Protein AF-A0A7S2QMD7-F1 (afdb_monomer_lite)

Organism: NCBI:txid1333877

Secondary structure (DSSP, 8-state):
------------HHHHHHHHHHHHHHHHHHHHHHHHHHHHHHHHHHHHHHHHHHTT--HHHHHHHHHHHHHHHHHHHHHHHHHHHHHHHHHHHTTS--HHHHHHHHHHHHHHHHHHHHHHHHTHHHHHHHHHHHTTSHHHHHHHHHHTSHHHHHHHHHHHGGGHHHHHHHHHHHHHHHHHTTTTS--------------TT--SSHHHH-S---S-GGG-SS-HHHHHHHHHHHHH--HHHHHHHHHHHHHHHHHHHHHHHHHHHHHHHHHHHHHTT--HHHHHHHHHHHHHHHHHSTT--HHHHHHHHHHHHHHH-TT-HHHHHHHHHHHHHHHHHHHHHHIIIIIIHHHTT-HHHHHHTTTTSHHHHHHHHHHHSSS--HHHHHHHHHS-HHHHHHHHHHTT--HHHHHHHHGGGHHHHHHHHHHHHHTT-

Foldseek 3Di:
DDDPPPPPVPCPLVNVVVVVCVVVVVVLVVVLVVLVVVLVVVLVVLVVVVVVLVVDDDPVSVVVNVVVVVVSVVVLVVVLVVLVVVLVVLVLVCLPPDPVSVVSNVVSVVSSVVSVVCCCVSCVVVCVVVVVVCCPDVVVVVVVVVCPDLLVVLVCCLVCVVVLVVVQVVQLVVLVVCVVVCVLVPPPDDPVDDDDDDDPDPPPDPVLVPPPDPDRSNPDSGHSVNVVVVVVVVVSPDVVSVVSNVVVVVVVCCLVVVQVVVLVVLVVVLVVVVVVPDDLVVVLVVLLVVLLVQLLDQSRDNLSSLLSQLQNQLVRPPVHNVVSLVSSLVSSLVSLLVSLLCLQAVQLQVLLVDPVSCVVVVCVDPVVVVLLVVLQDPDADPSLLCQCQVDRPNVSSSSCNSSVGDSVSNSRSPNVNSVVSNVSSNNSSVSND

Sequence (433 aa):
HERPQAAGQTLSQHNKDELYILWSGPLVVAISNVVFASFAGARVFFHTSYTYTVAHSTFEQQDKAMRQLSIFVKFVACAFLFMITCFWITGQLLYADSQVATMILGLMASFLFVFILFAITSLRRVVIHLWKQAAQLPVWDTVRAAMRSEWTRAFLLCTTLPLLPLVFLLSAINQRVRLARGIYGLTPAGDNGSSGEEPCSSIRMSWVLNSPVDLDPAMLNLTPKGYALSREIRRCYTPGLLGKCYVLCFVMVVYTTFPIGLNVFLSWFTKVLQEAEFSFPVIVVITFCTGVVAFLLPPVPGLSVYIFGGLILSSTCPDGFWSGAFISIGVGFFLKLLACAIQQKIIGGVLGRSLWVRQMCGVHRVAIRCIEAELRRPGWTAGKVAILCGGPDWPVSVLAGILDLSLLQCEIGTLPIIFF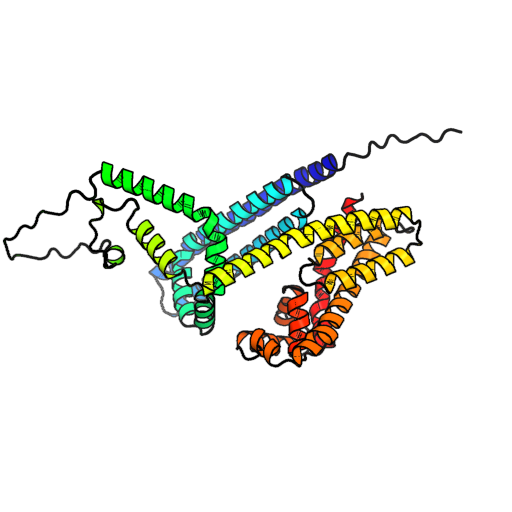ITPCSLSGSFYMM

Structure (mmCIF, N/CA/C/O backbone):
data_AF-A0A7S2QMD7-F1
#
_entry.id   AF-A0A7S2QMD7-F1
#
loop_
_atom_site.group_PDB
_atom_site.id
_atom_site.type_symbol
_atom_site.label_atom_id
_atom_site.label_alt_id
_atom_site.label_comp_id
_atom_site.label_asym_id
_atom_site.label_entity_id
_atom_site.label_seq_id
_atom_site.pdbx_PDB_ins_code
_atom_site.Cartn_x
_atom_site.Cartn_y
_atom_site.Cartn_z
_atom_site.occupancy
_atom_site.B_iso_or_equiv
_atom_site.auth_seq_id
_atom_site.auth_comp_id
_atom_site.auth_asym_id
_atom_site.auth_atom_id
_atom_site.pdbx_PDB_model_num
ATOM 1 N N . HIS A 1 1 ? -43.428 30.750 28.563 1.00 47.72 1 HIS A N 1
ATOM 2 C CA . HIS A 1 1 ? -41.983 31.046 28.600 1.00 47.72 1 HIS A CA 1
ATOM 3 C C . HIS A 1 1 ? -41.352 30.324 27.416 1.00 47.72 1 HIS A C 1
ATOM 5 O O . HIS A 1 1 ? -40.987 29.159 27.513 1.00 47.72 1 HIS A O 1
ATOM 11 N N . GLU A 1 2 ? -41.387 30.969 26.254 1.00 43.16 2 GLU A N 1
ATOM 12 C CA . GLU A 1 2 ? -40.931 30.410 24.980 1.00 43.16 2 GLU A CA 1
ATOM 13 C C . GLU A 1 2 ? -39.404 30.502 24.923 1.00 43.16 2 GLU A C 1
ATOM 15 O O . GLU A 1 2 ? -38.839 31.587 25.064 1.00 43.16 2 GLU A O 1
ATOM 20 N N . ARG A 1 3 ? -38.720 29.360 24.782 1.00 40.75 3 ARG A N 1
ATOM 21 C CA . ARG A 1 3 ? -37.291 29.366 24.459 1.00 40.75 3 ARG A CA 1
ATOM 22 C C . ARG A 1 3 ? -37.151 29.862 23.019 1.00 40.75 3 ARG A C 1
ATOM 24 O O . ARG A 1 3 ? -37.812 29.292 22.151 1.00 40.75 3 ARG A O 1
ATOM 31 N N . PRO A 1 4 ? -36.299 30.862 22.745 1.00 52.56 4 PRO A N 1
ATOM 32 C CA . PRO A 1 4 ? -36.023 31.270 21.379 1.00 52.56 4 PRO A CA 1
ATOM 33 C C . PRO A 1 4 ? -35.443 30.066 20.634 1.00 52.56 4 PRO A C 1
ATOM 35 O O . PRO A 1 4 ? -34.376 29.559 20.983 1.00 52.56 4 PRO A O 1
ATOM 38 N N . GLN A 1 5 ? -36.183 29.580 19.637 1.00 45.19 5 GLN A N 1
ATOM 39 C CA . GLN A 1 5 ? -35.670 28.659 18.634 1.00 45.19 5 GLN A CA 1
ATOM 40 C C . GLN A 1 5 ? -34.569 29.414 17.894 1.00 45.19 5 GLN A C 1
ATOM 42 O O . GLN A 1 5 ? -34.837 30.225 17.009 1.00 45.19 5 GLN A O 1
ATOM 47 N N . ALA A 1 6 ? -33.325 29.221 18.330 1.00 48.94 6 ALA A N 1
ATOM 48 C CA . ALA A 1 6 ? -32.168 29.703 17.610 1.00 48.94 6 ALA A CA 1
ATOM 49 C C . ALA A 1 6 ? -32.232 29.083 16.214 1.00 48.94 6 ALA A C 1
ATOM 51 O O . ALA A 1 6 ? -32.030 27.881 16.048 1.00 48.94 6 ALA A O 1
ATOM 52 N N . ALA A 1 7 ? -32.556 29.914 15.225 1.00 47.44 7 ALA A N 1
ATOM 53 C CA . ALA A 1 7 ? -32.445 29.622 13.809 1.00 47.44 7 ALA A CA 1
ATOM 54 C C . ALA A 1 7 ? -30.958 29.490 13.444 1.00 47.44 7 ALA A C 1
ATOM 56 O O . ALA A 1 7 ? -30.401 30.284 12.691 1.00 47.44 7 ALA A O 1
ATOM 57 N N . GLY A 1 8 ? -30.287 28.494 14.021 1.00 52.03 8 GLY A N 1
ATOM 58 C CA . GLY A 1 8 ? -29.065 27.955 13.467 1.00 52.03 8 GLY A CA 1
ATOM 59 C C . GLY A 1 8 ? -29.482 27.228 12.206 1.00 52.03 8 GLY A C 1
ATOM 60 O O . GLY A 1 8 ? -29.863 26.064 12.272 1.00 52.03 8 GLY A O 1
ATOM 61 N N . GLN A 1 9 ? -29.485 27.936 11.073 1.00 54.12 9 GLN A N 1
ATOM 62 C CA . GLN A 1 9 ? -29.465 27.285 9.772 1.00 54.12 9 GLN A CA 1
ATOM 63 C C . GLN A 1 9 ? -28.265 26.346 9.803 1.00 54.12 9 GLN A C 1
ATOM 65 O O . GLN A 1 9 ? -27.117 26.782 9.713 1.00 54.12 9 GLN A O 1
ATOM 70 N N . THR A 1 10 ? -28.535 25.063 10.025 1.00 58.00 10 THR A N 1
ATOM 71 C CA . THR A 1 10 ? -27.573 23.993 9.848 1.00 58.00 10 THR A CA 1
ATOM 72 C C . THR A 1 10 ? -27.104 24.121 8.413 1.00 58.00 10 THR A C 1
ATOM 74 O O . THR A 1 10 ? -27.844 23.830 7.473 1.00 58.00 10 THR A O 1
ATOM 77 N N . LEU A 1 11 ? -25.906 24.691 8.246 1.00 61.38 11 LEU A N 1
ATOM 78 C CA . LEU A 1 11 ? -25.252 24.819 6.955 1.00 61.38 11 LEU A CA 1
ATOM 79 C C . LEU A 1 11 ? -25.351 23.438 6.307 1.00 61.38 11 LEU A C 1
ATOM 81 O 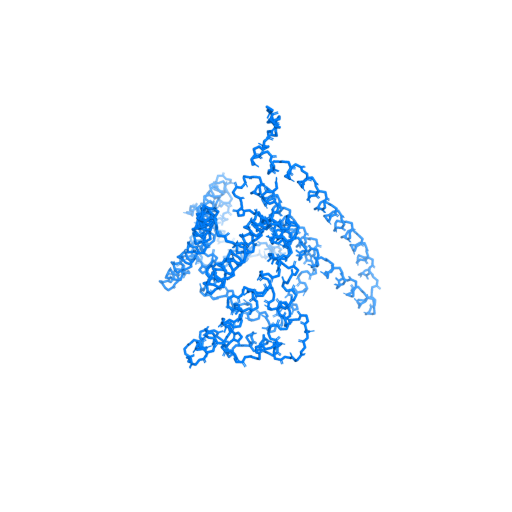O . LEU A 1 11 ? -24.914 22.462 6.925 1.00 61.38 11 LEU A O 1
ATOM 85 N N . SER A 1 12 ? -26.009 23.341 5.146 1.00 74.81 12 SER A N 1
ATOM 86 C CA . SER A 1 12 ? -26.233 22.034 4.525 1.00 74.81 12 SER A CA 1
ATOM 87 C C . SER A 1 12 ? -24.883 21.323 4.387 1.00 74.81 12 SER A C 1
ATOM 89 O O . SER A 1 12 ? -23.877 21.993 4.155 1.00 74.81 12 SER A O 1
ATOM 91 N N . GLN A 1 13 ? -24.831 20.000 4.570 1.00 63.22 13 GLN A N 1
ATOM 92 C CA . GLN A 1 13 ? -23.578 19.226 4.519 1.00 63.22 13 GLN A CA 1
ATOM 93 C C . GLN A 1 13 ? -22.740 19.587 3.276 1.00 63.22 13 GLN A C 1
ATOM 95 O O . GLN A 1 13 ? -21.536 19.808 3.371 1.00 63.22 13 GLN A O 1
ATOM 100 N N . HIS A 1 14 ? -23.427 19.799 2.149 1.00 69.00 14 HIS A N 1
ATOM 101 C CA . HIS A 1 14 ? -22.866 20.293 0.893 1.00 69.00 14 HIS A CA 1
ATOM 102 C C . HIS A 1 14 ? -22.049 21.587 1.060 1.00 69.00 14 HIS A C 1
ATOM 104 O O . HIS A 1 14 ? -20.944 21.694 0.540 1.00 69.00 14 HIS A O 1
ATOM 110 N N . ASN A 1 15 ? -22.547 22.554 1.833 1.00 76.56 15 ASN A N 1
ATOM 111 C CA . ASN A 1 15 ? -21.876 23.834 2.059 1.00 76.56 15 ASN A CA 1
ATOM 112 C C . ASN A 1 15 ? -20.623 23.691 2.935 1.00 76.56 15 ASN A C 1
ATOM 114 O O . ASN A 1 15 ? -19.687 24.472 2.781 1.00 76.56 15 ASN A O 1
ATOM 118 N N . LYS A 1 16 ? -20.598 22.732 3.873 1.00 68.50 16 LYS A N 1
ATOM 119 C CA . LYS A 1 16 ? -19.426 22.490 4.735 1.00 68.50 16 LYS A CA 1
ATOM 120 C C . LYS A 1 16 ? -18.288 21.857 3.946 1.00 68.50 16 LYS A C 1
ATOM 122 O O . LYS A 1 16 ? -17.150 22.319 4.050 1.00 68.50 16 LYS A O 1
ATOM 127 N N . ASP A 1 17 ? -18.616 20.861 3.124 1.00 64.25 17 ASP A N 1
ATOM 128 C CA . ASP A 1 17 ? -17.661 20.232 2.215 1.00 64.25 17 ASP A CA 1
ATOM 129 C C . ASP A 1 17 ? -17.079 21.288 1.268 1.00 64.25 17 ASP A C 1
ATOM 131 O O . ASP A 1 17 ? -15.859 21.432 1.160 1.00 64.25 17 ASP A O 1
ATOM 135 N N . GLU A 1 18 ? -17.947 22.107 0.668 1.00 69.44 18 GLU A N 1
ATOM 136 C CA . GLU A 1 18 ? -17.557 23.200 -0.221 1.00 69.44 18 GLU A CA 1
ATOM 137 C C . GLU A 1 18 ? -16.630 24.215 0.475 1.00 69.44 18 GLU A C 1
ATOM 139 O O . GLU A 1 18 ? -15.595 24.579 -0.087 1.00 69.44 18 GLU A O 1
ATOM 144 N N . LEU A 1 19 ? -16.911 24.601 1.728 1.00 71.81 19 LEU A N 1
ATOM 145 C CA . LEU A 1 19 ? -16.054 25.512 2.499 1.00 71.81 19 LEU A CA 1
ATOM 146 C C . LEU A 1 19 ? -14.660 24.926 2.771 1.00 71.81 19 LEU A C 1
ATOM 148 O O . LEU A 1 19 ? -13.648 25.612 2.602 1.00 71.81 19 LEU A O 1
ATOM 152 N N . TYR A 1 20 ? -14.600 23.658 3.191 1.00 66.38 20 TYR A N 1
ATOM 153 C CA . TYR A 1 20 ? -13.336 22.969 3.461 1.00 66.38 20 TYR A CA 1
ATOM 154 C C . TYR A 1 20 ? -12.478 22.875 2.197 1.00 66.38 20 TYR A C 1
ATOM 156 O O . TYR A 1 20 ? -11.263 23.096 2.220 1.00 66.38 20 TYR A O 1
ATOM 164 N N . ILE A 1 21 ? -13.119 22.585 1.071 1.00 64.31 21 ILE A N 1
ATOM 165 C CA . ILE A 1 21 ? -12.497 22.523 -0.246 1.00 64.31 21 ILE A CA 1
ATOM 166 C C . ILE A 1 21 ? -11.969 23.892 -0.679 1.00 64.31 21 ILE A C 1
ATOM 168 O O . ILE A 1 21 ? -10.818 23.990 -1.110 1.00 64.31 21 ILE A O 1
ATOM 172 N N . LEU A 1 22 ? -12.782 24.946 -0.554 1.00 67.38 22 LEU A N 1
ATOM 173 C CA . LEU A 1 22 ? -12.387 26.311 -0.910 1.00 67.38 22 LEU A CA 1
ATOM 174 C C . LEU A 1 22 ? -11.159 26.763 -0.115 1.00 67.38 22 LEU A C 1
ATOM 176 O O . LEU A 1 22 ? -10.313 27.483 -0.644 1.00 67.38 22 LEU A O 1
ATOM 180 N N . TRP A 1 23 ? -11.038 26.309 1.133 1.00 74.44 23 TRP A N 1
ATOM 181 C CA . TRP A 1 23 ? -9.900 26.629 1.984 1.00 74.44 23 TRP A CA 1
ATOM 182 C C . TRP A 1 23 ? -8.662 25.767 1.687 1.00 74.44 23 TRP A C 1
ATOM 184 O O . TRP A 1 23 ? -7.547 26.280 1.582 1.00 74.44 23 TRP A O 1
ATOM 194 N N . SER A 1 24 ? -8.839 24.454 1.517 1.00 69.50 24 SER A N 1
ATOM 195 C CA . SER A 1 24 ? -7.727 23.507 1.342 1.00 69.50 24 SER A CA 1
ATOM 196 C C . SER A 1 24 ? -7.149 23.489 -0.078 1.00 69.50 24 SER A C 1
ATOM 198 O O . SER A 1 24 ? -5.939 23.313 -0.242 1.00 69.50 24 SER A O 1
ATOM 200 N N . GLY A 1 25 ? -7.968 23.718 -1.108 1.00 68.81 25 GLY A N 1
ATOM 201 C CA . GLY A 1 25 ? -7.560 23.670 -2.515 1.00 68.81 25 GLY A CA 1
ATOM 202 C C . GLY A 1 25 ? -6.388 24.605 -2.854 1.00 68.81 25 GLY A C 1
ATOM 203 O O . GLY A 1 25 ? -5.354 24.124 -3.330 1.00 68.81 25 GLY A O 1
ATOM 204 N N . PRO A 1 26 ? -6.480 25.921 -2.573 1.00 73.19 26 PRO A N 1
ATOM 205 C CA . PRO A 1 26 ? -5.391 26.866 -2.824 1.00 73.19 26 PRO A CA 1
ATOM 206 C C . PRO A 1 26 ? -4.104 26.514 -2.072 1.00 73.19 26 PRO A C 1
ATOM 208 O O . PRO A 1 26 ? -3.014 26.662 -2.624 1.00 73.19 26 PRO A O 1
ATOM 211 N N . LEU A 1 27 ? -4.220 26.003 -0.841 1.00 71.69 27 LEU A N 1
ATOM 212 C CA . LEU A 1 27 ? -3.075 25.587 -0.033 1.00 71.69 27 LEU A CA 1
ATOM 213 C C . LEU A 1 27 ? -2.345 24.396 -0.671 1.00 71.69 27 LEU A C 1
ATOM 215 O O . LEU A 1 27 ? -1.124 24.433 -0.821 1.00 71.69 27 LEU A O 1
ATOM 219 N N . VAL A 1 28 ? -3.085 23.368 -1.103 1.00 69.62 28 VAL A N 1
ATOM 220 C CA . VAL A 1 28 ? -2.517 22.194 -1.790 1.00 69.62 28 VAL A CA 1
ATOM 221 C C . VAL A 1 28 ? -1.811 22.608 -3.084 1.00 69.62 28 VAL A C 1
ATOM 223 O O . VAL A 1 28 ? -0.699 22.145 -3.357 1.00 69.62 28 VAL A O 1
ATOM 226 N N . VAL A 1 29 ? -2.411 23.516 -3.860 1.00 71.00 29 VAL A N 1
ATOM 227 C CA . VAL A 1 29 ? -1.810 24.043 -5.096 1.00 71.00 29 VAL A CA 1
ATOM 228 C C . VAL A 1 29 ? -0.550 24.858 -4.804 1.00 71.00 29 VAL A C 1
ATOM 230 O O . VAL A 1 29 ? 0.473 24.653 -5.457 1.00 71.00 29 VAL A O 1
ATOM 233 N N . ALA A 1 30 ? -0.586 25.745 -3.807 1.00 74.56 30 ALA A N 1
ATOM 234 C CA . ALA A 1 30 ? 0.564 26.553 -3.413 1.00 74.56 30 ALA A CA 1
ATOM 235 C C . ALA A 1 30 ? 1.738 25.676 -2.955 1.00 74.56 30 ALA A C 1
ATOM 237 O O . ALA A 1 30 ? 2.853 25.847 -3.448 1.00 74.56 30 ALA A O 1
ATOM 238 N N . ILE A 1 31 ? 1.485 24.688 -2.089 1.00 75.75 31 ILE A N 1
ATOM 239 C CA . ILE A 1 31 ? 2.505 23.734 -1.630 1.00 75.75 31 ILE A CA 1
ATOM 240 C C . ILE A 1 31 ? 3.075 22.953 -2.819 1.00 75.75 31 ILE A C 1
ATOM 242 O O . ILE A 1 31 ? 4.293 22.865 -2.962 1.00 75.75 31 ILE A O 1
ATOM 246 N N . SER A 1 32 ? 2.220 22.445 -3.712 1.00 74.38 32 SER A N 1
ATOM 247 C CA . SER A 1 32 ? 2.659 21.696 -4.900 1.00 74.38 32 SER A CA 1
ATOM 248 C C . SER A 1 32 ? 3.548 22.545 -5.819 1.00 74.38 32 SER A C 1
ATOM 250 O O . SER A 1 32 ? 4.586 22.073 -6.289 1.00 74.38 32 SER A O 1
ATOM 252 N N . ASN A 1 33 ? 3.197 23.818 -6.024 1.00 79.56 33 ASN A N 1
ATOM 253 C CA . ASN A 1 33 ? 3.989 24.758 -6.818 1.00 79.56 33 ASN A CA 1
ATOM 254 C C . ASN A 1 33 ? 5.322 25.115 -6.153 1.00 79.56 33 ASN A C 1
ATOM 256 O O . ASN A 1 33 ? 6.339 25.168 -6.841 1.00 79.56 33 ASN A O 1
ATOM 260 N N . VAL A 1 34 ? 5.350 25.315 -4.831 1.00 80.19 34 VAL A N 1
ATOM 261 C CA . VAL A 1 34 ? 6.594 25.558 -4.078 1.00 80.19 34 VAL A CA 1
ATOM 262 C C . VAL A 1 34 ? 7.525 24.353 -4.179 1.00 80.19 34 VAL A C 1
ATOM 264 O O . VAL A 1 34 ? 8.713 24.514 -4.466 1.00 80.19 34 VAL A O 1
ATOM 267 N N . VAL A 1 35 ? 6.986 23.138 -4.025 1.00 77.06 35 VAL A N 1
ATOM 268 C CA . VAL A 1 35 ? 7.744 21.899 -4.228 1.00 77.06 35 VAL A CA 1
ATOM 269 C C . VAL A 1 35 ? 8.310 21.878 -5.648 1.00 77.06 35 VAL A C 1
ATOM 271 O O . VAL A 1 35 ? 9.523 21.755 -5.814 1.00 77.06 35 VAL A O 1
ATOM 274 N N . PHE A 1 36 ? 7.491 22.101 -6.677 1.00 78.62 36 PHE A N 1
ATOM 275 C CA . PHE A 1 36 ? 7.955 22.085 -8.066 1.00 78.62 36 PHE A CA 1
ATOM 276 C C . PHE A 1 36 ? 9.024 23.153 -8.363 1.00 78.62 36 PHE A C 1
ATOM 278 O O . PHE A 1 36 ? 10.053 22.848 -8.972 1.00 78.62 36 PHE A O 1
ATOM 285 N N . ALA A 1 37 ? 8.832 24.383 -7.882 1.00 81.69 37 ALA A N 1
ATOM 286 C CA . ALA A 1 37 ? 9.792 25.475 -8.025 1.00 81.69 37 ALA A CA 1
ATOM 287 C C . ALA A 1 37 ? 11.126 25.151 -7.337 1.00 81.69 37 ALA A C 1
ATOM 289 O O . ALA A 1 37 ? 12.188 25.376 -7.920 1.00 81.69 37 ALA A O 1
ATOM 290 N N . SER A 1 38 ? 11.085 24.544 -6.144 1.00 80.12 38 SER A N 1
ATOM 291 C CA . SER A 1 38 ? 12.292 24.098 -5.440 1.00 80.12 38 SER A CA 1
ATOM 292 C C . SER A 1 38 ? 13.068 23.047 -6.246 1.00 80.12 38 SER A C 1
ATOM 294 O O . SER A 1 38 ? 14.295 23.108 -6.318 1.00 80.12 38 SER A O 1
ATOM 296 N N . PHE A 1 39 ? 12.372 22.144 -6.950 1.00 77.12 39 PHE A N 1
ATOM 297 C CA . PHE A 1 39 ? 12.997 21.155 -7.832 1.00 77.12 39 PHE A CA 1
ATOM 298 C C . PHE A 1 39 ? 13.581 21.756 -9.100 1.00 77.12 39 PHE A C 1
ATOM 300 O O . PHE A 1 39 ? 14.678 21.367 -9.509 1.00 77.12 39 PHE A O 1
ATOM 307 N N . ALA A 1 40 ? 12.873 22.698 -9.722 1.00 79.88 40 ALA A N 1
ATOM 308 C CA . ALA A 1 40 ? 13.391 23.430 -10.868 1.00 79.88 40 ALA A CA 1
ATOM 309 C C . ALA A 1 40 ? 14.664 24.205 -10.484 1.00 79.88 40 ALA A C 1
ATOM 311 O O . ALA A 1 40 ? 15.682 24.082 -11.168 1.00 79.88 40 ALA A O 1
ATOM 312 N N . GLY A 1 41 ? 14.642 24.909 -9.347 1.00 82.56 41 GLY A N 1
ATOM 313 C CA . GLY A 1 41 ? 15.799 25.619 -8.801 1.00 82.56 41 GLY A CA 1
ATOM 314 C C . GLY A 1 41 ? 16.964 24.683 -8.479 1.00 82.56 41 GLY A C 1
ATOM 315 O O . GLY A 1 41 ? 18.086 24.912 -8.935 1.00 82.56 41 GLY A O 1
ATOM 316 N N . ALA A 1 42 ? 16.696 23.573 -7.785 1.00 79.19 42 ALA A N 1
ATOM 317 C CA . ALA A 1 42 ? 17.709 22.567 -7.484 1.00 79.19 42 ALA A CA 1
ATOM 318 C C . ALA A 1 42 ? 18.319 21.983 -8.769 1.00 79.19 42 ALA A C 1
ATOM 320 O O . ALA A 1 42 ? 19.540 21.901 -8.883 1.00 79.19 42 ALA A O 1
ATOM 321 N N . ARG A 1 43 ? 17.507 21.650 -9.782 1.00 81.56 43 ARG A N 1
ATOM 322 C CA . ARG A 1 43 ? 18.005 21.166 -11.080 1.00 81.56 43 ARG A CA 1
ATOM 323 C C . ARG A 1 43 ? 18.962 22.167 -11.725 1.00 81.56 43 ARG A C 1
ATOM 325 O O . ARG A 1 43 ? 20.015 21.748 -12.200 1.00 81.56 43 ARG A O 1
ATOM 332 N N . VAL A 1 44 ? 18.596 23.449 -11.780 1.00 83.62 44 VAL A N 1
ATOM 333 C CA . VAL A 1 44 ? 19.446 24.496 -12.371 1.00 83.62 44 VAL A CA 1
ATOM 334 C C . VAL A 1 44 ? 20.768 24.590 -11.612 1.00 83.62 44 VAL A C 1
ATOM 336 O O . VAL A 1 44 ? 21.829 24.554 -12.233 1.00 83.62 44 VAL A O 1
ATOM 339 N N . PHE A 1 45 ? 20.711 24.608 -10.280 1.00 80.75 45 PHE A N 1
ATOM 340 C CA . PHE A 1 45 ? 21.897 24.639 -9.429 1.00 80.75 45 PHE A CA 1
ATOM 341 C C . PHE A 1 45 ? 22.826 23.438 -9.686 1.00 80.75 45 PHE A C 1
ATOM 343 O O . PHE A 1 45 ? 24.007 23.614 -9.990 1.00 80.75 45 PHE A O 1
ATOM 350 N N . PHE A 1 46 ? 22.284 22.214 -9.670 1.00 74.06 46 PHE A N 1
ATOM 351 C CA . PHE A 1 46 ? 23.068 20.994 -9.884 1.00 74.06 46 PHE A CA 1
ATOM 352 C C . PHE A 1 46 ? 23.591 20.849 -11.314 1.00 74.06 46 PHE A C 1
ATOM 354 O O . PHE A 1 46 ? 24.687 20.324 -11.506 1.00 74.06 46 PHE A O 1
ATOM 361 N N . HIS A 1 47 ? 22.849 21.313 -12.323 1.00 79.06 47 HIS A N 1
ATOM 362 C CA . HIS A 1 47 ? 23.321 21.296 -13.707 1.00 79.06 47 HIS A CA 1
ATOM 363 C C . HIS A 1 47 ? 24.587 22.148 -13.870 1.00 79.06 47 HIS A C 1
ATOM 365 O O . HIS A 1 47 ? 25.549 21.715 -14.514 1.00 79.06 47 HIS A O 1
ATOM 371 N N . THR A 1 48 ? 24.611 23.327 -13.244 1.00 78.56 48 THR A N 1
ATOM 372 C CA . THR A 1 48 ? 25.775 24.220 -13.246 1.00 78.56 48 THR A CA 1
ATOM 373 C C . THR A 1 48 ? 26.967 23.577 -12.534 1.00 78.56 48 THR A C 1
ATOM 375 O O . THR A 1 48 ? 28.051 23.505 -13.114 1.00 78.56 48 THR A O 1
ATOM 378 N N . SER A 1 49 ? 26.769 23.012 -11.335 1.00 74.06 49 SER A N 1
ATOM 379 C CA . SER A 1 49 ? 27.841 22.326 -10.590 1.00 74.06 49 SER A CA 1
ATOM 380 C C . SER A 1 49 ? 28.401 21.108 -11.339 1.00 74.06 49 SER A C 1
ATOM 382 O O . SER A 1 49 ? 29.612 20.878 -11.361 1.00 74.06 49 SER A O 1
ATOM 384 N N . TYR A 1 50 ? 27.535 20.329 -11.993 1.00 70.50 50 TYR A N 1
ATOM 385 C CA . TYR A 1 50 ? 27.946 19.121 -12.708 1.00 70.50 50 TYR A CA 1
ATOM 386 C C . TYR A 1 50 ? 28.735 19.438 -13.984 1.00 70.50 50 TYR A C 1
ATOM 388 O O . TYR A 1 50 ? 29.771 18.824 -14.237 1.00 70.50 50 TYR A O 1
ATOM 396 N N . THR A 1 51 ? 28.279 20.423 -14.767 1.00 74.62 51 THR A N 1
ATOM 397 C CA . THR A 1 51 ? 28.951 20.828 -16.016 1.00 74.62 51 THR A CA 1
ATOM 398 C C . THR A 1 51 ? 30.360 21.350 -15.741 1.00 74.62 51 THR A C 1
ATOM 400 O O . THR A 1 51 ? 31.290 21.007 -16.466 1.00 74.62 51 THR A O 1
ATOM 403 N N . TYR A 1 52 ? 30.535 22.095 -14.646 1.00 73.31 52 TYR A N 1
ATOM 404 C CA . TYR A 1 52 ? 31.843 22.582 -14.214 1.00 73.31 52 TYR A CA 1
ATOM 405 C C . TYR A 1 52 ? 32.794 21.442 -13.814 1.00 73.31 52 TYR A C 1
ATOM 407 O O . TYR A 1 52 ? 33.978 21.469 -14.136 1.00 73.31 52 TYR A O 1
ATOM 415 N N . THR A 1 53 ? 32.276 20.406 -13.145 1.00 68.75 53 THR A N 1
ATOM 416 C CA . THR A 1 53 ? 33.115 19.320 -12.614 1.00 68.75 53 THR A CA 1
ATOM 417 C C . THR A 1 53 ? 33.616 18.377 -13.712 1.00 68.75 53 THR A C 1
ATOM 419 O O . THR A 1 53 ? 34.778 17.983 -13.695 1.00 68.75 53 THR A O 1
ATOM 422 N N . VAL A 1 54 ? 32.778 18.041 -14.701 1.00 67.81 54 VAL A N 1
ATOM 423 C CA . VAL A 1 54 ? 33.161 17.126 -15.798 1.00 67.81 54 VAL A CA 1
ATOM 424 C C . VAL A 1 54 ? 34.248 17.719 -16.701 1.00 67.81 54 VAL A C 1
ATOM 426 O O . VAL A 1 54 ? 35.043 16.972 -17.262 1.00 67.81 54 VAL A O 1
ATOM 429 N N . ALA A 1 55 ? 34.320 19.045 -16.820 1.00 69.69 55 ALA A N 1
ATOM 430 C CA . ALA A 1 55 ? 35.326 19.706 -17.647 1.00 69.69 55 ALA A CA 1
ATOM 431 C C . ALA A 1 55 ? 36.759 19.614 -17.076 1.00 69.69 55 ALA A C 1
ATOM 433 O O . ALA A 1 55 ? 37.711 19.800 -17.830 1.00 69.69 55 ALA A O 1
ATOM 434 N N . HIS A 1 56 ? 36.931 19.316 -15.779 1.00 63.19 56 HIS A N 1
ATOM 435 C CA . HIS A 1 56 ? 38.229 19.439 -15.098 1.00 63.19 56 HIS A CA 1
ATOM 436 C C . HIS A 1 56 ? 38.625 18.282 -14.159 1.00 63.19 56 HIS A C 1
ATOM 438 O O . HIS A 1 56 ? 39.644 18.386 -13.480 1.00 63.19 56 HIS A O 1
ATOM 444 N N . SER A 1 57 ? 37.874 17.179 -14.082 1.00 54.16 57 SER A N 1
ATOM 445 C CA . SER A 1 57 ? 38.029 16.257 -12.946 1.00 54.16 57 SER A CA 1
ATOM 446 C C . SER A 1 57 ? 39.176 15.242 -13.054 1.00 54.16 57 SER A C 1
ATOM 448 O O . SER A 1 57 ? 39.144 14.339 -13.892 1.00 54.16 57 SER A O 1
ATOM 450 N N . THR A 1 58 ? 40.086 15.304 -12.080 1.00 76.38 58 THR A N 1
ATOM 451 C CA . THR A 1 58 ? 40.839 14.164 -11.527 1.00 76.38 58 THR A CA 1
ATOM 452 C C . THR A 1 58 ? 39.901 13.202 -10.767 1.00 76.38 58 THR A C 1
ATOM 454 O O . THR A 1 58 ? 38.780 13.570 -10.408 1.00 76.38 58 THR A O 1
ATOM 457 N N . PHE A 1 59 ? 40.340 11.962 -10.498 1.00 75.38 59 PHE A N 1
ATOM 458 C CA . PHE A 1 59 ? 39.546 10.919 -9.808 1.00 75.38 59 PHE A CA 1
ATOM 459 C C . PHE A 1 59 ? 38.877 11.410 -8.504 1.00 75.38 59 PHE A C 1
ATOM 461 O O . PHE A 1 59 ? 37.720 11.095 -8.237 1.00 75.38 59 PHE A O 1
ATOM 468 N N . GLU A 1 60 ? 39.559 12.251 -7.724 1.00 78.44 60 GLU A N 1
ATOM 469 C CA . GLU A 1 60 ? 39.058 12.769 -6.442 1.00 78.44 60 GLU A CA 1
ATOM 470 C C . GLU A 1 60 ? 37.846 13.716 -6.595 1.00 78.44 60 GLU A C 1
ATOM 472 O O . GLU A 1 60 ? 36.981 13.808 -5.718 1.00 78.44 60 GLU A O 1
ATOM 477 N N . GLN A 1 61 ? 37.730 14.406 -7.735 1.00 75.69 61 GLN A N 1
ATOM 478 C CA . GLN A 1 61 ? 36.589 15.274 -8.041 1.00 75.69 61 GLN A CA 1
ATOM 479 C C . GLN A 1 61 ? 35.347 14.485 -8.477 1.00 75.69 61 GLN A C 1
ATOM 481 O O . GLN A 1 61 ? 34.224 14.939 -8.234 1.00 75.69 61 GLN A O 1
ATOM 486 N N . GLN A 1 62 ? 35.521 13.286 -9.047 1.00 74.25 62 GLN A N 1
ATOM 487 C CA . GLN A 1 62 ? 34.399 12.411 -9.405 1.00 74.25 62 GLN A CA 1
ATOM 488 C C . GLN A 1 62 ? 33.644 11.912 -8.163 1.00 74.25 62 GLN A C 1
ATOM 490 O O . GLN A 1 62 ? 32.410 11.915 -8.157 1.00 74.25 62 GLN A O 1
ATOM 495 N N . ASP A 1 63 ? 34.351 11.590 -7.077 1.00 77.19 63 ASP A N 1
ATOM 496 C CA . ASP A 1 63 ? 33.731 11.145 -5.820 1.00 77.19 63 ASP A CA 1
ATOM 497 C C . ASP A 1 63 ? 32.889 12.241 -5.152 1.00 77.19 63 ASP A C 1
ATOM 499 O O . ASP A 1 63 ? 31.783 11.983 -4.656 1.00 77.19 63 ASP A O 1
ATOM 503 N N . LYS A 1 64 ? 33.363 13.495 -5.173 1.00 79.00 64 LYS A N 1
ATOM 504 C CA . LYS A 1 64 ? 32.602 14.640 -4.640 1.00 79.00 64 LYS A CA 1
ATOM 505 C C . LYS A 1 64 ? 31.319 14.879 -5.442 1.00 79.00 64 LYS A C 1
ATOM 507 O O . LYS A 1 64 ? 30.256 15.058 -4.841 1.00 79.00 64 LYS A O 1
ATOM 512 N N . ALA A 1 65 ? 31.390 14.801 -6.774 1.00 74.56 65 ALA A N 1
ATOM 513 C CA . ALA A 1 65 ? 30.217 14.909 -7.642 1.00 74.56 65 ALA A CA 1
ATOM 514 C C . ALA A 1 65 ? 29.207 13.774 -7.393 1.00 74.56 65 ALA A C 1
ATOM 516 O O . ALA A 1 65 ? 28.001 14.021 -7.314 1.00 74.56 65 ALA A O 1
ATOM 517 N N . MET A 1 66 ? 29.685 12.542 -7.189 1.00 72.62 66 MET A N 1
ATOM 518 C CA . MET A 1 66 ? 28.836 11.392 -6.857 1.00 72.62 66 MET A CA 1
ATOM 519 C C . MET A 1 66 ? 28.120 11.557 -5.509 1.00 72.62 66 MET A C 1
ATOM 521 O O . MET A 1 66 ? 26.931 11.241 -5.402 1.00 72.62 66 MET A O 1
ATOM 525 N N . ARG A 1 67 ? 28.789 12.104 -4.483 1.00 78.94 67 ARG A N 1
ATOM 526 C CA . ARG A 1 67 ? 28.147 12.405 -3.188 1.00 78.94 67 ARG A CA 1
ATOM 527 C C . ARG A 1 67 ? 27.061 13.473 -3.313 1.00 78.94 67 ARG A C 1
ATOM 529 O O . ARG A 1 67 ? 25.966 13.274 -2.788 1.00 78.94 67 ARG A O 1
ATOM 536 N N . GLN A 1 68 ? 27.328 14.569 -4.028 1.00 77.62 68 GLN A N 1
ATOM 537 C CA . GLN A 1 68 ? 26.329 15.621 -4.267 1.00 77.62 68 GLN A CA 1
ATOM 538 C C . GLN A 1 68 ? 25.114 15.082 -5.029 1.00 77.62 68 GLN A C 1
ATOM 540 O O . GLN A 1 68 ? 23.971 15.356 -4.660 1.00 77.62 68 GLN A O 1
ATOM 545 N N . LEU A 1 69 ? 25.357 14.240 -6.034 1.00 75.12 69 LEU A N 1
ATOM 546 C CA . LEU A 1 69 ? 24.299 13.586 -6.787 1.00 75.12 69 LEU A CA 1
ATOM 547 C C . LEU A 1 69 ? 23.458 12.646 -5.908 1.00 75.12 69 LEU A C 1
ATOM 549 O O . LEU A 1 69 ? 22.234 12.638 -6.018 1.00 75.12 69 LEU A O 1
ATOM 553 N N . SER A 1 70 ? 24.092 11.894 -5.004 1.00 76.56 70 SER A N 1
ATOM 554 C CA . SER A 1 70 ? 23.393 11.037 -4.038 1.00 76.56 70 SER A CA 1
ATOM 555 C C . SER A 1 70 ? 22.471 11.844 -3.120 1.00 76.56 70 SER A C 1
ATOM 557 O O . SER A 1 70 ? 21.320 11.459 -2.915 1.00 76.56 70 SER A O 1
ATOM 559 N N . ILE A 1 71 ? 22.936 12.989 -2.605 1.00 80.12 71 ILE A N 1
ATOM 560 C CA . ILE A 1 71 ? 22.118 13.889 -1.774 1.00 80.12 71 ILE A CA 1
ATOM 561 C C . ILE A 1 71 ? 20.917 14.411 -2.570 1.00 80.12 71 ILE A C 1
ATOM 563 O O . ILE A 1 71 ? 19.793 14.371 -2.070 1.00 80.12 71 ILE A O 1
ATOM 567 N N . PHE A 1 72 ? 21.126 14.832 -3.820 1.00 78.88 72 PHE A N 1
ATOM 568 C CA . PHE A 1 72 ? 20.033 15.295 -4.673 1.00 78.88 72 PHE A CA 1
ATOM 569 C C . PHE A 1 72 ? 18.996 14.199 -4.936 1.00 78.88 72 PHE A C 1
ATOM 571 O O . PHE A 1 72 ? 17.803 14.428 -4.765 1.00 78.88 72 PHE A O 1
ATOM 578 N N . VAL A 1 73 ? 19.437 12.987 -5.292 1.00 75.75 73 VAL A N 1
ATOM 579 C CA . VAL A 1 73 ? 18.535 11.846 -5.512 1.00 75.75 73 VAL A CA 1
ATOM 580 C C . VAL A 1 73 ? 17.740 11.521 -4.246 1.00 75.75 73 VAL A C 1
ATOM 582 O O . VAL A 1 73 ? 16.544 11.259 -4.343 1.00 75.75 73 VAL A O 1
ATOM 585 N N . LYS A 1 74 ? 18.357 11.595 -3.058 1.00 79.44 74 LYS A N 1
ATOM 586 C CA . LYS A 1 74 ? 17.652 11.425 -1.776 1.00 79.44 74 LYS A CA 1
ATOM 587 C C . LYS A 1 74 ? 16.597 12.507 -1.560 1.00 79.44 74 LYS A C 1
ATOM 589 O O . LYS A 1 74 ? 15.484 12.178 -1.175 1.00 79.44 74 LYS A O 1
ATOM 594 N N . PHE A 1 75 ? 16.911 13.768 -1.850 1.00 80.56 75 PHE A N 1
ATOM 595 C CA . PHE A 1 75 ? 15.947 14.866 -1.746 1.00 80.56 75 PHE A CA 1
ATOM 596 C C . PHE A 1 75 ? 14.763 14.688 -2.712 1.00 80.56 75 PHE A C 1
ATOM 598 O O . PHE A 1 75 ? 13.609 14.783 -2.293 1.00 80.56 75 PHE A O 1
ATOM 605 N N . VAL A 1 76 ? 15.036 14.342 -3.979 1.00 77.56 76 VAL A N 1
ATOM 606 C CA . VAL A 1 76 ? 14.006 14.001 -4.980 1.00 77.56 76 VAL A CA 1
ATOM 607 C C . VAL A 1 76 ? 13.140 12.842 -4.495 1.00 77.56 76 VAL A C 1
ATOM 609 O O . VAL A 1 76 ? 11.916 12.924 -4.567 1.00 77.56 76 VAL A O 1
ATOM 612 N N . ALA A 1 77 ? 13.755 11.784 -3.964 1.00 75.25 77 ALA A N 1
ATOM 613 C CA . ALA A 1 77 ? 13.037 10.633 -3.434 1.00 75.25 77 ALA A CA 1
ATOM 614 C C . ALA A 1 77 ? 12.157 11.008 -2.230 1.00 75.25 77 ALA A C 1
ATOM 616 O O . ALA A 1 77 ? 10.999 10.607 -2.192 1.00 75.25 77 ALA A O 1
ATOM 617 N N . CYS A 1 78 ? 12.657 11.814 -1.288 1.00 79.12 78 CYS A N 1
ATOM 618 C CA . CYS A 1 78 ? 11.877 12.283 -0.141 1.00 79.12 78 CYS A CA 1
ATOM 619 C C . CYS A 1 78 ? 10.657 13.101 -0.573 1.00 79.12 78 CYS A C 1
ATOM 621 O O . CYS A 1 78 ? 9.558 12.848 -0.088 1.00 79.12 78 CYS A O 1
ATOM 623 N N . ALA A 1 79 ? 10.816 14.039 -1.509 1.00 76.62 79 ALA A N 1
ATOM 624 C CA . ALA A 1 79 ? 9.677 14.808 -2.000 1.00 76.62 79 ALA A CA 1
ATOM 625 C C . ALA A 1 79 ? 8.689 13.948 -2.792 1.00 76.62 79 ALA A C 1
ATOM 627 O O . ALA A 1 79 ? 7.484 14.151 -2.701 1.00 76.62 79 ALA A O 1
ATOM 628 N N . PHE A 1 80 ? 9.182 12.960 -3.541 1.00 78.75 80 PHE A N 1
ATOM 629 C CA . PHE A 1 80 ? 8.324 12.013 -4.239 1.00 78.75 80 PHE A CA 1
ATOM 630 C C . PHE A 1 80 ? 7.500 11.169 -3.260 1.00 78.75 80 PHE A C 1
ATOM 632 O O . PHE A 1 80 ? 6.293 11.026 -3.437 1.00 78.75 80 PHE A O 1
ATOM 639 N N . LEU A 1 81 ? 8.126 10.674 -2.189 1.00 75.75 81 LEU A N 1
ATOM 640 C CA . LEU A 1 81 ? 7.441 9.963 -1.108 1.00 75.75 81 LEU A CA 1
ATOM 641 C C . LEU A 1 81 ? 6.424 10.857 -0.396 1.00 75.75 81 LEU A C 1
ATOM 643 O O . LEU A 1 81 ? 5.319 10.402 -0.105 1.00 75.75 81 LEU A O 1
ATOM 647 N N . PHE A 1 82 ? 6.763 12.127 -0.163 1.00 78.50 82 PHE A N 1
ATOM 648 C CA . PHE A 1 82 ? 5.838 13.107 0.400 1.00 78.50 82 PHE A CA 1
ATOM 649 C C . PHE A 1 82 ? 4.625 13.311 -0.514 1.00 78.50 82 PHE A C 1
ATOM 651 O O . PHE A 1 82 ? 3.497 13.161 -0.062 1.00 78.50 82 PHE A O 1
ATOM 658 N N . MET A 1 83 ? 4.840 13.542 -1.813 1.00 75.62 83 MET A N 1
ATOM 659 C CA . MET A 1 83 ? 3.759 13.710 -2.791 1.00 75.62 83 MET A CA 1
ATOM 660 C C . MET A 1 83 ? 2.881 12.462 -2.917 1.00 75.62 83 MET A C 1
ATOM 662 O O . MET A 1 83 ? 1.663 12.593 -2.984 1.00 75.62 83 MET A O 1
ATOM 666 N N . ILE A 1 84 ? 3.466 11.258 -2.910 1.00 75.88 84 ILE A N 1
ATOM 667 C CA . ILE A 1 84 ? 2.705 9.997 -2.887 1.00 75.88 84 ILE A CA 1
ATOM 668 C C . ILE A 1 84 ? 1.889 9.884 -1.601 1.00 75.88 84 ILE A C 1
ATOM 670 O O . ILE A 1 84 ? 0.728 9.493 -1.657 1.00 75.88 84 ILE A O 1
ATOM 674 N N . THR A 1 85 ? 2.472 10.235 -0.454 1.00 72.56 85 THR A N 1
ATOM 675 C CA . THR A 1 85 ? 1.770 10.215 0.835 1.00 72.56 85 THR A CA 1
ATOM 676 C C . THR A 1 85 ? 0.604 11.197 0.830 1.00 72.56 85 THR A C 1
ATOM 678 O O . THR A 1 85 ? -0.501 10.816 1.196 1.00 72.56 85 THR A O 1
ATOM 681 N N . CYS A 1 86 ? 0.807 12.426 0.348 1.00 71.50 86 CYS A N 1
ATOM 682 C CA . CYS A 1 86 ? -0.262 13.407 0.183 1.00 71.50 86 CYS A CA 1
ATOM 683 C C . CYS A 1 86 ? -1.349 12.894 -0.763 1.00 71.50 86 CYS A C 1
ATOM 685 O O . CYS A 1 86 ? -2.517 12.914 -0.399 1.00 71.50 86 CYS A O 1
ATOM 687 N N . PHE A 1 87 ? -0.968 12.366 -1.929 1.00 75.25 87 PHE A N 1
ATOM 688 C CA . PHE A 1 87 ? -1.903 11.784 -2.891 1.00 75.25 87 PHE A CA 1
ATOM 689 C C . PHE A 1 87 ? -2.721 10.649 -2.275 1.00 75.25 87 PHE A C 1
ATOM 691 O O . PHE A 1 87 ? -3.929 10.566 -2.478 1.00 75.25 87 PHE A O 1
ATOM 698 N N . TRP A 1 88 ? -2.070 9.788 -1.494 1.00 74.19 88 TRP A N 1
ATOM 699 C CA . TRP A 1 88 ? -2.729 8.704 -0.788 1.00 74.19 88 TRP A CA 1
ATOM 700 C C . TRP A 1 88 ? -3.691 9.231 0.279 1.00 74.19 88 TRP A C 1
ATOM 702 O O . TRP A 1 88 ? -4.840 8.809 0.283 1.00 74.19 88 TRP A O 1
ATOM 712 N N . ILE A 1 89 ? -3.281 10.195 1.113 1.00 68.06 89 ILE A N 1
ATOM 713 C CA . ILE A 1 89 ? -4.153 10.841 2.111 1.00 68.06 89 ILE A CA 1
ATOM 714 C C . ILE A 1 89 ? -5.373 11.478 1.429 1.00 68.06 89 ILE A C 1
ATOM 716 O O . ILE A 1 89 ? -6.502 11.254 1.855 1.00 68.06 89 ILE A O 1
ATOM 720 N N . THR A 1 90 ? -5.176 12.216 0.336 1.00 68.38 90 THR A N 1
ATOM 721 C CA . THR A 1 90 ? -6.272 12.816 -0.437 1.00 68.38 90 THR A CA 1
ATOM 722 C C . THR A 1 90 ? -7.186 11.755 -1.051 1.00 68.38 90 THR A C 1
ATOM 724 O O . THR A 1 90 ? -8.404 11.892 -1.001 1.00 68.38 90 THR A O 1
ATOM 727 N N . GLY A 1 91 ? -6.622 10.669 -1.588 1.00 66.00 91 GLY A N 1
ATOM 728 C CA . GLY A 1 91 ? -7.393 9.540 -2.112 1.00 66.00 91 GLY A CA 1
ATOM 729 C C . GLY A 1 91 ? -8.190 8.802 -1.037 1.00 66.00 91 GLY A C 1
ATOM 730 O O . GLY A 1 91 ? -9.269 8.294 -1.315 1.00 66.00 91 GLY A O 1
ATOM 731 N N . GLN A 1 92 ? -7.696 8.780 0.200 1.00 62.16 92 GLN A N 1
ATOM 732 C CA . GLN A 1 92 ? -8.418 8.232 1.344 1.00 62.16 92 GLN A CA 1
ATOM 733 C C . GLN A 1 92 ? -9.589 9.127 1.787 1.00 62.16 92 GLN A C 1
ATOM 735 O O . GLN A 1 92 ? -10.634 8.611 2.175 1.00 62.16 92 GLN A O 1
ATOM 740 N N . LEU A 1 93 ? -9.459 10.453 1.671 1.00 57.47 93 LEU A N 1
ATOM 741 C CA . LEU A 1 93 ? -10.549 11.405 1.944 1.00 57.47 93 LEU A CA 1
ATOM 742 C C . LEU A 1 93 ? -11.698 11.315 0.919 1.00 57.47 93 LEU A C 1
ATOM 744 O O . LEU A 1 93 ? -12.821 11.709 1.214 1.00 57.47 93 LEU A O 1
ATOM 748 N N . LEU A 1 94 ? -11.432 10.747 -0.260 1.00 59.91 94 LEU A N 1
ATOM 749 C CA . LEU A 1 94 ? -12.380 10.571 -1.367 1.00 59.91 94 LEU A CA 1
ATOM 750 C C . LEU A 1 94 ? -13.495 9.548 -1.103 1.00 59.91 94 LEU A C 1
ATOM 752 O O . LEU A 1 94 ? -14.399 9.407 -1.920 1.00 59.91 94 LEU A O 1
ATOM 756 N N . TYR A 1 95 ? -13.422 8.804 0.004 1.00 52.88 95 TYR A N 1
ATOM 757 C CA . TYR A 1 95 ? -14.482 7.871 0.391 1.00 52.88 95 TYR A CA 1
ATOM 758 C C . TYR A 1 95 ? -15.781 8.572 0.811 1.00 52.88 95 TYR A C 1
ATOM 760 O O . TYR A 1 95 ? -16.833 7.931 0.817 1.00 52.88 95 TYR A O 1
ATOM 768 N N . ALA A 1 96 ? -15.724 9.868 1.125 1.00 54.16 96 ALA A N 1
ATOM 769 C CA . ALA A 1 96 ? -16.893 10.732 1.102 1.00 54.16 96 ALA A CA 1
ATOM 770 C C . ALA A 1 96 ? -17.095 11.175 -0.352 1.00 54.16 96 ALA A C 1
ATOM 772 O O . ALA A 1 96 ? -16.212 11.820 -0.913 1.00 54.16 96 ALA A O 1
ATOM 773 N N . ASP A 1 97 ? -18.208 10.770 -0.967 1.00 55.16 97 ASP A N 1
ATOM 774 C CA . ASP A 1 97 ? -18.556 10.972 -2.381 1.00 55.16 97 ASP A CA 1
ATOM 775 C C . ASP A 1 97 ? -18.679 12.465 -2.737 1.00 55.16 97 ASP A C 1
ATOM 777 O O . ASP A 1 97 ? -19.767 13.016 -2.892 1.00 55.16 97 ASP A O 1
ATOM 781 N N . SER A 1 98 ? -17.541 13.156 -2.804 1.00 65.00 98 SER A N 1
ATOM 782 C CA . SER A 1 98 ? -17.459 14.553 -3.187 1.00 65.00 98 SER A CA 1
ATOM 783 C C . SER A 1 98 ? -16.778 14.640 -4.549 1.00 65.00 98 SER A C 1
ATOM 785 O O . SER A 1 98 ? -15.617 14.261 -4.759 1.00 65.00 98 SER A O 1
ATOM 787 N N . GLN A 1 99 ? -17.528 15.166 -5.518 1.00 69.75 99 GLN A N 1
ATOM 788 C CA . GLN A 1 99 ? -17.043 15.449 -6.869 1.00 69.75 99 GLN A CA 1
ATOM 789 C C . GLN A 1 99 ? -15.731 16.248 -6.832 1.00 69.75 99 GLN A C 1
ATOM 791 O O . GLN A 1 99 ? -14.857 16.087 -7.685 1.00 69.75 99 GLN A O 1
ATOM 796 N N . VAL A 1 100 ? -15.558 17.077 -5.808 1.00 64.06 100 VAL A N 1
ATOM 797 C CA . VAL A 1 100 ? -14.382 17.919 -5.668 1.00 64.06 100 VAL A CA 1
ATOM 798 C C . VAL A 1 100 ? -13.166 17.175 -5.119 1.00 64.06 100 VAL A C 1
ATOM 800 O O . VAL A 1 100 ? -12.058 17.435 -5.585 1.00 64.06 100 VAL A O 1
ATOM 803 N N . ALA A 1 101 ? -13.326 16.207 -4.213 1.00 66.88 101 ALA A N 1
ATOM 804 C CA . ALA A 1 101 ? -12.208 15.347 -3.828 1.00 66.88 101 ALA A CA 1
ATOM 805 C C . ALA A 1 101 ? -11.645 14.634 -5.069 1.00 66.88 101 ALA A C 1
ATOM 807 O O . ALA A 1 101 ? -10.429 14.610 -5.270 1.00 66.88 101 ALA A O 1
ATOM 808 N N . THR A 1 102 ? -12.523 14.187 -5.978 1.00 73.50 102 THR A N 1
ATOM 809 C CA . THR A 1 102 ? -12.128 13.640 -7.288 1.00 73.50 102 THR A CA 1
ATOM 810 C C . THR A 1 102 ? -11.348 14.654 -8.136 1.00 73.50 102 THR A C 1
ATOM 812 O O . THR A 1 102 ? -10.347 14.289 -8.756 1.00 73.50 102 THR A O 1
ATOM 815 N N . MET A 1 103 ? -11.737 15.936 -8.134 1.00 75.38 103 MET A N 1
ATOM 816 C CA . MET A 1 103 ? -10.985 17.000 -8.819 1.00 75.38 103 MET A CA 1
ATOM 817 C C . MET A 1 103 ? -9.597 17.228 -8.204 1.00 75.38 103 MET A C 1
ATOM 819 O O . MET A 1 103 ? -8.616 17.301 -8.945 1.00 75.38 103 MET A O 1
ATOM 823 N N . ILE A 1 104 ? -9.489 17.301 -6.871 1.00 71.25 104 ILE A N 1
ATOM 824 C CA . ILE A 1 104 ? -8.204 17.476 -6.170 1.00 71.25 104 ILE A CA 1
ATOM 825 C C . ILE A 1 104 ? -7.297 16.272 -6.437 1.00 71.25 104 ILE A C 1
ATOM 827 O O . ILE A 1 104 ? -6.116 16.449 -6.739 1.00 71.25 104 ILE A O 1
ATOM 831 N N . LEU A 1 105 ? -7.840 15.052 -6.405 1.00 78.31 105 LEU A N 1
ATOM 832 C CA . LEU A 1 105 ? -7.097 13.845 -6.754 1.00 78.31 105 LEU A CA 1
ATOM 833 C C . LEU A 1 105 ? -6.615 13.890 -8.207 1.00 78.31 105 LEU A C 1
ATOM 835 O O . LEU A 1 105 ? -5.445 13.621 -8.466 1.00 78.31 105 LEU A O 1
ATOM 839 N N . GLY A 1 106 ? -7.477 14.276 -9.151 1.00 78.31 106 GLY A N 1
ATOM 840 C CA . GLY A 1 106 ? -7.099 14.451 -10.554 1.00 78.31 106 GLY A CA 1
ATOM 841 C C . GLY A 1 106 ? -5.966 15.467 -10.726 1.00 78.31 106 GLY A C 1
ATOM 842 O O . GLY A 1 106 ? -4.990 15.205 -11.434 1.00 78.31 106 GLY A O 1
ATOM 843 N N . LEU A 1 107 ? -6.042 16.591 -10.009 1.00 77.12 107 LEU A N 1
ATOM 844 C CA . LEU A 1 107 ? -5.004 17.614 -9.997 1.00 77.12 107 LEU A CA 1
ATOM 845 C C . LEU A 1 107 ? -3.690 17.073 -9.417 1.00 77.12 107 LEU A C 1
ATOM 847 O O . LEU A 1 107 ? -2.654 17.171 -10.075 1.00 77.12 107 LEU A O 1
ATOM 851 N N . MET A 1 108 ? -3.715 16.436 -8.242 1.00 78.94 108 MET A N 1
ATOM 852 C CA . MET A 1 108 ? -2.519 15.845 -7.632 1.00 78.94 108 MET A CA 1
ATOM 853 C C . MET A 1 108 ? -1.918 14.724 -8.492 1.00 78.94 108 MET A C 1
ATOM 855 O O . MET A 1 108 ? -0.696 14.651 -8.618 1.00 78.94 108 MET A O 1
ATOM 859 N N . ALA A 1 109 ? -2.745 13.895 -9.140 1.00 80.06 109 ALA A N 1
ATOM 860 C CA . ALA A 1 109 ? -2.293 12.878 -10.091 1.00 80.06 109 ALA A CA 1
ATOM 861 C C . ALA A 1 109 ? -1.584 13.516 -11.292 1.00 80.06 109 ALA A C 1
ATOM 863 O O . ALA A 1 109 ? -0.516 13.052 -11.696 1.00 80.06 109 ALA A O 1
ATOM 864 N N . SER A 1 110 ? -2.144 14.601 -11.839 1.00 78.31 110 SER A N 1
ATOM 865 C CA . SER A 1 110 ? -1.529 15.339 -12.946 1.00 78.31 110 SER A CA 1
ATOM 866 C C . SER A 1 110 ? -0.181 15.949 -12.542 1.00 78.31 110 SER A C 1
ATOM 868 O O . SER A 1 110 ? 0.801 15.795 -13.270 1.00 78.31 110 SER A O 1
ATOM 870 N N . PHE A 1 111 ? -0.088 16.534 -11.341 1.00 78.62 111 PHE A N 1
ATOM 871 C CA . PHE A 1 111 ? 1.164 17.053 -10.792 1.00 78.62 111 PHE A CA 1
ATOM 872 C C . PHE A 1 111 ? 2.193 15.946 -10.588 1.00 78.62 111 PHE A C 1
ATOM 874 O O . PHE A 1 111 ? 3.341 16.104 -11.001 1.00 78.62 111 PHE A O 1
ATOM 881 N N . LEU A 1 112 ? 1.794 14.812 -10.006 1.00 81.81 112 LEU A N 1
ATOM 882 C CA . LEU A 1 112 ? 2.669 13.659 -9.814 1.00 81.81 112 LEU A CA 1
ATOM 883 C C . LEU A 1 112 ? 3.190 13.139 -11.160 1.00 81.81 112 LEU A C 1
ATOM 885 O O . LEU A 1 112 ? 4.382 12.873 -11.299 1.00 81.81 112 LEU A O 1
ATOM 889 N N . PHE A 1 113 ? 2.327 13.049 -12.172 1.00 84.06 113 PHE A N 1
ATOM 890 C CA . PHE A 1 113 ? 2.705 12.622 -13.517 1.00 84.06 113 PHE A CA 1
ATOM 891 C C . PHE A 1 113 ? 3.706 13.583 -14.176 1.00 84.06 113 PHE A C 1
ATOM 893 O O . PHE A 1 113 ? 4.762 13.148 -14.646 1.00 84.06 113 PHE A O 1
ATOM 900 N N . VAL A 1 114 ? 3.422 14.890 -14.165 1.00 81.75 114 VAL A N 1
ATOM 901 C CA . VAL A 1 114 ? 4.336 15.919 -14.691 1.00 81.75 114 VAL A CA 1
ATOM 902 C C . VAL A 1 114 ? 5.659 15.905 -13.928 1.00 81.75 114 VAL A C 1
ATOM 904 O O . VAL A 1 114 ? 6.721 15.992 -14.544 1.00 81.75 114 VAL A O 1
ATOM 907 N N . PHE A 1 115 ? 5.622 15.723 -12.608 1.00 81.94 115 PHE A N 1
ATOM 908 C CA . PHE A 1 115 ? 6.814 15.618 -11.773 1.00 81.94 115 PHE A CA 1
ATOM 909 C C . PHE A 1 115 ? 7.655 14.381 -12.108 1.00 81.94 115 PHE A C 1
ATOM 911 O O . PHE A 1 115 ? 8.872 14.496 -12.228 1.00 81.94 115 PHE A O 1
ATOM 918 N N . ILE A 1 116 ? 7.035 13.217 -12.335 1.00 83.19 116 ILE A N 1
ATOM 919 C CA . ILE A 1 116 ? 7.734 11.999 -12.779 1.00 83.19 116 ILE A CA 1
ATOM 920 C C . ILE A 1 116 ? 8.405 12.236 -14.133 1.00 83.19 116 ILE A C 1
ATOM 922 O O . ILE A 1 116 ? 9.591 11.941 -14.293 1.00 83.19 116 ILE A O 1
ATOM 926 N N . LEU A 1 117 ? 7.679 12.800 -15.104 1.00 84.62 117 LEU A N 1
ATOM 927 C CA . LEU A 1 117 ? 8.242 13.129 -16.415 1.00 84.62 117 LEU A CA 1
ATOM 928 C C . LEU A 1 117 ? 9.399 14.124 -16.294 1.00 84.62 117 LEU A C 1
ATOM 930 O O . LEU A 1 117 ? 10.450 13.937 -16.914 1.00 84.62 117 LEU A O 1
ATOM 934 N N . PHE A 1 118 ? 9.241 15.153 -15.464 1.00 83.38 118 PHE A N 1
ATOM 935 C CA . PHE A 1 118 ? 10.293 16.116 -15.174 1.00 83.38 118 PHE A CA 1
ATOM 936 C C . PHE A 1 118 ? 11.506 15.437 -14.534 1.00 83.38 118 PHE A C 1
ATOM 938 O O . PHE A 1 118 ? 12.622 15.648 -14.999 1.00 83.38 118 PHE A O 1
ATOM 945 N N . ALA A 1 119 ? 11.324 14.588 -13.524 1.00 81.62 119 ALA A N 1
ATOM 946 C CA . ALA A 1 119 ? 12.413 13.880 -12.860 1.00 81.62 119 ALA A CA 1
ATOM 947 C C . ALA A 1 119 ? 13.163 12.967 -13.843 1.00 81.62 119 ALA A C 1
ATOM 949 O O . ALA A 1 119 ? 14.387 13.045 -13.933 1.00 81.62 119 ALA A O 1
ATOM 950 N N . ILE A 1 120 ? 12.446 12.174 -14.650 1.00 82.38 120 ILE A N 1
ATOM 951 C CA . ILE A 1 120 ? 13.039 11.275 -15.655 1.00 82.38 120 ILE A CA 1
ATOM 952 C C . ILE A 1 120 ? 13.815 12.062 -16.717 1.00 82.38 120 ILE A C 1
ATOM 954 O O . ILE A 1 120 ? 14.933 11.687 -17.076 1.00 82.38 120 ILE A O 1
ATOM 958 N N . THR A 1 121 ? 13.245 13.154 -17.230 1.00 83.38 121 THR A N 1
ATOM 959 C CA . THR A 1 121 ? 13.892 13.969 -18.271 1.00 83.38 121 THR A CA 1
ATOM 960 C C . THR A 1 121 ? 15.085 14.750 -17.722 1.00 83.38 121 THR A C 1
ATOM 962 O O . THR A 1 121 ? 16.145 14.763 -18.349 1.00 83.38 121 THR A O 1
ATOM 965 N N . SER A 1 122 ? 14.952 15.336 -16.530 1.00 81.44 122 SER A N 1
ATOM 966 C CA . SER A 1 122 ? 16.004 16.107 -15.853 1.00 81.44 122 SER A CA 1
ATOM 967 C C . SER A 1 122 ? 17.180 15.234 -15.438 1.00 81.44 122 SER A C 1
ATOM 969 O O . SER A 1 122 ? 18.330 15.648 -15.558 1.00 81.44 122 SER A O 1
ATOM 971 N N . LEU A 1 123 ? 16.900 14.012 -14.980 1.00 80.38 123 LEU A N 1
ATOM 972 C CA . LEU A 1 123 ? 17.901 13.085 -14.462 1.00 80.38 123 LEU A CA 1
ATOM 973 C C . LEU A 1 123 ? 18.270 11.989 -15.455 1.00 80.38 123 LEU A C 1
ATOM 975 O O . LEU A 1 123 ? 18.893 11.010 -15.059 1.00 80.38 123 LEU A O 1
ATOM 979 N N . ARG A 1 124 ? 17.954 12.133 -16.747 1.00 84.69 124 ARG A N 1
ATOM 980 C CA . ARG A 1 124 ? 18.122 11.061 -17.743 1.00 84.69 124 ARG A CA 1
ATOM 981 C C . ARG A 1 124 ? 19.491 10.374 -17.681 1.00 84.69 124 ARG A C 1
ATOM 983 O O . ARG A 1 124 ? 19.554 9.150 -17.699 1.00 84.69 124 ARG A O 1
ATOM 990 N N . ARG A 1 125 ? 20.592 11.132 -17.581 1.00 77.44 125 ARG A N 1
ATOM 991 C CA . ARG A 1 125 ? 21.956 10.559 -17.502 1.00 77.44 125 ARG A CA 1
ATOM 992 C C . ARG A 1 125 ? 22.190 9.764 -16.214 1.00 77.44 125 ARG A C 1
ATOM 994 O O . ARG A 1 125 ? 22.777 8.684 -16.268 1.00 77.44 125 ARG A O 1
ATOM 1001 N N . VAL A 1 126 ? 21.712 10.297 -15.092 1.00 77.62 126 VAL A N 1
ATOM 1002 C CA . VAL A 1 126 ? 21.803 9.696 -13.754 1.00 77.62 126 VAL A CA 1
ATOM 1003 C C . VAL A 1 126 ? 20.966 8.430 -13.705 1.00 77.62 126 VAL A C 1
ATOM 1005 O O . VAL A 1 126 ? 21.468 7.387 -13.315 1.00 77.62 126 VAL A O 1
ATOM 1008 N N . VAL A 1 127 ? 19.728 8.495 -14.192 1.00 80.50 127 VAL A N 1
ATOM 1009 C CA . VAL A 1 127 ? 18.823 7.351 -14.310 1.00 80.50 127 VAL A CA 1
ATOM 1010 C C . VAL A 1 127 ? 19.452 6.260 -15.170 1.00 80.50 127 VAL A C 1
ATOM 1012 O O . VAL A 1 127 ? 19.408 5.107 -14.774 1.00 80.50 127 VAL A O 1
ATOM 1015 N N . ILE A 1 128 ? 20.099 6.588 -16.296 1.00 82.88 128 ILE A N 1
ATOM 1016 C CA . ILE A 1 128 ? 20.797 5.585 -17.122 1.00 82.88 128 ILE A CA 1
ATOM 1017 C C . ILE A 1 128 ? 21.954 4.926 -16.352 1.00 82.88 128 ILE A C 1
ATOM 1019 O O . ILE A 1 128 ? 22.129 3.713 -16.451 1.00 82.88 128 ILE A O 1
ATOM 1023 N N . HIS A 1 129 ? 22.740 5.690 -15.587 1.00 79.62 129 HIS A N 1
ATOM 1024 C CA . HIS A 1 129 ? 23.832 5.129 -14.779 1.00 79.62 129 HIS A CA 1
ATOM 1025 C C . HIS A 1 129 ? 23.312 4.266 -13.628 1.00 79.62 129 HIS A C 1
ATOM 1027 O O . HIS A 1 129 ? 23.732 3.118 -13.491 1.00 79.62 129 HIS A O 1
ATOM 1033 N N . LEU A 1 130 ? 22.355 4.786 -12.858 1.00 79.81 130 LEU A N 1
ATOM 1034 C CA . LEU A 1 130 ? 21.681 4.051 -11.793 1.00 79.81 130 LEU A CA 1
ATOM 1035 C C . LEU A 1 130 ? 20.995 2.804 -12.338 1.00 79.81 130 LEU A C 1
ATOM 1037 O O . LEU A 1 130 ? 21.036 1.777 -11.685 1.00 79.81 130 LEU A O 1
ATOM 1041 N N . TRP A 1 131 ? 20.423 2.850 -13.542 1.00 84.69 131 TRP A N 1
ATOM 1042 C CA . TRP A 1 131 ? 19.828 1.688 -14.193 1.00 84.69 131 TRP A CA 1
ATOM 1043 C C . TRP A 1 131 ? 20.868 0.628 -14.545 1.00 84.69 131 TRP A C 1
ATOM 1045 O O . TRP A 1 131 ? 20.623 -0.552 -14.322 1.00 84.69 131 TRP A O 1
ATOM 1055 N N . LYS A 1 132 ? 22.041 1.019 -15.062 1.00 86.00 132 LYS A N 1
ATOM 1056 C CA . LYS A 1 132 ? 23.139 0.074 -15.331 1.00 86.00 132 LYS A CA 1
ATOM 1057 C C . LYS A 1 132 ? 23.635 -0.594 -14.047 1.00 86.00 132 LYS A C 1
ATOM 1059 O O . LYS A 1 132 ? 23.838 -1.801 -14.050 1.00 86.00 132 LYS A O 1
ATOM 1064 N N . GLN A 1 133 ? 23.787 0.172 -12.965 1.00 84.00 133 GLN A N 1
ATOM 1065 C CA . GLN A 1 133 ? 24.176 -0.361 -11.655 1.00 84.00 133 GLN A CA 1
ATOM 1066 C C . GLN A 1 133 ? 23.072 -1.231 -11.049 1.00 84.00 133 GLN A C 1
ATOM 1068 O O . GLN A 1 133 ? 23.330 -2.350 -10.621 1.00 84.00 133 GLN A O 1
ATOM 1073 N N . ALA A 1 134 ? 21.826 -0.759 -11.075 1.00 83.31 134 ALA A N 1
ATOM 1074 C CA . ALA A 1 134 ? 20.667 -1.506 -10.607 1.00 83.31 134 ALA A CA 1
ATOM 1075 C C . ALA A 1 134 ? 20.529 -2.825 -11.366 1.00 83.31 134 ALA A C 1
ATOM 1077 O O . ALA A 1 134 ? 20.268 -3.844 -10.743 1.00 83.31 134 ALA A O 1
ATOM 1078 N N . ALA A 1 135 ? 20.793 -2.836 -12.676 1.00 88.50 135 ALA A N 1
ATOM 1079 C CA . ALA A 1 135 ? 20.741 -4.038 -13.497 1.00 88.50 135 ALA A CA 1
ATOM 1080 C C . ALA A 1 135 ? 21.758 -5.121 -13.102 1.00 88.50 135 ALA A C 1
ATOM 1082 O O . ALA A 1 135 ? 21.571 -6.269 -13.503 1.00 88.50 135 ALA A O 1
ATOM 1083 N N . GLN A 1 136 ? 22.799 -4.768 -12.342 1.00 89.44 136 GLN A N 1
ATOM 1084 C CA . GLN A 1 136 ? 23.780 -5.704 -11.785 1.00 89.44 136 GLN A CA 1
ATOM 1085 C C . GLN A 1 136 ? 23.393 -6.205 -10.386 1.00 89.44 136 GLN A C 1
ATOM 1087 O O . GLN A 1 136 ? 23.984 -7.165 -9.896 1.00 89.44 136 GLN A O 1
ATOM 1092 N N . LEU A 1 137 ? 22.419 -5.575 -9.720 1.00 85.94 137 LEU A N 1
ATOM 1093 C CA . LEU A 1 137 ? 21.979 -6.001 -8.396 1.00 85.94 137 LEU A CA 1
ATOM 1094 C C . LEU A 1 137 ? 21.080 -7.244 -8.507 1.00 85.94 137 LEU A C 1
ATOM 1096 O O . LEU A 1 137 ? 20.169 -7.262 -9.335 1.00 85.94 137 LEU A O 1
ATOM 1100 N N . PRO A 1 138 ? 21.213 -8.234 -7.604 1.00 84.44 138 PRO A N 1
ATOM 1101 C CA . PRO A 1 138 ? 20.357 -9.431 -7.601 1.00 84.44 138 PRO A CA 1
ATOM 1102 C C . PRO A 1 138 ? 18.871 -9.096 -7.371 1.00 84.44 138 PRO A C 1
ATOM 1104 O O . PRO A 1 138 ? 17.966 -9.824 -7.786 1.00 84.44 138 PRO A O 1
ATOM 1107 N N . VAL A 1 139 ? 18.597 -7.947 -6.744 1.00 78.44 139 VAL A N 1
ATOM 1108 C CA . VAL A 1 139 ? 17.241 -7.401 -6.596 1.00 78.44 139 VAL A CA 1
ATOM 1109 C C . VAL A 1 139 ? 16.594 -7.174 -7.962 1.00 78.44 139 VAL A C 1
ATOM 1111 O O . VAL A 1 139 ? 15.407 -7.446 -8.131 1.00 78.44 139 VAL A O 1
ATOM 1114 N N . TRP A 1 140 ? 17.362 -6.731 -8.959 1.00 86.12 140 TRP A N 1
ATOM 1115 C CA . TRP A 1 140 ? 16.837 -6.480 -10.294 1.00 86.12 140 TRP A CA 1
ATOM 1116 C C . TRP A 1 140 ? 16.417 -7.754 -11.013 1.00 86.12 140 TRP A C 1
ATOM 1118 O O . TRP A 1 140 ? 15.410 -7.744 -11.715 1.00 86.12 140 TRP A O 1
ATOM 1128 N N . ASP A 1 141 ? 17.106 -8.870 -10.789 1.00 86.00 141 ASP A N 1
ATOM 1129 C CA . ASP A 1 141 ? 16.665 -10.160 -11.318 1.00 86.00 141 ASP A CA 1
ATOM 1130 C C . ASP A 1 141 ? 15.345 -10.604 -10.693 1.00 86.00 141 ASP A C 1
ATOM 1132 O O . ASP A 1 141 ? 14.471 -11.112 -11.396 1.00 86.00 141 ASP A O 1
ATOM 1136 N N . THR A 1 142 ? 15.139 -10.313 -9.406 1.00 83.75 142 THR A N 1
ATOM 1137 C CA . THR A 1 142 ? 13.856 -10.556 -8.733 1.00 83.75 142 THR A CA 1
ATOM 1138 C C . THR A 1 142 ? 12.748 -9.674 -9.315 1.00 83.75 142 THR A C 1
ATOM 1140 O O . THR A 1 142 ? 11.670 -10.176 -9.636 1.00 83.75 142 THR A O 1
ATOM 1143 N N . VAL A 1 143 ? 13.014 -8.378 -9.520 1.00 83.25 143 VAL A N 1
ATOM 1144 C CA . VAL A 1 143 ? 12.066 -7.440 -10.153 1.00 83.25 143 VAL A CA 1
ATOM 1145 C C . VAL A 1 143 ? 11.753 -7.864 -11.586 1.00 83.25 143 VAL A C 1
ATOM 1147 O O . VAL A 1 143 ? 10.592 -7.900 -11.985 1.00 83.25 143 VAL A O 1
ATOM 1150 N N . ARG A 1 144 ? 12.768 -8.253 -12.359 1.00 87.31 144 ARG A N 1
ATOM 1151 C CA . ARG A 1 144 ? 12.625 -8.734 -13.736 1.00 87.31 144 ARG A CA 1
ATOM 1152 C C . ARG A 1 144 ? 11.823 -10.034 -13.790 1.00 87.31 144 ARG A C 1
ATOM 1154 O O . ARG A 1 144 ? 10.970 -10.172 -14.664 1.00 87.31 144 ARG A O 1
ATOM 1161 N N . ALA A 1 145 ? 12.063 -10.969 -12.870 1.00 88.75 145 ALA A N 1
ATOM 1162 C CA . ALA A 1 145 ? 11.286 -12.200 -12.750 1.00 88.75 145 ALA A CA 1
ATOM 1163 C C . ALA A 1 145 ? 9.825 -11.906 -12.378 1.00 88.75 145 ALA A C 1
ATOM 1165 O O . ALA A 1 145 ? 8.918 -12.467 -12.991 1.00 88.75 145 ALA A O 1
ATOM 1166 N N . ALA A 1 146 ? 9.588 -10.975 -11.448 1.00 86.88 146 ALA A N 1
ATOM 1167 C CA . ALA A 1 146 ? 8.248 -10.518 -11.093 1.00 86.88 146 ALA A CA 1
ATOM 1168 C C . ALA A 1 146 ? 7.539 -9.868 -12.293 1.00 86.88 146 ALA A C 1
ATOM 1170 O O . ALA A 1 146 ? 6.437 -10.279 -12.637 1.00 86.88 146 ALA A O 1
ATOM 1171 N N . MET A 1 147 ? 8.198 -8.951 -13.011 1.00 86.12 147 MET A N 1
ATOM 1172 C CA . MET A 1 147 ? 7.663 -8.312 -14.222 1.00 86.12 147 MET A CA 1
ATOM 1173 C C . MET A 1 147 ? 7.349 -9.302 -15.350 1.00 86.12 147 MET A C 1
ATOM 1175 O O . MET A 1 147 ? 6.437 -9.072 -16.142 1.00 86.12 147 MET A O 1
ATOM 1179 N N . ARG A 1 148 ? 8.113 -10.395 -15.445 1.00 88.56 148 ARG A N 1
ATOM 1180 C CA . ARG A 1 148 ? 7.871 -11.478 -16.410 1.00 88.56 148 ARG A CA 1
ATOM 1181 C C . ARG A 1 148 ? 6.797 -12.461 -15.948 1.00 88.56 148 ARG A C 1
ATOM 1183 O O . ARG A 1 148 ? 6.411 -13.320 -16.737 1.00 88.56 148 ARG A O 1
ATOM 1190 N N . SER A 1 149 ? 6.312 -12.348 -14.711 1.00 89.88 149 SER A N 1
ATOM 1191 C CA . SER A 1 149 ? 5.273 -13.230 -14.195 1.00 89.88 149 SER A CA 1
ATOM 1192 C C . SER A 1 149 ? 3.969 -13.058 -14.973 1.00 89.88 149 SER A C 1
ATOM 1194 O O . SER A 1 149 ? 3.598 -11.958 -15.394 1.00 89.88 149 SER A O 1
ATOM 1196 N N . GLU A 1 150 ? 3.237 -14.156 -15.140 1.00 90.56 150 GLU A N 1
ATOM 1197 C CA . GLU A 1 150 ? 1.924 -14.122 -15.786 1.00 90.56 150 GLU A CA 1
ATOM 1198 C C . GLU A 1 150 ? 0.924 -13.261 -15.008 1.00 90.56 150 GLU A C 1
ATOM 1200 O O . GLU A 1 150 ? 0.057 -12.651 -15.617 1.00 90.56 150 GLU A O 1
ATOM 1205 N N . TRP A 1 151 ? 1.071 -13.144 -13.683 1.00 91.25 151 TRP A N 1
ATOM 1206 C CA . TRP A 1 151 ? 0.253 -12.252 -12.857 1.00 91.25 151 TRP A CA 1
ATOM 1207 C C . TRP A 1 151 ? 0.490 -10.780 -13.185 1.00 91.25 151 TRP A C 1
ATOM 1209 O O . TRP A 1 151 ? -0.468 -10.035 -13.367 1.00 91.25 151 TRP A O 1
ATOM 1219 N N . THR A 1 152 ? 1.749 -10.358 -13.326 1.00 89.38 152 THR A N 1
ATOM 1220 C CA . THR A 1 152 ? 2.058 -8.979 -13.726 1.00 89.38 152 THR A CA 1
ATOM 1221 C C . THR A 1 152 ? 1.611 -8.705 -15.155 1.00 89.38 152 THR A C 1
ATOM 1223 O O . THR A 1 152 ? 1.047 -7.647 -15.420 1.00 89.38 152 THR A O 1
ATOM 1226 N N . ARG A 1 153 ? 1.787 -9.663 -16.073 1.00 89.19 153 ARG A N 1
ATOM 1227 C CA . ARG A 1 153 ? 1.251 -9.556 -17.438 1.00 89.19 153 ARG A CA 1
ATOM 1228 C C . ARG A 1 153 ? -0.272 -9.440 -17.444 1.00 89.19 153 ARG A C 1
ATOM 1230 O O . ARG A 1 153 ? -0.792 -8.593 -18.158 1.00 89.19 153 ARG A O 1
ATOM 1237 N N . ALA A 1 154 ? -0.969 -10.237 -16.634 1.00 91.31 154 ALA A N 1
ATOM 1238 C CA . ALA A 1 154 ? -2.422 -10.188 -16.502 1.00 91.31 154 ALA A CA 1
ATOM 1239 C C . ALA A 1 154 ? -2.880 -8.842 -15.935 1.00 91.31 154 ALA A C 1
ATOM 1241 O O . ALA A 1 154 ? -3.802 -8.239 -16.470 1.00 91.31 154 ALA A O 1
ATOM 1242 N N . PHE A 1 155 ? -2.198 -8.334 -14.908 1.00 90.50 155 PHE A N 1
ATOM 1243 C CA . PHE A 1 155 ? -2.483 -7.028 -14.318 1.00 90.50 155 PHE A CA 1
ATOM 1244 C C . PHE A 1 155 ? -2.271 -5.882 -15.316 1.00 90.50 155 PHE A C 1
ATOM 1246 O O . PHE A 1 155 ? -3.147 -5.032 -15.488 1.00 90.50 155 PHE A O 1
ATOM 1253 N N . LEU A 1 156 ? -1.130 -5.876 -16.015 1.00 89.19 156 LEU A N 1
ATOM 1254 C CA . LEU A 1 156 ? -0.850 -4.904 -17.073 1.00 89.19 156 LEU A CA 1
ATOM 1255 C C . LEU A 1 156 ? -1.881 -5.004 -18.195 1.00 89.19 156 LEU A C 1
ATOM 1257 O O . LEU A 1 156 ? -2.349 -3.979 -18.681 1.00 89.19 156 LEU A O 1
ATOM 1261 N N . LEU A 1 157 ? -2.276 -6.218 -18.580 1.00 89.00 157 LEU A N 1
ATOM 1262 C CA . LEU A 1 157 ? -3.320 -6.414 -19.573 1.00 89.00 157 LEU A CA 1
ATOM 1263 C C . LEU A 1 157 ? -4.645 -5.832 -19.074 1.00 89.00 157 LEU A C 1
ATOM 1265 O O . LEU A 1 157 ? -5.177 -4.970 -19.749 1.00 89.00 157 LEU A O 1
ATOM 1269 N N . CYS A 1 158 ? -5.137 -6.193 -17.886 1.00 89.25 158 CYS A N 1
ATOM 1270 C CA . CYS A 1 158 ? -6.406 -5.678 -17.351 1.00 89.25 158 CYS A CA 1
ATOM 1271 C C . CYS A 1 158 ? -6.439 -4.144 -17.244 1.00 89.25 158 CYS A C 1
ATOM 1273 O O . CYS A 1 158 ? -7.458 -3.531 -17.543 1.00 89.25 158 CYS A O 1
ATOM 1275 N N . THR A 1 159 ? -5.327 -3.522 -16.845 1.00 86.19 159 THR A N 1
ATOM 1276 C CA . THR A 1 159 ? -5.229 -2.057 -16.702 1.00 86.19 159 THR A CA 1
ATOM 1277 C C . THR A 1 159 ? -5.095 -1.330 -18.040 1.00 86.19 159 THR A C 1
ATOM 1279 O O . THR A 1 159 ? -5.646 -0.244 -18.202 1.00 86.19 159 THR A O 1
ATOM 1282 N N . THR A 1 160 ? -4.391 -1.911 -19.015 1.00 86.38 160 THR A N 1
ATOM 1283 C CA . THR A 1 160 ? -4.184 -1.287 -20.336 1.00 86.38 160 THR A CA 1
ATOM 1284 C C . THR A 1 160 ? -5.253 -1.658 -21.360 1.00 86.38 160 THR A C 1
ATOM 1286 O O . THR A 1 160 ? -5.419 -0.935 -22.341 1.00 86.38 160 THR A O 1
ATOM 1289 N N . LEU A 1 161 ? -6.011 -2.736 -21.138 1.00 88.31 161 LEU A N 1
ATOM 1290 C CA . LEU A 1 161 ? -7.040 -3.239 -22.050 1.00 88.31 161 LEU A CA 1
ATOM 1291 C C . LEU A 1 161 ? -8.083 -2.173 -22.423 1.00 88.31 161 LEU A C 1
ATOM 1293 O O . LEU A 1 161 ? -8.344 -2.045 -23.619 1.00 88.31 161 LEU A O 1
ATOM 1297 N N . PRO A 1 162 ? -8.608 -1.344 -21.493 1.00 88.44 162 PRO A N 1
ATOM 1298 C CA . PRO A 1 162 ? -9.537 -0.270 -21.852 1.00 88.44 162 PRO A CA 1
ATOM 1299 C C . PRO A 1 162 ? -8.929 0.787 -22.790 1.00 88.44 162 PRO A C 1
ATOM 1301 O O . PRO A 1 162 ? -9.650 1.429 -23.547 1.00 88.44 162 PRO A O 1
ATOM 1304 N N . LEU A 1 163 ? -7.601 0.958 -22.774 1.00 89.06 163 LEU A N 1
ATOM 1305 C CA . LEU A 1 163 ? -6.879 1.925 -23.610 1.00 89.06 163 LEU A CA 1
ATOM 1306 C C . LEU A 1 163 ? -6.459 1.349 -24.970 1.00 89.06 163 LEU A C 1
ATOM 1308 O O . LEU A 1 163 ? -6.155 2.109 -25.893 1.00 89.06 163 LEU A O 1
ATOM 1312 N N . LEU A 1 164 ? -6.435 0.021 -25.125 1.00 90.06 164 LEU A N 1
ATOM 1313 C CA . LEU A 1 164 ? -5.994 -0.629 -26.361 1.00 90.06 164 LEU A CA 1
ATOM 1314 C C . LEU A 1 164 ? -6.806 -0.218 -27.601 1.00 90.06 164 LEU A C 1
ATOM 1316 O O . LEU A 1 164 ? -6.170 0.059 -28.621 1.00 90.06 164 LEU A O 1
ATOM 1320 N N . PRO A 1 165 ? -8.153 -0.110 -27.562 1.00 92.81 165 PRO A N 1
ATOM 1321 C CA . PRO A 1 165 ? -8.924 0.363 -28.711 1.00 92.81 165 PRO A CA 1
ATOM 1322 C C . PRO A 1 165 ? -8.472 1.744 -29.196 1.00 92.81 165 PRO A C 1
ATOM 1324 O O . PRO A 1 165 ? -8.299 1.948 -30.397 1.00 92.81 165 PRO A O 1
ATOM 1327 N N . LEU A 1 166 ? -8.188 2.665 -28.268 1.00 92.12 166 LEU A N 1
ATOM 1328 C CA . LEU A 1 166 ? -7.710 4.010 -28.590 1.00 92.12 166 LEU A CA 1
ATOM 1329 C C . LEU A 1 166 ? -6.314 3.977 -29.227 1.00 92.12 166 LEU A C 1
ATOM 1331 O O . LEU A 1 166 ? -6.071 4.651 -30.228 1.00 92.12 166 LEU A O 1
ATOM 1335 N N . VAL A 1 167 ? -5.400 3.162 -28.690 1.00 92.31 167 VAL A N 1
ATOM 1336 C CA . VAL A 1 167 ? -4.046 2.996 -29.246 1.00 92.31 167 VAL A CA 1
ATOM 1337 C C . VAL A 1 167 ? -4.092 2.393 -30.652 1.00 92.31 167 VAL A C 1
ATOM 1339 O O . VAL A 1 167 ? -3.373 2.858 -31.542 1.00 92.31 167 VAL A O 1
ATOM 1342 N N . PHE A 1 168 ? -4.941 1.388 -30.884 1.00 94.75 168 PHE A N 1
ATOM 1343 C CA . PHE A 1 168 ? -5.108 0.789 -32.209 1.00 94.75 168 PHE A CA 1
ATOM 1344 C C . PHE A 1 168 ? -5.767 1.749 -33.198 1.00 94.75 168 PHE A C 1
ATOM 1346 O O . PHE A 1 168 ? -5.312 1.828 -34.339 1.00 94.75 168 PHE A O 1
ATOM 1353 N N . LEU A 1 169 ? -6.751 2.538 -32.763 1.00 95.50 169 LEU A N 1
ATOM 1354 C CA . LEU A 1 169 ? -7.365 3.576 -33.588 1.00 95.50 169 LEU A CA 1
ATOM 1355 C C . LEU A 1 169 ? -6.340 4.643 -33.998 1.00 95.50 169 LEU A C 1
ATOM 1357 O O . LEU A 1 169 ? -6.193 4.938 -35.183 1.00 95.50 169 LEU A O 1
ATOM 1361 N N . LEU A 1 170 ? -5.561 5.163 -33.045 1.00 94.69 170 LEU A N 1
ATOM 1362 C CA . LEU A 1 170 ? -4.482 6.116 -33.323 1.00 94.69 170 LEU A CA 1
ATOM 1363 C C . LEU A 1 170 ? -3.409 5.517 -34.240 1.00 94.69 170 LEU A C 1
ATOM 1365 O O . LEU A 1 170 ? -2.872 6.208 -35.105 1.00 94.69 170 LEU A O 1
ATOM 1369 N N . SER A 1 171 ? -3.079 4.234 -34.075 1.00 94.94 171 SER A N 1
ATOM 1370 C CA . SER A 1 171 ? -2.160 3.528 -34.972 1.00 94.94 171 SER A CA 1
ATOM 1371 C C . SER A 1 171 ? -2.733 3.418 -36.389 1.00 94.94 171 SER A C 1
ATOM 1373 O O . SER A 1 171 ? -2.015 3.704 -37.344 1.00 94.94 171 SER A O 1
ATOM 1375 N N . ALA A 1 172 ? -4.017 3.090 -36.541 1.00 95.12 172 ALA A N 1
ATOM 1376 C CA . ALA A 1 172 ? -4.673 3.023 -37.843 1.00 95.12 172 ALA A CA 1
ATOM 1377 C C . ALA A 1 172 ? -4.708 4.394 -38.536 1.00 95.12 172 ALA A C 1
ATOM 1379 O O . ALA A 1 172 ? -4.302 4.508 -39.692 1.00 95.12 172 ALA A O 1
ATOM 1380 N N . ILE A 1 173 ? -5.094 5.455 -37.816 1.00 96.19 173 ILE A N 1
ATOM 1381 C CA . ILE A 1 173 ? -5.092 6.836 -38.331 1.00 96.19 173 ILE A CA 1
ATOM 1382 C C . ILE A 1 173 ? -3.683 7.235 -38.781 1.00 96.19 173 ILE A C 1
ATOM 1384 O O . ILE A 1 173 ? -3.490 7.693 -39.907 1.00 96.19 173 ILE A O 1
ATOM 1388 N N . ASN A 1 174 ? -2.673 6.999 -37.940 1.00 94.56 174 ASN A N 1
ATOM 1389 C CA . ASN A 1 174 ? -1.284 7.301 -38.283 1.00 94.56 174 ASN A CA 1
ATOM 1390 C C . ASN A 1 174 ? -0.803 6.525 -39.513 1.00 94.56 174 ASN A C 1
ATOM 1392 O O . ASN A 1 174 ? -0.038 7.064 -40.311 1.00 94.56 174 ASN A O 1
ATOM 1396 N N . GLN A 1 175 ? -1.237 5.275 -39.685 1.00 92.94 175 GLN A N 1
ATOM 1397 C CA . GLN A 1 175 ? -0.897 4.485 -40.863 1.00 92.94 175 GLN A CA 1
ATOM 1398 C C . GLN A 1 175 ? -1.554 5.050 -42.125 1.00 92.94 175 GLN A C 1
ATOM 1400 O O . GLN A 1 175 ? -0.870 5.224 -43.130 1.00 92.94 175 GLN A O 1
ATOM 1405 N N . ARG A 1 176 ? -2.831 5.447 -42.059 1.00 93.69 176 ARG A N 1
ATOM 1406 C CA . ARG A 1 176 ? -3.520 6.123 -43.172 1.00 93.69 176 ARG A CA 1
ATOM 1407 C C . ARG A 1 176 ? -2.812 7.415 -43.580 1.00 93.69 176 ARG A C 1
ATOM 1409 O O . ARG A 1 176 ? -2.581 7.627 -44.765 1.00 93.69 176 ARG A O 1
ATOM 1416 N N . VAL A 1 177 ? -2.384 8.229 -42.611 1.00 94.94 177 VAL A N 1
ATOM 1417 C CA . VAL A 1 177 ? -1.604 9.452 -42.874 1.00 94.94 177 VAL A CA 1
ATOM 1418 C C . VAL A 1 177 ? -0.258 9.132 -43.535 1.00 94.94 177 VAL A C 1
ATOM 1420 O O . VAL A 1 177 ? 0.167 9.850 -44.436 1.00 94.94 177 VAL A O 1
ATOM 1423 N N . ARG A 1 178 ? 0.425 8.054 -43.127 1.00 90.81 178 ARG A N 1
ATOM 1424 C CA . ARG A 1 178 ? 1.700 7.639 -43.741 1.00 90.81 178 ARG A CA 1
ATOM 1425 C C . ARG A 1 178 ? 1.537 7.176 -45.184 1.00 90.81 178 ARG A C 1
ATOM 1427 O O . ARG A 1 178 ? 2.377 7.525 -46.010 1.00 90.81 178 ARG A O 1
ATOM 1434 N N . LEU A 1 179 ? 0.471 6.426 -45.466 1.00 88.31 179 LEU A N 1
ATOM 1435 C CA . LEU A 1 179 ? 0.124 5.991 -46.820 1.00 88.31 179 LEU A CA 1
ATOM 1436 C C . LEU A 1 179 ? -0.210 7.195 -47.705 1.00 88.31 179 LEU A C 1
ATOM 1438 O O . LEU A 1 179 ? 0.352 7.323 -48.785 1.00 88.31 179 LEU A O 1
ATOM 1442 N N . ALA A 1 180 ? -1.023 8.130 -47.205 1.00 91.31 180 ALA A N 1
ATOM 1443 C CA . ALA A 1 180 ? -1.361 9.359 -47.924 1.00 91.31 180 ALA A CA 1
ATOM 1444 C C . ALA A 1 180 ? -0.135 10.246 -48.213 1.00 91.31 180 ALA A C 1
ATOM 1446 O O . ALA A 1 180 ? -0.083 10.919 -49.235 1.00 91.31 180 ALA A O 1
ATOM 1447 N N . ARG A 1 181 ? 0.874 10.233 -47.331 1.00 91.50 181 ARG A N 1
ATOM 1448 C CA . ARG A 1 181 ? 2.146 10.949 -47.528 1.00 91.50 181 ARG A CA 1
ATOM 1449 C C . ARG A 1 181 ? 3.133 10.230 -48.455 1.00 91.50 181 ARG A C 1
ATOM 1451 O O . ARG A 1 181 ? 4.220 10.755 -48.665 1.00 91.50 181 ARG A O 1
ATOM 1458 N N . GLY A 1 182 ? 2.815 9.032 -48.949 1.00 87.44 182 GLY A N 1
ATOM 1459 C CA . GLY A 1 182 ? 3.701 8.273 -49.837 1.00 87.44 182 GLY A CA 1
ATOM 1460 C C . GLY A 1 182 ? 4.991 7.771 -49.178 1.00 87.44 182 GLY A C 1
ATOM 1461 O O . GLY A 1 182 ? 5.931 7.417 -49.879 1.00 87.44 182 GLY A O 1
ATOM 1462 N N . ILE A 1 183 ? 5.056 7.699 -47.840 1.00 83.19 183 ILE A N 1
ATOM 1463 C CA . ILE A 1 183 ? 6.287 7.325 -47.107 1.00 83.19 183 ILE A CA 1
ATOM 1464 C C . ILE A 1 183 ? 6.773 5.908 -47.471 1.00 83.19 183 ILE A C 1
ATOM 1466 O O . ILE A 1 183 ? 7.961 5.623 -47.367 1.00 83.19 183 ILE A O 1
ATOM 1470 N N . TYR A 1 184 ? 5.869 5.029 -47.911 1.00 74.81 184 TYR A N 1
ATOM 1471 C CA . TYR A 1 184 ? 6.175 3.648 -48.302 1.00 74.81 184 TYR A CA 1
ATOM 1472 C C . TYR A 1 184 ? 6.359 3.456 -49.821 1.00 74.81 184 TYR A C 1
ATOM 1474 O O . TYR A 1 184 ? 6.677 2.357 -50.255 1.00 74.81 184 TYR A O 1
ATOM 1482 N N . GLY A 1 185 ? 6.183 4.508 -50.630 1.00 61.88 185 GLY A N 1
ATOM 1483 C CA . GLY A 1 185 ? 6.255 4.437 -52.097 1.00 61.88 185 GLY A CA 1
ATOM 1484 C C . GLY A 1 185 ? 7.665 4.542 -52.690 1.00 61.88 185 GLY A C 1
ATOM 1485 O O . GLY A 1 185 ? 7.814 4.448 -53.901 1.00 61.88 185 GLY A O 1
ATOM 1486 N N . LEU A 1 186 ? 8.697 4.733 -51.864 1.00 56.62 186 LEU A N 1
ATOM 1487 C CA . LEU A 1 186 ? 10.100 4.827 -52.289 1.00 56.62 186 LEU A CA 1
ATOM 1488 C C . LEU A 1 186 ? 10.873 3.579 -51.857 1.00 56.62 186 LEU A C 1
ATOM 1490 O O . LEU A 1 186 ? 11.905 3.674 -51.197 1.00 56.62 186 LEU A O 1
ATOM 1494 N N . THR A 1 187 ? 10.365 2.396 -52.190 1.00 54.09 187 THR A N 1
ATOM 1495 C CA . THR A 1 187 ? 11.258 1.235 -52.255 1.00 54.09 187 THR A CA 1
ATOM 1496 C C . THR A 1 187 ? 11.979 1.389 -53.590 1.00 54.09 187 THR A C 1
ATOM 1498 O O . THR A 1 187 ? 11.288 1.331 -54.609 1.00 54.09 187 THR A O 1
ATOM 1501 N N . PRO A 1 188 ? 13.291 1.702 -53.633 1.00 53.47 188 PRO A N 1
ATOM 1502 C CA . PRO A 1 188 ? 14.000 1.813 -54.899 1.00 53.47 188 PRO A CA 1
ATOM 1503 C C . PRO A 1 188 ? 13.801 0.488 -55.627 1.00 53.47 188 PRO A C 1
ATOM 1505 O O . PRO A 1 188 ? 14.206 -0.566 -55.134 1.00 53.47 188 PRO A O 1
ATOM 1508 N N . ALA A 1 189 ? 13.051 0.541 -56.729 1.00 55.47 189 ALA A N 1
ATOM 1509 C CA . ALA A 1 189 ? 12.832 -0.602 -57.590 1.00 55.47 189 ALA A CA 1
ATOM 1510 C C . ALA A 1 189 ? 14.214 -1.148 -57.934 1.00 55.47 189 ALA A C 1
ATOM 1512 O O . ALA A 1 189 ? 15.076 -0.372 -58.338 1.00 55.47 189 ALA A O 1
ATOM 1513 N N . GLY A 1 190 ? 14.417 -2.437 -57.655 1.00 53.78 190 GLY A N 1
ATOM 1514 C CA . GLY A 1 190 ? 15.713 -3.093 -57.696 1.00 53.78 190 GLY A CA 1
ATOM 1515 C C . GLY A 1 190 ? 16.537 -2.649 -58.891 1.00 53.78 190 GLY A C 1
ATOM 1516 O O . GLY A 1 190 ? 16.241 -3.017 -60.028 1.00 53.78 190 GLY A O 1
ATOM 1517 N N . ASP A 1 191 ? 17.573 -1.865 -58.609 1.00 53.16 191 ASP A N 1
ATOM 1518 C CA . ASP A 1 191 ? 18.628 -1.620 -59.566 1.00 53.16 191 ASP A CA 1
ATOM 1519 C C . ASP A 1 191 ? 19.471 -2.898 -59.578 1.00 53.16 191 ASP A C 1
ATOM 1521 O O . ASP A 1 191 ? 20.395 -3.093 -58.788 1.00 53.16 191 ASP A O 1
ATOM 1525 N N . ASN A 1 192 ? 19.050 -3.849 -60.414 1.00 57.19 192 ASN A N 1
ATOM 1526 C CA . ASN A 1 192 ? 19.693 -5.146 -60.639 1.00 57.19 192 ASN A CA 1
ATOM 1527 C C . ASN A 1 192 ? 21.045 -5.008 -61.368 1.00 57.19 192 ASN A C 1
ATOM 1529 O O . ASN A 1 192 ? 21.436 -5.883 -62.140 1.00 57.19 192 ASN A O 1
ATOM 1533 N N . GLY A 1 193 ? 21.783 -3.922 -61.154 1.00 60.22 193 GLY A N 1
ATOM 1534 C CA . GLY A 1 193 ? 23.009 -3.681 -61.892 1.00 60.22 193 GLY A CA 1
ATOM 1535 C C . GLY A 1 193 ? 23.828 -2.533 -61.344 1.00 60.22 193 GLY A C 1
ATOM 1536 O O . GLY A 1 193 ? 23.762 -1.431 -61.864 1.00 60.22 193 GLY A O 1
ATOM 1537 N N . SER A 1 194 ? 24.674 -2.811 -60.357 1.00 51.56 194 SER A N 1
ATOM 1538 C CA . SER A 1 194 ? 26.133 -2.648 -60.469 1.00 51.56 194 SER A CA 1
ATOM 1539 C C . SER A 1 194 ? 26.781 -2.573 -59.089 1.00 51.56 194 SER A C 1
ATOM 1541 O O . SER A 1 194 ? 26.418 -1.807 -58.205 1.00 51.56 194 SER A O 1
ATOM 1543 N N . SER A 1 195 ? 27.764 -3.444 -58.916 1.00 56.59 195 SER A N 1
ATOM 1544 C CA . SER A 1 195 ? 28.757 -3.445 -57.855 1.00 56.59 195 SER A CA 1
ATOM 1545 C C . SER A 1 195 ? 29.495 -2.106 -57.785 1.00 56.59 195 SER A C 1
ATOM 1547 O O . SER A 1 195 ? 30.226 -1.776 -58.718 1.00 56.59 195 SER A O 1
ATOM 1549 N N . GLY A 1 196 ? 29.369 -1.375 -56.679 1.00 62.44 196 GLY A N 1
ATOM 1550 C CA . GLY A 1 196 ? 30.206 -0.202 -56.442 1.00 62.44 196 GLY A CA 1
ATOM 1551 C C . GLY A 1 196 ? 29.766 0.644 -55.256 1.00 62.44 196 GLY A C 1
ATOM 1552 O O . GLY A 1 196 ? 28.868 1.459 -55.388 1.00 62.44 196 GLY A O 1
ATOM 1553 N N . GLU A 1 197 ? 30.480 0.468 -54.144 1.00 56.94 197 GLU A N 1
ATOM 1554 C CA . GLU A 1 197 ? 30.648 1.423 -53.036 1.00 56.94 197 GLU A CA 1
ATOM 1555 C C . GLU A 1 197 ? 29.475 1.624 -52.056 1.00 56.94 197 GLU A C 1
ATOM 1557 O O . GLU A 1 197 ? 28.467 2.273 -52.319 1.00 56.94 197 GLU A O 1
ATOM 1562 N N . GLU A 1 198 ? 29.675 1.101 -50.840 1.00 53.75 198 GLU A N 1
ATOM 1563 C CA . GLU A 1 198 ? 28.829 1.335 -49.670 1.00 53.75 198 GLU A CA 1
ATOM 1564 C C . GLU A 1 198 ? 29.014 2.757 -49.102 1.00 53.75 198 GLU A C 1
ATOM 1566 O O . GLU A 1 198 ? 30.110 3.099 -48.644 1.00 53.75 198 GLU A O 1
ATOM 1571 N N . PRO A 1 199 ? 27.951 3.576 -48.975 1.00 48.00 199 PRO A N 1
ATOM 1572 C CA . PRO A 1 199 ? 28.000 4.780 -48.162 1.00 48.00 199 PRO A CA 1
ATOM 1573 C C . PRO A 1 199 ? 27.740 4.425 -46.691 1.00 48.00 199 PRO A C 1
ATOM 1575 O O . PRO A 1 199 ? 26.611 4.198 -46.246 1.00 48.00 199 PRO A O 1
ATOM 1578 N N . CYS A 1 200 ? 28.813 4.430 -45.906 1.00 50.41 200 CYS A N 1
ATOM 1579 C CA . CYS A 1 200 ? 28.795 4.339 -44.451 1.00 50.41 200 CYS A CA 1
ATOM 1580 C C . CYS A 1 200 ? 28.190 5.618 -43.831 1.00 50.41 200 CYS A C 1
ATOM 1582 O O . CYS A 1 200 ? 28.903 6.597 -43.640 1.00 50.41 200 CYS A O 1
ATOM 1584 N N . SER A 1 201 ? 26.878 5.656 -43.536 1.00 51.69 201 SER A N 1
ATOM 1585 C CA . SER A 1 201 ? 26.305 6.558 -42.496 1.00 51.69 201 SER A CA 1
ATOM 1586 C C . SER A 1 201 ? 24.799 6.419 -42.192 1.00 51.69 201 SER A C 1
ATOM 1588 O O . SER A 1 201 ? 24.266 7.201 -41.401 1.00 51.69 201 SER A O 1
ATOM 1590 N N . SER A 1 202 ? 24.072 5.414 -42.690 1.00 47.56 202 SER A N 1
ATOM 1591 C CA . SER A 1 202 ? 22.645 5.238 -42.353 1.00 47.56 202 SER A CA 1
ATOM 1592 C C . SER A 1 202 ? 22.411 4.409 -41.074 1.00 47.56 202 SER A C 1
ATOM 1594 O O . SER A 1 202 ? 21.604 3.483 -41.028 1.00 47.56 202 SER A O 1
ATOM 1596 N N . ILE A 1 203 ? 23.041 4.797 -39.957 1.00 50.75 203 ILE A N 1
ATOM 1597 C CA . ILE A 1 203 ? 22.659 4.318 -38.612 1.00 50.75 203 ILE A CA 1
ATOM 1598 C C . ILE A 1 203 ? 21.388 5.066 -38.169 1.00 50.75 203 ILE A C 1
ATOM 1600 O O . ILE A 1 203 ? 21.379 5.867 -37.233 1.00 50.75 203 ILE A O 1
ATOM 1604 N N . ARG A 1 204 ? 20.270 4.839 -38.859 1.00 47.12 204 ARG A N 1
ATOM 1605 C CA . ARG A 1 204 ? 18.939 5.239 -38.388 1.00 47.12 204 ARG A CA 1
ATOM 1606 C C . ARG A 1 204 ? 17.950 4.122 -38.704 1.00 47.12 204 ARG A C 1
ATOM 1608 O O . ARG A 1 204 ? 17.629 3.864 -39.851 1.00 47.12 204 ARG A O 1
ATOM 1615 N N . MET A 1 205 ? 17.418 3.529 -37.632 1.00 44.62 205 MET A N 1
ATOM 1616 C CA . MET A 1 205 ? 16.204 2.697 -37.595 1.00 44.62 205 MET A CA 1
ATOM 1617 C C . MET A 1 205 ? 16.277 1.187 -37.909 1.00 44.62 205 MET A C 1
ATOM 1619 O O . MET A 1 205 ? 15.220 0.574 -38.039 1.00 44.62 205 MET A O 1
ATOM 1623 N N . SER A 1 206 ? 17.439 0.519 -37.877 1.00 43.56 206 SER A N 1
ATOM 1624 C CA . SER A 1 206 ? 17.464 -0.958 -38.037 1.00 43.56 206 SER A CA 1
ATOM 1625 C C . SER A 1 206 ? 16.808 -1.735 -36.875 1.00 43.56 206 SER A C 1
ATOM 1627 O O . SER A 1 206 ? 16.263 -2.817 -37.073 1.00 43.56 206 SER A O 1
ATOM 1629 N N . TRP A 1 207 ? 16.727 -1.156 -35.670 1.00 47.88 207 TRP A N 1
ATOM 1630 C CA . TRP A 1 207 ? 16.121 -1.818 -34.500 1.00 47.88 207 TRP A CA 1
ATOM 1631 C C . TRP A 1 207 ? 14.598 -2.031 -34.594 1.00 47.88 207 TRP A C 1
ATOM 1633 O O . TRP A 1 207 ? 14.039 -2.752 -33.772 1.00 47.88 207 TRP A O 1
ATOM 1643 N N . VAL A 1 208 ? 13.910 -1.412 -35.564 1.00 48.19 208 VAL A N 1
ATOM 1644 C CA . VAL A 1 208 ? 12.458 -1.598 -35.778 1.00 48.19 208 VAL A CA 1
ATOM 1645 C C . VAL A 1 208 ? 12.163 -2.492 -36.991 1.00 48.19 208 VAL A C 1
ATOM 1647 O O . VAL A 1 208 ? 11.083 -3.073 -37.055 1.00 48.19 208 VAL A O 1
ATOM 1650 N N . LEU A 1 209 ? 13.121 -2.652 -37.910 1.00 48.22 209 LEU A N 1
ATOM 1651 C CA . LEU A 1 209 ? 12.973 -3.445 -39.137 1.00 48.22 209 LEU A CA 1
ATOM 1652 C C . LEU A 1 209 ? 13.481 -4.890 -39.016 1.00 48.22 209 LEU A C 1
ATOM 1654 O O . LEU A 1 209 ? 13.104 -5.715 -39.831 1.00 48.22 209 LEU A O 1
ATOM 1658 N N . ASN A 1 210 ? 14.213 -5.250 -37.957 1.00 47.78 210 ASN A N 1
ATOM 1659 C CA . ASN A 1 210 ? 14.609 -6.648 -37.706 1.00 47.78 210 ASN A CA 1
ATOM 1660 C C . ASN A 1 210 ? 13.474 -7.546 -37.166 1.00 47.78 210 ASN A C 1
ATOM 1662 O O . ASN A 1 210 ? 13.733 -8.633 -36.650 1.00 47.78 210 ASN A O 1
ATOM 1666 N N . SER A 1 211 ? 12.209 -7.118 -37.240 1.00 50.97 211 SER A N 1
ATOM 1667 C CA . SER A 1 211 ? 11.096 -8.051 -37.050 1.00 50.97 211 SER A CA 1
ATOM 1668 C C . SER A 1 211 ? 10.817 -8.731 -38.395 1.00 50.97 211 SER A C 1
ATOM 1670 O O . SER A 1 211 ? 10.491 -8.012 -39.333 1.00 50.97 211 SER A O 1
ATOM 1672 N N . PRO A 1 212 ? 10.900 -10.073 -38.491 1.00 50.88 212 PRO A N 1
ATOM 1673 C CA . PRO A 1 212 ? 10.706 -10.836 -39.724 1.00 50.88 212 PRO A CA 1
ATOM 1674 C C . PRO A 1 212 ? 9.226 -10.805 -40.094 1.00 50.88 212 PRO A C 1
ATOM 1676 O O . PRO A 1 212 ? 8.433 -11.668 -39.711 1.00 50.88 212 PRO A O 1
ATOM 1679 N N . VAL A 1 213 ? 8.808 -9.709 -40.701 1.00 58.41 213 VAL A N 1
ATOM 1680 C CA . VAL A 1 213 ? 7.466 -9.538 -41.222 1.00 58.41 213 VAL A CA 1
ATOM 1681 C C . VAL A 1 213 ? 7.668 -9.216 -42.688 1.00 58.41 213 VAL A C 1
ATOM 1683 O O . VAL A 1 213 ? 7.761 -8.050 -43.047 1.00 58.41 213 VAL A O 1
ATOM 1686 N N . ASP A 1 214 ? 7.724 -10.260 -43.515 1.00 66.94 214 ASP A N 1
ATOM 1687 C CA . ASP A 1 214 ? 7.778 -10.184 -44.985 1.00 66.94 214 ASP A CA 1
ATOM 1688 C C . ASP A 1 214 ? 6.476 -9.627 -45.599 1.00 66.94 214 ASP A C 1
ATOM 1690 O O . ASP A 1 214 ? 6.175 -9.856 -46.767 1.00 66.94 214 ASP A O 1
ATOM 1694 N N . LEU A 1 215 ? 5.655 -8.923 -44.811 1.00 72.81 215 LEU A N 1
ATOM 1695 C CA . LEU A 1 215 ? 4.476 -8.247 -45.328 1.00 72.81 215 LEU A CA 1
ATOM 1696 C C . LEU A 1 215 ? 4.848 -6.836 -45.748 1.00 72.81 215 LEU A C 1
ATOM 1698 O O . LEU A 1 215 ? 5.391 -6.063 -44.955 1.00 72.81 215 LEU A O 1
ATOM 1702 N N . ASP A 1 216 ? 4.453 -6.500 -46.971 1.00 78.25 216 ASP A N 1
ATOM 1703 C CA . ASP A 1 216 ? 4.493 -5.141 -47.479 1.00 78.25 216 ASP A CA 1
ATOM 1704 C C . ASP A 1 216 ? 3.780 -4.200 -46.482 1.00 78.25 216 ASP A C 1
ATOM 1706 O O . ASP A 1 216 ? 2.585 -4.378 -46.197 1.00 78.25 216 ASP A O 1
ATOM 1710 N N . PRO A 1 217 ? 4.479 -3.199 -45.911 1.00 74.94 217 PRO A N 1
ATOM 1711 C CA . PRO A 1 217 ? 3.880 -2.253 -44.979 1.00 74.94 217 PRO A CA 1
ATOM 1712 C C . PRO A 1 217 ? 2.708 -1.469 -45.587 1.00 74.94 217 PRO A C 1
ATOM 1714 O O . PRO A 1 217 ? 1.895 -0.938 -44.822 1.00 74.94 217 PRO A O 1
ATOM 1717 N N . ALA A 1 218 ? 2.582 -1.420 -46.919 1.00 78.62 218 ALA A N 1
ATOM 1718 C CA . ALA A 1 218 ? 1.432 -0.839 -47.605 1.00 78.62 218 ALA A CA 1
ATOM 1719 C C . ALA A 1 218 ? 0.123 -1.616 -47.364 1.00 78.62 218 ALA A C 1
ATOM 1721 O O . ALA A 1 218 ? -0.954 -1.020 -47.379 1.00 78.62 218 ALA A O 1
ATOM 1722 N N . MET A 1 219 ? 0.203 -2.920 -47.075 1.00 82.38 219 MET A N 1
ATOM 1723 C CA . MET A 1 219 ? -0.965 -3.776 -46.829 1.00 82.38 219 MET A CA 1
ATOM 1724 C C . MET A 1 219 ? -1.445 -3.763 -45.369 1.00 82.38 219 MET A C 1
ATOM 1726 O O . MET A 1 219 ? -2.506 -4.301 -45.048 1.00 82.38 219 MET A O 1
ATOM 1730 N N . LEU A 1 220 ? -0.684 -3.157 -44.452 1.00 86.31 220 LEU A N 1
ATOM 1731 C CA . LEU A 1 220 ? -1.036 -3.128 -43.034 1.00 86.31 220 LEU A CA 1
ATOM 1732 C C . LEU A 1 220 ? -2.046 -2.010 -42.732 1.00 86.31 220 LEU A C 1
ATOM 1734 O O . LEU A 1 220 ? -1.792 -0.832 -42.975 1.00 86.31 220 LEU A O 1
ATOM 1738 N N . ASN A 1 221 ? -3.157 -2.367 -42.079 1.00 92.06 221 ASN A N 1
ATOM 1739 C CA . ASN A 1 221 ? -4.130 -1.401 -41.541 1.00 92.06 221 ASN A CA 1
ATOM 1740 C C . ASN A 1 221 ? -3.622 -0.642 -40.300 1.00 92.06 221 ASN A C 1
ATOM 1742 O O . ASN A 1 221 ? -4.220 0.351 -39.891 1.00 92.06 221 ASN A O 1
ATOM 1746 N N . LEU A 1 222 ? -2.542 -1.117 -39.680 1.00 92.00 222 LEU A N 1
ATOM 1747 C CA . LEU A 1 222 ? -1.919 -0.545 -38.487 1.00 92.00 222 LEU A CA 1
ATOM 1748 C C . LEU A 1 222 ? -0.485 -0.137 -38.806 1.00 92.00 222 LEU A C 1
ATOM 1750 O O . LEU A 1 222 ? 0.146 -0.700 -39.699 1.00 92.00 222 LEU A O 1
ATOM 1754 N N . THR A 1 223 ? 0.076 0.787 -38.024 1.00 90.31 223 THR A N 1
ATOM 1755 C CA . THR A 1 223 ? 1.519 1.042 -38.117 1.00 90.31 223 THR A CA 1
ATOM 1756 C C . THR A 1 223 ? 2.300 -0.231 -37.778 1.00 90.31 223 THR A C 1
ATOM 1758 O O . THR A 1 223 ? 1.825 -1.027 -36.963 1.00 90.31 223 THR A O 1
ATOM 1761 N N . PRO A 1 224 ? 3.536 -0.413 -38.284 1.00 85.31 224 PRO A N 1
ATOM 1762 C CA . PRO A 1 224 ? 4.354 -1.585 -37.950 1.00 85.31 224 PRO A CA 1
ATOM 1763 C C . PRO A 1 224 ? 4.489 -1.822 -36.437 1.00 85.31 224 PRO A C 1
ATOM 1765 O O . PRO A 1 224 ? 4.452 -2.956 -35.968 1.00 85.31 224 PRO A O 1
ATOM 1768 N N . LYS A 1 225 ? 4.546 -0.739 -35.646 1.00 86.44 225 LYS A N 1
ATOM 1769 C CA . LYS A 1 225 ? 4.537 -0.798 -34.175 1.00 86.44 225 LYS A CA 1
ATOM 1770 C C . LYS A 1 225 ? 3.204 -1.297 -33.609 1.00 86.44 225 LYS A C 1
ATOM 1772 O O . LYS A 1 225 ? 3.210 -2.129 -32.708 1.00 86.44 225 LYS A O 1
ATOM 1777 N N . GLY A 1 226 ? 2.077 -0.800 -34.123 1.00 89.06 226 GLY A N 1
ATOM 1778 C CA . GLY A 1 226 ? 0.746 -1.258 -33.714 1.00 89.06 226 GLY A CA 1
ATOM 1779 C C . GLY A 1 226 ? 0.505 -2.721 -34.083 1.00 89.06 226 GLY A C 1
ATOM 1780 O O . GLY A 1 226 ? -0.034 -3.479 -33.280 1.00 89.06 226 GLY A O 1
ATOM 1781 N N . TYR A 1 227 ? 0.984 -3.149 -35.252 1.00 88.06 227 TYR A N 1
ATOM 1782 C CA . TYR A 1 227 ? 0.936 -4.547 -35.671 1.00 88.06 227 TYR A CA 1
ATOM 1783 C C . TYR A 1 227 ? 1.805 -5.447 -34.781 1.00 88.06 227 TYR A C 1
ATOM 1785 O O . TYR A 1 227 ? 1.328 -6.474 -34.299 1.00 88.06 227 TYR A O 1
ATOM 1793 N N . ALA A 1 228 ? 3.045 -5.037 -34.488 1.00 87.31 228 ALA A N 1
ATOM 1794 C CA . ALA A 1 228 ? 3.924 -5.758 -33.568 1.00 87.31 228 ALA A CA 1
ATOM 1795 C C . ALA A 1 228 ? 3.298 -5.897 -32.171 1.00 87.31 228 ALA A C 1
ATOM 1797 O O . ALA A 1 228 ? 3.318 -6.989 -31.607 1.00 87.31 228 ALA A O 1
ATOM 1798 N N . LEU A 1 229 ? 2.676 -4.830 -31.654 1.00 88.31 229 LEU A N 1
ATOM 1799 C CA . LEU A 1 229 ? 1.936 -4.861 -30.392 1.00 88.31 229 LEU A CA 1
ATOM 1800 C C . LEU A 1 229 ? 0.740 -5.825 -30.451 1.00 88.31 229 LEU A C 1
ATOM 1802 O O . LEU A 1 229 ? 0.579 -6.642 -29.551 1.00 88.31 229 LEU A O 1
ATOM 1806 N N . SER A 1 230 ? -0.069 -5.782 -31.518 1.00 90.38 230 SER A N 1
ATOM 1807 C CA . SER A 1 230 ? -1.196 -6.712 -31.711 1.00 90.38 230 SER A CA 1
ATOM 1808 C C . SER A 1 230 ? -0.730 -8.169 -31.738 1.00 90.38 230 SER A C 1
ATOM 1810 O O . SER A 1 230 ? -1.355 -9.036 -31.125 1.00 90.38 230 SER A O 1
ATOM 1812 N N . ARG A 1 231 ? 0.389 -8.445 -32.416 1.00 89.12 231 ARG A N 1
ATOM 1813 C CA . ARG A 1 231 ? 0.993 -9.779 -32.464 1.00 89.12 231 ARG A CA 1
ATOM 1814 C C . ARG A 1 231 ? 1.495 -10.214 -31.091 1.00 89.12 231 ARG A C 1
ATOM 1816 O O . ARG A 1 231 ? 1.271 -11.359 -30.715 1.00 89.12 231 ARG A O 1
ATOM 1823 N N . GLU A 1 232 ? 2.137 -9.321 -30.344 1.00 85.69 232 GLU A N 1
ATOM 1824 C CA . GLU A 1 232 ? 2.638 -9.629 -29.004 1.00 85.69 232 GLU A CA 1
ATOM 1825 C C . GLU A 1 232 ? 1.494 -9.902 -28.021 1.00 85.69 232 GLU A C 1
ATOM 1827 O O . GLU A 1 232 ? 1.562 -10.863 -27.261 1.00 85.69 232 GLU A O 1
ATOM 1832 N N . ILE A 1 233 ? 0.397 -9.141 -28.102 1.00 85.62 233 ILE A N 1
ATOM 1833 C CA . ILE A 1 233 ? -0.817 -9.387 -27.309 1.00 85.62 233 ILE A CA 1
ATOM 1834 C C . ILE A 1 233 ? -1.410 -10.759 -27.643 1.00 85.62 233 ILE A C 1
ATOM 1836 O O . ILE A 1 233 ? -1.717 -11.525 -26.732 1.00 85.62 233 ILE A O 1
ATOM 1840 N N . ARG A 1 234 ? -1.512 -11.111 -28.933 1.00 87.19 234 ARG A N 1
ATOM 1841 C CA . ARG A 1 234 ? -1.990 -12.439 -29.355 1.00 87.19 234 ARG A CA 1
ATOM 1842 C C . ARG A 1 234 ? -1.070 -13.565 -28.887 1.00 87.19 234 ARG A C 1
ATOM 1844 O O . ARG A 1 234 ? -1.564 -14.591 -28.445 1.00 87.19 234 ARG A O 1
ATOM 1851 N N . ARG A 1 235 ? 0.253 -13.372 -28.932 1.00 85.75 235 ARG A N 1
ATOM 1852 C CA . ARG A 1 235 ? 1.232 -14.339 -28.400 1.00 85.75 235 ARG A CA 1
ATOM 1853 C C . ARG A 1 235 ? 1.141 -14.488 -26.886 1.00 85.75 235 ARG A C 1
ATOM 1855 O O . ARG A 1 235 ? 1.342 -15.580 -26.369 1.00 85.75 235 ARG A O 1
ATOM 1862 N N . CYS A 1 236 ? 0.844 -13.400 -26.181 1.00 79.06 236 CYS A N 1
ATOM 1863 C CA . CYS A 1 236 ? 0.645 -13.420 -24.738 1.00 79.06 236 CYS A CA 1
ATOM 1864 C C . CYS A 1 236 ? -0.670 -14.094 -24.332 1.00 79.06 236 CYS A C 1
ATOM 1866 O O . CYS A 1 236 ? -0.820 -14.424 -23.159 1.00 79.06 236 CYS A O 1
ATOM 1868 N N . TYR A 1 237 ? -1.605 -14.313 -25.261 1.00 79.62 237 TYR A N 1
ATOM 1869 C CA . TYR A 1 237 ? -2.890 -14.945 -24.987 1.00 79.62 237 TYR A CA 1
ATOM 1870 C C . TYR A 1 237 ? -2.726 -16.454 -24.762 1.00 79.62 237 TYR A C 1
ATOM 1872 O O . TYR A 1 237 ? -3.005 -17.281 -25.626 1.00 79.62 237 TYR A O 1
ATOM 1880 N N . THR A 1 238 ? -2.249 -16.820 -23.576 1.00 82.88 238 THR A N 1
ATOM 1881 C CA . THR A 1 238 ? -2.343 -18.187 -23.074 1.00 82.88 238 THR A CA 1
ATOM 1882 C C . THR A 1 238 ? -3.673 -18.340 -22.328 1.00 82.88 238 THR A C 1
ATOM 1884 O O . THR A 1 238 ? -4.092 -17.414 -21.625 1.00 82.88 238 THR A O 1
ATOM 1887 N N . PRO A 1 239 ? -4.365 -19.491 -22.417 1.00 84.38 239 PRO A N 1
ATOM 1888 C CA . PRO A 1 239 ? -5.609 -19.711 -21.669 1.00 84.38 239 PRO A CA 1
ATOM 1889 C C . PRO A 1 239 ? -5.411 -19.524 -20.153 1.00 84.38 239 PRO A C 1
ATOM 1891 O O . PRO A 1 239 ? -6.285 -19.007 -19.457 1.00 84.38 239 PRO A O 1
ATOM 1894 N N . GLY A 1 240 ? -4.212 -19.838 -19.646 1.00 89.62 240 GLY A N 1
ATOM 1895 C CA . GLY A 1 240 ? -3.823 -19.579 -18.260 1.00 89.62 240 GLY A CA 1
ATOM 1896 C C . GLY A 1 240 ? -3.673 -18.095 -17.896 1.00 89.62 240 GLY A C 1
ATOM 1897 O O . GLY A 1 240 ? -3.798 -17.762 -16.717 1.00 89.62 240 GLY A O 1
ATOM 1898 N N . LEU A 1 241 ? -3.415 -17.201 -18.859 1.00 90.44 241 LEU A N 1
ATOM 1899 C CA . LEU A 1 241 ? -3.403 -15.752 -18.634 1.00 90.44 241 LEU A CA 1
ATOM 1900 C C . LEU A 1 241 ? -4.828 -15.218 -18.485 1.00 90.44 241 LEU A C 1
ATOM 1902 O O . LEU A 1 241 ? -5.094 -14.457 -17.558 1.00 90.44 241 LEU A O 1
ATOM 1906 N N . LEU A 1 242 ? -5.747 -15.659 -19.349 1.00 88.50 242 LEU A N 1
ATOM 1907 C CA . LEU A 1 242 ? -7.146 -15.234 -19.302 1.00 88.50 242 LEU A CA 1
ATOM 1908 C C . LEU A 1 242 ? -7.793 -15.599 -17.960 1.00 88.50 242 LEU A C 1
ATOM 1910 O O . LEU A 1 242 ? -8.426 -14.749 -17.337 1.00 88.50 242 LEU A O 1
ATOM 1914 N N . GLY A 1 243 ? -7.566 -16.822 -17.468 1.00 92.00 243 GLY A N 1
ATOM 1915 C CA . GLY A 1 243 ? -8.032 -17.232 -16.139 1.00 92.00 243 GLY A CA 1
ATOM 1916 C C . GLY A 1 243 ? -7.512 -16.320 -15.020 1.00 92.00 243 GLY A C 1
ATOM 1917 O O . GLY A 1 243 ? -8.278 -15.907 -14.153 1.00 92.00 243 GLY A O 1
ATOM 1918 N N . LYS A 1 244 ? -6.232 -15.919 -15.070 1.00 93.00 244 LYS A N 1
ATOM 1919 C CA . LYS A 1 244 ? -5.657 -14.958 -14.108 1.00 93.00 244 LYS A CA 1
ATOM 1920 C C . LYS A 1 244 ? -6.265 -13.564 -14.244 1.00 93.00 244 LYS A C 1
ATOM 1922 O O . LYS A 1 244 ? -6.512 -12.926 -13.226 1.00 93.00 244 LYS A O 1
ATOM 1927 N N . CYS A 1 245 ? -6.535 -13.100 -15.465 1.00 91.19 245 CYS A N 1
ATOM 1928 C CA . CYS A 1 245 ? -7.247 -11.845 -15.701 1.00 91.19 245 CYS A CA 1
ATOM 1929 C C . CYS A 1 245 ? -8.649 -11.875 -15.082 1.00 91.19 245 CYS A C 1
ATOM 1931 O O . CYS A 1 245 ? -9.001 -10.933 -14.382 1.00 91.19 245 CYS A O 1
ATOM 1933 N N . TYR A 1 246 ? -9.409 -12.963 -15.255 1.00 92.12 246 TYR A N 1
ATOM 1934 C CA . TYR A 1 246 ? -10.721 -13.120 -14.618 1.00 92.12 246 TYR A CA 1
ATOM 1935 C C . TYR A 1 246 ? -10.634 -13.070 -13.094 1.00 92.12 246 TYR A C 1
ATOM 1937 O O . TYR A 1 246 ? -11.401 -12.339 -12.472 1.00 92.12 246 TYR A O 1
ATOM 1945 N N . VAL A 1 247 ? -9.676 -13.783 -12.493 1.00 93.12 247 VAL A N 1
ATOM 1946 C CA . VAL A 1 247 ? -9.452 -13.736 -11.040 1.00 93.12 247 VAL A CA 1
ATOM 1947 C C . VAL A 1 247 ? -9.091 -12.321 -10.588 1.00 93.12 247 VAL A C 1
ATOM 1949 O O . VAL A 1 247 ? -9.666 -11.838 -9.619 1.00 93.12 247 VAL A O 1
ATOM 1952 N N . LEU A 1 248 ? -8.195 -11.625 -11.296 1.00 91.69 248 LEU A N 1
ATOM 1953 C CA . LEU A 1 248 ? -7.839 -10.239 -10.979 1.00 91.69 248 LEU A CA 1
ATOM 1954 C C . LEU A 1 248 ? -9.034 -9.294 -11.108 1.00 91.69 248 LEU A C 1
ATOM 1956 O O . LEU A 1 248 ? -9.235 -8.467 -10.229 1.00 91.69 248 LEU A O 1
ATOM 1960 N N . CYS A 1 249 ? -9.840 -9.414 -12.163 1.00 90.12 249 CYS A N 1
ATOM 1961 C CA . CYS A 1 249 ? -11.051 -8.614 -12.336 1.00 90.12 249 CYS A CA 1
ATOM 1962 C C . CYS A 1 249 ? -12.063 -8.888 -11.222 1.00 90.12 249 CYS A C 1
ATOM 1964 O O . CYS A 1 249 ? -12.605 -7.942 -10.662 1.00 90.12 249 CYS A O 1
ATOM 1966 N N . PHE A 1 250 ? -12.279 -10.153 -10.858 1.00 92.56 250 PHE A N 1
ATOM 1967 C CA . PHE A 1 250 ? -13.155 -10.522 -9.749 1.00 92.56 250 PHE A CA 1
ATOM 1968 C C . PHE A 1 250 ? -12.654 -9.946 -8.421 1.00 92.56 250 PHE A C 1
ATOM 1970 O O . PHE A 1 250 ? -13.413 -9.298 -7.709 1.00 92.56 250 PHE A O 1
ATOM 1977 N N . VAL A 1 251 ? -11.363 -10.110 -8.121 1.00 89.31 251 VAL A N 1
ATOM 1978 C CA . VAL A 1 251 ? -10.717 -9.533 -6.934 1.00 89.31 251 VAL A CA 1
ATOM 1979 C C . VAL A 1 251 ? -10.881 -8.015 -6.933 1.00 89.31 251 VAL A C 1
ATOM 1981 O O . VAL A 1 251 ? -11.305 -7.463 -5.928 1.00 89.31 251 VAL A O 1
ATOM 1984 N N . MET A 1 252 ? -10.622 -7.340 -8.055 1.00 88.19 252 MET A N 1
ATOM 1985 C CA . MET A 1 252 ? -10.820 -5.895 -8.180 1.00 88.19 252 MET A CA 1
ATOM 1986 C C . MET A 1 252 ? -12.271 -5.495 -7.914 1.00 88.19 252 MET A C 1
ATOM 1988 O O . MET A 1 252 ? -12.486 -4.567 -7.149 1.00 88.19 252 MET A O 1
ATOM 1992 N N . VAL A 1 253 ? -13.254 -6.205 -8.479 1.00 89.69 2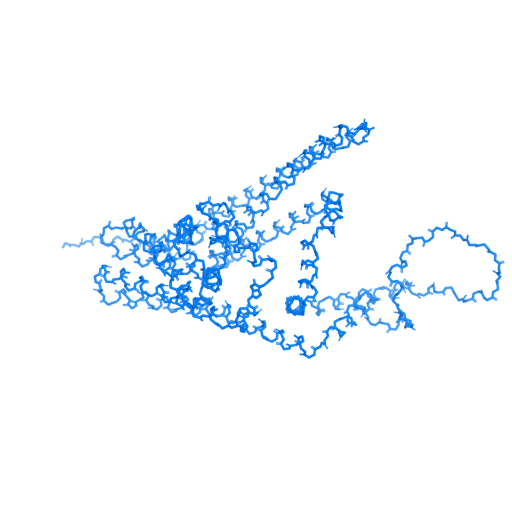53 VAL A N 1
ATOM 1993 C CA . VAL A 1 253 ? -14.681 -5.954 -8.219 1.00 89.69 253 VAL A CA 1
ATOM 1994 C C . VAL A 1 253 ? -15.003 -6.130 -6.738 1.00 89.69 253 VAL A C 1
ATOM 1996 O O . VAL A 1 253 ? -15.660 -5.273 -6.160 1.00 89.69 253 VAL A O 1
ATOM 1999 N N . VAL A 1 254 ? -14.520 -7.193 -6.093 1.00 89.75 254 VAL A N 1
ATOM 2000 C CA . VAL A 1 254 ? -14.720 -7.402 -4.650 1.00 89.75 254 VAL A CA 1
ATOM 2001 C C . VAL A 1 254 ? -14.083 -6.262 -3.850 1.00 89.75 254 VAL A C 1
ATOM 2003 O O . VAL A 1 254 ? -14.745 -5.672 -3.005 1.00 89.75 254 VAL A O 1
ATOM 2006 N N . TYR A 1 255 ? -12.837 -5.892 -4.145 1.00 85.94 255 TYR A N 1
ATOM 2007 C CA . TYR A 1 255 ? -12.131 -4.823 -3.434 1.00 85.94 255 TYR A CA 1
ATOM 2008 C C . TYR A 1 255 ? -12.709 -3.425 -3.678 1.00 85.94 255 TYR A C 1
ATOM 2010 O O . TYR A 1 255 ? -12.527 -2.561 -2.828 1.00 85.94 255 TYR A O 1
ATOM 2018 N N . THR A 1 256 ? -13.394 -3.175 -4.797 1.00 83.94 256 THR A N 1
ATOM 2019 C CA . THR A 1 256 ? -14.056 -1.886 -5.049 1.00 83.94 256 THR A CA 1
ATOM 2020 C C . THR A 1 256 ? -15.473 -1.839 -4.490 1.00 83.94 256 THR A C 1
ATOM 2022 O O . THR A 1 256 ? -15.881 -0.815 -3.951 1.00 83.94 256 THR A O 1
ATOM 2025 N N . THR A 1 257 ? -16.230 -2.934 -4.581 1.00 88.44 257 THR A N 1
ATOM 2026 C CA . THR A 1 257 ? -17.632 -2.979 -4.130 1.00 88.44 257 THR A CA 1
ATOM 2027 C C . THR A 1 257 ? -17.767 -3.175 -2.624 1.00 88.44 257 THR A C 1
ATOM 2029 O O . THR A 1 257 ? -18.662 -2.591 -2.014 1.00 88.44 257 THR A O 1
ATOM 2032 N N . PHE A 1 258 ? -16.873 -3.948 -2.000 1.00 88.56 258 PHE A N 1
ATOM 2033 C CA . PHE A 1 258 ? -16.959 -4.255 -0.574 1.00 88.56 258 PHE A CA 1
ATOM 2034 C C . PHE A 1 258 ? -16.839 -3.008 0.318 1.00 88.56 258 PHE A C 1
ATOM 2036 O O . PHE A 1 258 ? -17.674 -2.859 1.208 1.00 88.56 258 PHE A O 1
ATOM 2043 N N . PRO A 1 259 ? -15.898 -2.068 0.091 1.00 83.69 259 PRO A N 1
ATOM 2044 C CA . PRO A 1 259 ? -15.839 -0.826 0.863 1.00 83.69 259 PRO A CA 1
ATOM 2045 C C . PRO A 1 259 ? -17.098 0.038 0.737 1.00 83.69 259 PRO A C 1
ATOM 2047 O O . PRO A 1 259 ? -17.538 0.620 1.724 1.00 83.69 259 PRO A O 1
ATOM 2050 N N . ILE A 1 260 ? -17.716 0.084 -0.450 1.00 86.06 260 ILE A N 1
ATOM 2051 C CA . ILE A 1 260 ? -18.979 0.807 -0.669 1.00 86.06 260 ILE A CA 1
ATOM 2052 C C . ILE A 1 260 ? -20.087 0.166 0.171 1.00 86.06 260 ILE A C 1
ATOM 2054 O O . ILE A 1 260 ? -20.771 0.856 0.927 1.00 86.06 260 ILE A O 1
ATOM 2058 N N . GLY A 1 261 ? -20.223 -1.161 0.095 1.00 89.38 261 GLY A N 1
ATOM 2059 C CA . GLY A 1 261 ? -21.189 -1.909 0.901 1.00 89.38 261 GLY A CA 1
ATOM 2060 C C . GLY A 1 261 ? -20.954 -1.748 2.405 1.00 89.38 261 GLY A C 1
ATOM 2061 O O . GLY A 1 261 ? -21.906 -1.543 3.155 1.00 89.38 261 GLY A O 1
ATOM 2062 N N . LEU A 1 262 ? -19.691 -1.765 2.841 1.00 88.38 262 LEU A N 1
ATOM 2063 C CA . LEU A 1 262 ? -19.310 -1.524 4.230 1.00 88.38 262 LEU A CA 1
ATOM 2064 C C . LEU A 1 262 ? -19.722 -0.123 4.684 1.00 88.38 262 LEU A C 1
ATOM 2066 O O . LEU A 1 262 ? -20.295 0.007 5.757 1.00 88.38 262 LEU A O 1
ATOM 2070 N N . ASN A 1 263 ? -19.480 0.916 3.885 1.00 85.38 263 ASN A N 1
ATOM 2071 C CA . ASN A 1 263 ? -19.870 2.279 4.244 1.00 85.38 263 ASN A CA 1
ATOM 2072 C C . ASN A 1 263 ? -21.398 2.423 4.359 1.00 85.38 263 ASN A C 1
ATOM 2074 O O . ASN A 1 263 ? -21.879 3.064 5.294 1.00 85.38 263 ASN A O 1
ATOM 2078 N N . VAL A 1 264 ? -22.169 1.780 3.471 1.00 89.81 264 VAL A N 1
ATOM 2079 C CA . VAL A 1 264 ? -23.641 1.724 3.573 1.00 89.81 264 VAL A CA 1
ATOM 2080 C C . VAL A 1 264 ? -24.069 1.011 4.857 1.00 89.81 264 VAL A C 1
ATOM 2082 O O . VAL A 1 264 ? -24.914 1.523 5.593 1.00 89.81 264 VAL A O 1
ATOM 2085 N N . PHE A 1 265 ? -23.456 -0.136 5.160 1.00 91.75 265 PHE A N 1
ATOM 2086 C CA . PHE A 1 265 ? -23.718 -0.882 6.389 1.00 91.75 265 PHE A CA 1
ATOM 2087 C C . PHE A 1 265 ? -23.391 -0.058 7.638 1.00 91.75 265 PHE A C 1
ATOM 2089 O O . PHE A 1 265 ? -24.220 0.030 8.536 1.00 91.75 265 PHE A O 1
ATOM 2096 N N . LEU A 1 266 ? -22.223 0.586 7.684 1.00 88.12 266 LEU A N 1
ATOM 2097 C CA . LEU A 1 266 ? -21.798 1.424 8.804 1.00 88.12 266 LEU A CA 1
ATOM 2098 C C . LEU A 1 266 ? -22.719 2.637 8.975 1.00 88.12 266 LEU A C 1
ATOM 2100 O O . LEU A 1 266 ? -23.066 2.973 10.099 1.00 88.12 266 LEU A O 1
ATOM 2104 N N . SER A 1 267 ? -23.184 3.250 7.883 1.00 87.62 267 SER A N 1
ATOM 2105 C CA . SER A 1 267 ? -24.162 4.344 7.939 1.00 87.62 267 SER A CA 1
ATOM 2106 C C . SER A 1 267 ? -25.510 3.892 8.510 1.00 87.62 267 SER A C 1
ATOM 2108 O O . SER A 1 267 ? -26.063 4.556 9.388 1.00 87.62 267 SER A O 1
ATOM 2110 N N . TRP A 1 268 ? -26.027 2.746 8.056 1.00 94.19 268 TRP A N 1
ATOM 2111 C CA . TRP A 1 268 ? -27.226 2.135 8.635 1.00 94.19 268 TRP A CA 1
ATOM 2112 C C . TRP A 1 268 ? -27.021 1.803 10.118 1.00 94.19 268 TRP A C 1
ATOM 2114 O O . TRP A 1 268 ? -27.866 2.124 10.949 1.00 94.19 268 TRP A O 1
ATOM 2124 N N . PHE A 1 269 ? -25.870 1.231 10.461 1.00 92.50 269 PHE A N 1
ATOM 2125 C CA . PHE A 1 269 ? -25.539 0.827 11.820 1.00 92.50 269 PHE A CA 1
ATOM 2126 C C . PHE A 1 269 ? -25.424 2.022 12.776 1.00 92.50 269 PHE A C 1
ATOM 2128 O O . PHE A 1 269 ? -25.912 1.947 13.901 1.00 92.50 269 PHE A O 1
ATOM 2135 N N . THR A 1 270 ? -24.882 3.156 12.317 1.00 89.75 270 THR A N 1
ATOM 2136 C CA . THR A 1 270 ? -24.907 4.421 13.068 1.00 89.75 270 THR A CA 1
ATOM 2137 C C . THR A 1 270 ? -26.330 4.829 13.435 1.00 89.75 270 THR A C 1
ATOM 2139 O O . THR A 1 270 ? -26.573 5.173 14.589 1.00 89.75 270 THR A O 1
ATOM 2142 N N . LYS A 1 271 ? -27.279 4.763 12.488 1.00 91.31 271 LYS A N 1
ATOM 2143 C CA . LYS A 1 271 ? -28.683 5.121 12.755 1.00 91.31 271 LYS A CA 1
ATOM 2144 C C . LYS A 1 271 ? -29.295 4.211 13.813 1.00 91.31 271 LYS A C 1
ATOM 2146 O O . LYS A 1 271 ? -29.879 4.702 14.768 1.00 91.31 271 LYS A O 1
ATOM 2151 N N . VAL A 1 272 ? -29.070 2.901 13.693 1.00 94.56 272 VAL A N 1
ATOM 2152 C CA . VAL A 1 272 ? -29.555 1.915 14.671 1.00 94.56 272 VAL A CA 1
ATOM 2153 C C . VAL A 1 272 ? -29.002 2.197 16.072 1.00 94.56 272 VAL A C 1
ATOM 2155 O O . VAL A 1 272 ? -29.746 2.136 17.046 1.00 94.56 272 VAL A O 1
ATOM 2158 N N . LEU A 1 273 ? -27.714 2.532 16.193 1.00 92.25 273 LEU A N 1
ATOM 2159 C CA . LEU A 1 273 ? -27.103 2.844 17.489 1.00 92.25 273 LEU A CA 1
ATOM 2160 C C . LEU A 1 273 ? -27.615 4.156 18.095 1.00 92.25 273 LEU A C 1
ATOM 2162 O O . LEU A 1 273 ? -27.719 4.249 19.315 1.00 92.25 273 LEU A O 1
ATOM 2166 N N . GLN A 1 274 ? -27.933 5.147 17.261 1.00 87.62 274 GLN A N 1
ATOM 2167 C CA . GLN A 1 274 ? -28.495 6.424 17.704 1.00 87.62 274 GLN A CA 1
ATOM 2168 C C . GLN A 1 274 ? -29.966 6.297 18.127 1.00 87.62 274 GLN A C 1
ATOM 2170 O O . GLN A 1 274 ? -30.366 6.918 19.106 1.00 87.62 274 GLN A O 1
ATOM 2175 N N . GLU A 1 275 ? -30.759 5.479 17.431 1.00 92.75 275 GLU A N 1
ATOM 2176 C CA . GLU A 1 275 ? -32.185 5.266 17.730 1.00 92.75 275 GLU A CA 1
ATOM 2177 C C . GLU A 1 275 ? -32.418 4.389 18.969 1.00 92.75 275 GLU A C 1
ATOM 2179 O O . GLU A 1 275 ? -33.435 4.529 19.641 1.00 92.75 275 GLU A O 1
ATOM 2184 N N . ALA A 1 276 ? -31.487 3.490 19.294 1.00 91.50 276 ALA A N 1
ATOM 2185 C CA . ALA A 1 276 ? -31.648 2.527 20.384 1.00 91.50 276 ALA A CA 1
ATOM 2186 C C . ALA A 1 276 ? -31.354 3.082 21.798 1.00 91.50 276 ALA A C 1
ATOM 2188 O O . ALA A 1 276 ? -31.392 2.315 22.758 1.00 91.50 276 ALA A O 1
ATOM 2189 N N . GLU A 1 277 ? -31.040 4.379 21.933 1.00 91.44 277 GLU A N 1
ATOM 2190 C CA . GLU A 1 277 ? -30.770 5.073 23.211 1.00 91.44 277 GLU A CA 1
ATOM 2191 C C . GLU A 1 277 ? -29.791 4.330 24.152 1.00 91.44 277 GLU A C 1
ATOM 2193 O O . GLU A 1 277 ? -29.926 4.339 25.378 1.00 91.44 277 GLU A O 1
ATOM 2198 N N . PHE A 1 278 ? -28.774 3.664 23.594 1.00 95.50 278 PHE A N 1
ATOM 2199 C CA . PHE A 1 278 ? -27.793 2.940 24.402 1.00 95.50 278 PHE A CA 1
ATOM 2200 C C . PHE A 1 278 ? -26.926 3.883 25.242 1.00 95.50 278 PHE A C 1
ATOM 2202 O O . PHE A 1 278 ? -26.563 4.984 24.826 1.00 95.50 278 PHE A O 1
ATOM 2209 N N . SER A 1 279 ? -26.505 3.409 26.417 1.00 96.62 279 SER A N 1
ATOM 2210 C CA . SER A 1 279 ? -25.518 4.129 27.217 1.00 96.62 279 SER A CA 1
ATOM 2211 C C . SER A 1 279 ? -24.174 4.202 26.484 1.00 96.62 279 SER A C 1
ATOM 2213 O O . SER A 1 279 ? -23.746 3.252 25.824 1.00 96.62 279 SER A O 1
ATOM 2215 N N . PHE A 1 280 ? -23.474 5.328 26.626 1.00 96.44 280 PHE A N 1
ATOM 2216 C CA . PHE A 1 280 ? -22.210 5.574 25.926 1.00 96.44 280 PHE A CA 1
ATOM 2217 C C . PHE A 1 280 ? -21.171 4.435 26.071 1.00 96.44 280 PHE A C 1
ATOM 2219 O O . PHE A 1 280 ? -20.621 4.022 25.050 1.00 96.44 280 PHE A O 1
ATOM 2226 N N . PRO A 1 281 ? -20.940 3.826 27.257 1.00 98.06 281 PRO A N 1
ATOM 2227 C CA . PRO A 1 281 ? -20.016 2.692 27.384 1.00 98.06 281 PRO A CA 1
ATOM 2228 C C . PRO A 1 281 ? -20.406 1.475 26.532 1.00 98.06 281 PRO A C 1
ATOM 2230 O O . PRO A 1 281 ? -19.535 0.792 25.996 1.00 98.06 281 PRO A O 1
ATOM 2233 N N . VAL A 1 282 ? -21.707 1.213 26.372 1.00 97.62 282 VAL A N 1
ATOM 2234 C CA . VAL A 1 282 ? -22.206 0.127 25.518 1.00 97.62 282 VAL A CA 1
ATOM 2235 C C . VAL A 1 282 ? -21.916 0.437 24.050 1.00 97.62 282 VAL A C 1
ATOM 2237 O O . VAL A 1 282 ? -21.429 -0.438 23.335 1.00 97.62 282 VAL A O 1
ATOM 2240 N N . ILE A 1 283 ? -22.106 1.689 23.619 1.00 96.88 283 ILE A N 1
ATOM 2241 C CA . ILE A 1 283 ? -21.747 2.143 22.265 1.00 96.88 283 ILE A CA 1
ATOM 2242 C C . ILE A 1 283 ? -20.244 1.957 22.010 1.00 96.88 283 ILE A C 1
ATOM 2244 O O . ILE A 1 283 ? -19.868 1.461 20.945 1.00 96.88 283 ILE A O 1
ATOM 2248 N N . VAL A 1 284 ? -19.383 2.277 22.987 1.00 97.88 284 VAL A N 1
ATOM 2249 C CA . VAL A 1 284 ? -17.929 2.046 22.890 1.00 97.88 284 VAL A CA 1
ATOM 2250 C C . VAL A 1 284 ? -17.616 0.567 22.662 1.00 97.88 284 VAL A C 1
ATOM 2252 O O . VAL A 1 284 ? -16.879 0.235 21.732 1.00 97.88 284 VAL A O 1
ATOM 2255 N N . VAL A 1 285 ? -18.191 -0.327 23.473 1.00 98.12 285 VAL A N 1
ATOM 2256 C CA . VAL A 1 285 ? -17.955 -1.777 23.367 1.00 98.12 285 VAL A CA 1
ATOM 2257 C C . VAL A 1 285 ? -18.459 -2.326 22.033 1.00 98.12 285 VAL A C 1
ATOM 2259 O O . VAL A 1 285 ? -17.736 -3.062 21.362 1.00 98.12 285 VAL A O 1
ATOM 2262 N N . ILE A 1 286 ? -19.663 -1.937 21.603 1.00 97.44 286 ILE A N 1
ATOM 2263 C CA . ILE A 1 286 ? -20.231 -2.377 20.323 1.00 97.44 286 ILE A CA 1
ATOM 2264 C C . ILE A 1 286 ? -19.372 -1.890 19.149 1.00 97.44 286 ILE A C 1
ATOM 2266 O O . ILE A 1 286 ? -19.061 -2.672 18.245 1.00 97.44 286 ILE A O 1
ATOM 2270 N N . THR A 1 287 ? -18.947 -0.624 19.176 1.00 96.19 287 THR A N 1
ATOM 2271 C CA . THR A 1 287 ? -18.065 -0.035 18.157 1.00 96.19 287 THR A CA 1
ATOM 2272 C C . THR A 1 287 ? -16.730 -0.776 18.104 1.00 96.19 287 THR A C 1
ATOM 2274 O O . THR A 1 287 ? -16.265 -1.135 17.021 1.00 96.19 287 THR A O 1
ATOM 2277 N N . PHE A 1 288 ? -16.148 -1.084 19.268 1.00 98.00 288 PHE A N 1
ATOM 2278 C CA . PHE A 1 288 ? -14.913 -1.855 19.376 1.00 98.00 288 PHE A CA 1
ATOM 2279 C C . PHE A 1 288 ? -15.061 -3.262 18.782 1.00 98.00 288 PHE A C 1
ATOM 2281 O O . PHE A 1 288 ? -14.291 -3.639 17.901 1.00 98.00 288 PHE A O 1
ATOM 2288 N N . CYS A 1 289 ? -16.074 -4.030 19.193 1.00 97.75 289 CYS A N 1
ATOM 2289 C CA . CYS A 1 289 ? -16.303 -5.384 18.679 1.00 97.75 289 CYS A CA 1
ATOM 2290 C C . CYS A 1 289 ? -16.574 -5.393 17.169 1.00 97.75 289 CYS A C 1
ATOM 2292 O O . CYS A 1 289 ? -16.003 -6.212 16.446 1.00 97.75 289 CYS A O 1
ATOM 2294 N N . THR A 1 290 ? -17.398 -4.460 16.685 1.00 95.94 290 THR A N 1
ATOM 2295 C CA . THR A 1 290 ? -17.707 -4.319 15.255 1.00 95.94 290 THR A CA 1
ATOM 2296 C C . THR A 1 290 ? -16.444 -4.023 14.459 1.00 95.94 290 THR A C 1
ATOM 2298 O O . THR A 1 290 ? -16.193 -4.665 13.439 1.00 95.94 290 THR A O 1
ATOM 2301 N N . GLY A 1 291 ? -15.609 -3.099 14.940 1.00 95.75 291 GLY A N 1
ATOM 2302 C CA . GLY A 1 291 ? -14.359 -2.786 14.267 1.00 95.75 291 GLY A CA 1
ATOM 2303 C C . GLY A 1 291 ? -13.361 -3.946 14.304 1.00 95.75 291 GLY A C 1
ATOM 2304 O O . GLY A 1 291 ? -12.749 -4.214 13.275 1.00 95.75 291 GLY A O 1
ATOM 2305 N N . VAL A 1 292 ? -13.242 -4.705 15.406 1.00 97.44 292 VAL A N 1
A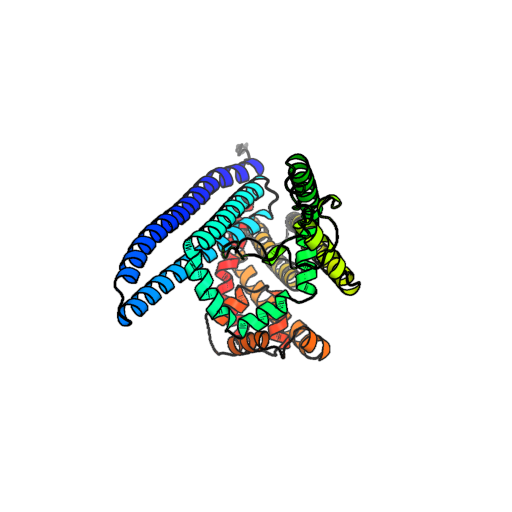TOM 2306 C CA . VAL A 1 292 ? -12.406 -5.925 15.428 1.00 97.44 292 VAL A CA 1
ATOM 2307 C C . VAL A 1 292 ? -12.853 -6.888 14.329 1.00 97.44 292 VAL A C 1
ATOM 2309 O O . VAL A 1 292 ? -12.026 -7.308 13.524 1.00 97.44 292 VAL A O 1
ATOM 2312 N N . VAL A 1 293 ? -14.153 -7.193 14.240 1.00 96.56 293 VAL A N 1
ATOM 2313 C CA . VAL A 1 293 ? -14.695 -8.080 13.194 1.00 96.56 293 VAL A CA 1
ATOM 2314 C C . VAL A 1 293 ? -14.401 -7.530 11.800 1.00 96.56 293 VAL A C 1
ATOM 2316 O O . VAL A 1 293 ? -13.953 -8.279 10.934 1.00 96.56 293 VAL A O 1
ATOM 2319 N N . ALA A 1 294 ? -14.587 -6.226 11.594 1.00 94.69 294 ALA A N 1
ATOM 2320 C CA . ALA A 1 294 ? -14.304 -5.565 10.328 1.00 94.69 294 ALA A CA 1
ATOM 2321 C C . ALA A 1 294 ? -12.825 -5.722 9.920 1.00 94.69 294 ALA A C 1
ATOM 2323 O O . ALA A 1 294 ? -12.550 -6.110 8.790 1.00 94.69 294 ALA A O 1
ATOM 2324 N N . PHE A 1 295 ? -11.868 -5.541 10.837 1.00 94.88 295 PHE A N 1
ATOM 2325 C CA . PHE A 1 295 ? -10.440 -5.744 10.550 1.00 94.88 295 PHE A CA 1
ATOM 2326 C C . PHE A 1 295 ? -10.056 -7.205 10.277 1.00 94.88 295 PHE A C 1
ATOM 2328 O O . PHE A 1 295 ? -9.054 -7.464 9.609 1.00 94.88 295 PHE A O 1
ATOM 2335 N N . LEU A 1 296 ? -10.817 -8.187 10.765 1.00 96.00 296 LEU A N 1
ATOM 2336 C CA . LEU A 1 296 ? -10.557 -9.598 10.448 1.00 96.00 296 LEU A CA 1
ATOM 2337 C C . LEU A 1 296 ? -10.891 -9.951 8.993 1.00 96.00 296 LEU A C 1
ATOM 2339 O O . LEU A 1 296 ? -10.415 -10.975 8.492 1.00 96.00 296 LEU A O 1
ATOM 2343 N N . LEU A 1 297 ? -11.660 -9.104 8.305 1.00 94.06 297 LEU A N 1
ATOM 2344 C CA . LEU A 1 297 ? -12.041 -9.288 6.912 1.00 94.06 297 LEU A CA 1
ATOM 2345 C C . LEU A 1 297 ? -10.975 -8.681 5.973 1.00 94.06 297 LEU A C 1
ATOM 2347 O O . LEU A 1 297 ? -10.769 -7.468 5.984 1.00 94.06 297 LEU A O 1
ATOM 2351 N N . PRO A 1 298 ? -10.345 -9.479 5.086 1.00 90.94 298 PRO A N 1
ATOM 2352 C CA . PRO A 1 298 ? -9.309 -8.999 4.166 1.00 90.94 298 PRO A CA 1
ATOM 2353 C C . PRO A 1 298 ? -9.671 -7.792 3.276 1.00 90.94 298 PRO A C 1
ATOM 2355 O O . PRO A 1 298 ? -8.771 -6.999 2.990 1.00 90.94 298 PRO A O 1
ATOM 2358 N N . PRO A 1 299 ? -10.917 -7.643 2.771 1.00 90.25 299 PRO A N 1
ATOM 2359 C CA . PRO A 1 299 ? -11.257 -6.534 1.881 1.00 90.25 299 PRO A CA 1
ATOM 2360 C C . PRO A 1 299 ? -11.612 -5.239 2.621 1.00 90.25 299 PRO A C 1
ATOM 2362 O O . PRO A 1 299 ? -11.828 -4.223 1.963 1.00 90.25 299 PRO A O 1
ATOM 2365 N N . VAL A 1 300 ? -11.698 -5.250 3.956 1.00 89.75 300 VAL A N 1
ATOM 2366 C CA . VAL A 1 300 ? -12.099 -4.065 4.719 1.00 89.75 300 VAL A CA 1
ATOM 2367 C C . VAL A 1 300 ? -10.930 -3.088 4.848 1.00 89.75 300 VAL A C 1
ATOM 2369 O O . VAL A 1 300 ? -9.900 -3.429 5.437 1.00 89.75 300 VAL A O 1
ATOM 2372 N N . PRO A 1 301 ? -11.070 -1.844 4.360 1.00 87.44 301 PRO A N 1
ATOM 2373 C CA . PRO A 1 301 ? -10.087 -0.811 4.628 1.00 87.44 301 PRO A CA 1
ATOM 2374 C C . PRO A 1 301 ? -10.199 -0.375 6.092 1.00 87.44 301 PRO A C 1
ATOM 2376 O O . PRO A 1 301 ? -11.237 0.116 6.534 1.00 87.44 301 PRO A O 1
ATOM 2379 N N . GLY A 1 302 ? -9.103 -0.496 6.846 1.00 89.38 302 GLY A N 1
ATOM 2380 C CA . GLY A 1 302 ? -9.072 -0.099 8.258 1.00 89.38 302 GLY A CA 1
ATOM 2381 C C . GLY A 1 302 ? -9.437 1.371 8.505 1.00 89.38 302 GLY A C 1
ATOM 2382 O O . GLY A 1 302 ? -9.945 1.716 9.566 1.00 89.38 302 GLY A O 1
ATOM 2383 N N . LEU A 1 303 ? -9.239 2.228 7.500 1.00 87.56 303 LEU A N 1
ATOM 2384 C CA . LEU A 1 303 ? -9.613 3.637 7.541 1.00 87.56 303 LEU A CA 1
ATOM 2385 C C . LEU A 1 303 ? -11.104 3.853 7.830 1.00 87.56 303 LEU A C 1
ATOM 2387 O O . LEU A 1 303 ? -11.434 4.659 8.699 1.00 87.56 303 LEU A O 1
ATOM 2391 N N . SER A 1 304 ? -11.991 3.138 7.126 1.00 89.38 304 SER A N 1
ATOM 2392 C CA . SER A 1 304 ? -13.443 3.297 7.280 1.00 89.38 304 SER A CA 1
ATOM 2393 C C . SER A 1 304 ? -13.878 3.038 8.719 1.00 89.38 304 SER A C 1
ATOM 2395 O O . SER A 1 304 ? -14.747 3.734 9.233 1.00 89.38 304 SER A O 1
ATOM 2397 N N . VAL A 1 305 ? -13.228 2.087 9.396 1.00 94.00 305 VAL A N 1
ATOM 2398 C CA . VAL A 1 305 ? -13.508 1.743 10.795 1.00 94.00 305 VAL A CA 1
ATOM 2399 C C . VAL A 1 305 ? -13.111 2.880 11.742 1.00 94.00 305 VAL A C 1
ATOM 2401 O O . VAL A 1 305 ? -13.859 3.189 12.667 1.00 94.00 305 VAL A O 1
ATOM 2404 N N . TYR A 1 306 ? -11.970 3.539 11.513 1.00 94.25 306 TYR A N 1
ATOM 2405 C CA . TYR A 1 306 ? -11.535 4.666 12.348 1.00 94.25 306 TYR A CA 1
ATOM 2406 C C . TYR A 1 306 ? -12.388 5.916 12.140 1.00 94.25 306 TYR A C 1
ATOM 2408 O O . TYR A 1 306 ? -12.731 6.580 13.114 1.00 94.25 306 TYR A O 1
ATOM 2416 N N . ILE A 1 307 ? -12.757 6.219 10.890 1.00 89.88 307 ILE A N 1
ATOM 2417 C CA . ILE A 1 307 ? -13.671 7.326 10.574 1.00 89.88 307 ILE A CA 1
ATOM 2418 C C . ILE A 1 307 ? -15.032 7.070 11.230 1.00 89.88 307 ILE A C 1
ATOM 2420 O O . ILE A 1 307 ? -15.578 7.953 11.884 1.00 89.88 307 ILE A O 1
ATOM 2424 N N . PHE A 1 308 ? -15.548 5.845 11.113 1.00 92.69 308 PHE A N 1
ATOM 2425 C CA . PHE A 1 308 ? -16.794 5.430 11.751 1.00 92.69 308 PHE A CA 1
ATOM 2426 C C . PHE A 1 308 ? -16.751 5.568 13.279 1.00 92.69 308 PHE A C 1
ATOM 2428 O O . PHE A 1 308 ? -17.657 6.161 13.863 1.00 92.69 308 PHE A O 1
ATOM 2435 N N . GLY A 1 309 ? -15.683 5.082 13.921 1.00 95.06 309 GLY A N 1
ATOM 2436 C CA . GLY A 1 309 ? -15.484 5.250 15.361 1.00 95.06 309 GLY A CA 1
ATOM 2437 C C . GLY A 1 309 ? -15.454 6.725 15.760 1.00 95.06 309 GLY A C 1
ATOM 2438 O O . GLY A 1 309 ? -16.156 7.120 16.689 1.00 95.06 309 GLY A O 1
ATOM 2439 N N . GLY A 1 310 ? -14.729 7.548 14.995 1.00 93.25 310 GLY A N 1
ATOM 2440 C CA . GLY A 1 310 ? -14.654 8.993 15.199 1.00 93.25 310 GLY A CA 1
ATOM 2441 C C . GLY A 1 310 ? -16.019 9.661 15.147 1.00 93.25 310 GLY A C 1
ATOM 2442 O O . GLY A 1 310 ? -16.340 10.448 16.031 1.00 93.25 310 GLY A O 1
ATOM 2443 N N . LEU A 1 311 ? -16.826 9.298 14.150 1.00 91.94 311 LEU A N 1
ATOM 2444 C CA . LEU A 1 311 ? -18.159 9.836 13.897 1.00 91.94 311 LEU A CA 1
ATOM 2445 C C . LEU A 1 311 ? -19.161 9.478 15.005 1.00 91.94 311 LEU A C 1
ATOM 2447 O O . LEU A 1 311 ? -19.896 10.347 15.479 1.00 91.94 311 LEU A O 1
ATOM 2451 N N . ILE A 1 312 ? -19.200 8.214 15.440 1.00 95.31 312 ILE A N 1
ATOM 2452 C CA . ILE A 1 312 ? -20.143 7.771 16.479 1.00 95.31 312 ILE A CA 1
ATOM 2453 C C . ILE A 1 312 ? -19.718 8.257 17.859 1.00 95.31 312 ILE A C 1
ATOM 2455 O O . ILE A 1 312 ? -20.532 8.795 18.610 1.00 95.31 312 ILE A O 1
ATOM 2459 N N . LEU A 1 313 ? -18.452 8.065 18.225 1.00 96.75 313 LEU A N 1
ATOM 2460 C CA . LEU A 1 313 ? -18.022 8.270 19.606 1.00 96.75 313 LEU A CA 1
ATOM 2461 C C . LEU A 1 313 ? -17.928 9.752 19.970 1.00 96.75 313 LEU A C 1
ATOM 2463 O O . LEU A 1 313 ? -18.247 10.106 21.101 1.00 96.75 313 LEU A O 1
ATOM 2467 N N . SER A 1 314 ? -17.569 10.642 19.038 1.00 95.94 314 SER A N 1
ATOM 2468 C CA . SER A 1 314 ? -17.568 12.084 19.325 1.00 95.94 314 SER A CA 1
ATOM 2469 C C . SER A 1 314 ? -18.966 12.696 19.383 1.00 95.94 314 SER A C 1
ATOM 2471 O O . SER A 1 314 ? -19.143 13.704 20.061 1.00 95.94 314 SER A O 1
ATOM 2473 N N . SER A 1 315 ? -19.950 12.115 18.684 1.00 93.81 315 SER A N 1
ATOM 2474 C CA . SER A 1 315 ? -21.334 12.616 18.669 1.00 93.81 315 SER A CA 1
ATOM 2475 C C . SER A 1 315 ? -22.176 12.109 19.842 1.00 93.81 315 SER A C 1
ATOM 2477 O O . SER A 1 315 ? -23.139 12.765 20.224 1.00 93.81 315 SER A O 1
ATOM 2479 N N . THR A 1 316 ? -21.805 10.972 20.435 1.00 94.81 316 THR A N 1
ATOM 2480 C CA . THR A 1 316 ? -22.561 10.329 21.526 1.00 94.81 316 THR A CA 1
ATOM 2481 C C . THR A 1 316 ? -21.934 10.517 22.909 1.00 94.81 316 THR A C 1
ATOM 2483 O O . THR A 1 316 ? -22.527 10.112 23.908 1.00 94.81 316 THR A O 1
ATOM 2486 N N . CYS A 1 317 ? -20.743 11.120 23.003 1.00 96.62 317 CYS A N 1
ATOM 2487 C CA . CYS A 1 317 ? -20.050 11.293 24.278 1.00 96.62 317 CYS A CA 1
ATOM 2488 C C . CYS A 1 317 ? -20.721 12.370 25.154 1.00 96.62 317 CYS A C 1
ATOM 2490 O O . CYS A 1 317 ? -20.811 13.525 24.727 1.00 96.62 317 CYS A O 1
ATOM 2492 N N . PRO A 1 318 ? -21.134 12.041 26.396 1.00 96.69 318 PRO A N 1
ATOM 2493 C CA . PRO A 1 318 ? -21.770 13.004 27.299 1.00 96.69 318 PRO A CA 1
ATOM 2494 C C . PRO A 1 318 ? -20.808 14.107 27.768 1.00 96.69 318 PRO A C 1
ATOM 2496 O O . PRO A 1 318 ? -21.240 15.227 28.024 1.00 96.69 318 PRO A O 1
ATOM 2499 N N . ASP A 1 319 ? -19.504 13.819 27.816 1.00 97.06 319 ASP A N 1
ATOM 2500 C CA . ASP A 1 319 ? -18.453 14.749 28.256 1.00 97.06 319 ASP A CA 1
ATOM 2501 C C . ASP A 1 319 ? -18.000 15.716 27.145 1.00 97.06 319 ASP A C 1
ATOM 2503 O O . ASP A 1 319 ? -16.987 16.411 27.273 1.00 97.06 319 ASP A O 1
ATOM 2507 N N . GLY A 1 320 ? -18.730 15.744 26.028 1.00 95.69 320 GLY A N 1
ATOM 2508 C CA . GLY A 1 320 ? -18.499 16.631 24.900 1.00 95.69 320 GLY A CA 1
ATOM 2509 C C . GLY A 1 320 ? -17.624 16.046 23.791 1.00 95.69 320 GLY A C 1
ATOM 2510 O O . GLY A 1 320 ? -17.049 14.960 23.879 1.00 95.69 320 GLY A O 1
ATOM 2511 N N . PHE A 1 321 ? -17.519 16.828 22.715 1.00 94.88 321 PHE A N 1
ATOM 2512 C CA . PHE A 1 321 ? -16.893 16.433 21.454 1.00 94.88 321 PHE A CA 1
ATOM 2513 C C . PHE A 1 321 ? -15.450 15.929 21.607 1.00 94.88 321 PHE A C 1
ATOM 2515 O O . PHE A 1 321 ? -15.112 14.850 21.122 1.00 94.88 321 PHE A O 1
ATOM 2522 N N . TRP A 1 322 ? -14.595 16.702 22.287 1.00 96.44 322 TRP A N 1
ATOM 2523 C CA . TRP A 1 322 ? -13.168 16.385 22.411 1.00 96.44 322 TRP A CA 1
ATOM 2524 C C . TRP A 1 322 ? -12.927 15.114 23.221 1.00 96.44 322 TRP A C 1
ATOM 2526 O O . TRP A 1 322 ? -12.086 14.302 22.843 1.00 96.44 322 TRP A O 1
ATOM 2536 N N . SER A 1 323 ? -13.700 14.910 24.288 1.00 97.62 323 SER A N 1
ATOM 2537 C CA . SER A 1 323 ? -13.657 13.694 25.101 1.00 97.62 323 SER A CA 1
ATOM 2538 C C . SER A 1 323 ? -13.982 12.467 24.248 1.00 97.62 323 SER A C 1
ATOM 2540 O O . SER A 1 323 ? -13.202 11.515 24.211 1.00 97.62 323 SER A O 1
ATOM 2542 N N . GLY A 1 324 ? -15.064 12.527 23.465 1.00 97.12 324 GLY A N 1
ATOM 2543 C CA . GLY A 1 324 ? -15.427 11.453 22.542 1.00 97.12 324 GLY A CA 1
ATOM 2544 C C . GLY A 1 324 ? -14.393 11.221 21.433 1.00 97.12 324 GLY A C 1
ATOM 2545 O O . GLY A 1 324 ? -14.093 10.072 21.109 1.00 97.12 324 GLY A O 1
ATOM 2546 N N . ALA A 1 325 ? -13.774 12.283 20.906 1.00 96.19 325 ALA A N 1
ATOM 2547 C CA . ALA A 1 325 ? -12.702 12.177 19.915 1.00 96.19 325 ALA A CA 1
ATOM 2548 C C . ALA A 1 325 ? -11.446 11.483 20.481 1.00 96.19 325 ALA A C 1
ATOM 2550 O O . ALA A 1 325 ? -10.905 10.578 19.842 1.00 96.19 325 ALA A O 1
ATOM 2551 N N . PHE A 1 326 ? -11.003 11.838 21.694 1.00 98.00 326 PHE A N 1
ATOM 2552 C CA . PHE A 1 326 ? -9.873 11.167 22.353 1.00 98.00 326 PHE A CA 1
ATOM 2553 C C . PHE A 1 326 ? -10.175 9.702 22.673 1.00 98.00 326 PHE A C 1
ATOM 2555 O O . PHE A 1 326 ? -9.324 8.837 22.442 1.00 98.00 326 PHE A O 1
ATOM 2562 N N . ILE A 1 327 ? -11.392 9.410 23.145 1.00 98.25 327 ILE A N 1
ATOM 2563 C CA . ILE A 1 327 ? -11.847 8.035 23.377 1.00 98.25 327 ILE A CA 1
ATOM 2564 C C . ILE A 1 327 ? -11.819 7.249 22.067 1.00 98.25 327 ILE A C 1
ATOM 2566 O O . ILE A 1 327 ? -11.296 6.139 22.043 1.00 98.25 327 ILE A O 1
ATOM 2570 N N . SER A 1 328 ? -12.286 7.834 20.963 1.00 97.62 328 SER A N 1
ATOM 2571 C CA . SER A 1 328 ? -12.245 7.189 19.651 1.00 97.62 328 SER A CA 1
ATOM 2572 C C . SER A 1 328 ? -10.827 6.852 19.186 1.00 97.62 328 SER A C 1
ATOM 2574 O O . SER A 1 328 ? -10.587 5.741 18.711 1.00 97.62 328 SER A O 1
ATOM 2576 N N . ILE A 1 329 ? -9.862 7.760 19.373 1.00 97.75 329 ILE A N 1
ATOM 2577 C CA . ILE A 1 329 ? -8.451 7.496 19.046 1.00 97.75 329 ILE A CA 1
ATOM 2578 C C . ILE A 1 329 ? -7.926 6.317 19.873 1.00 97.75 329 ILE A C 1
ATOM 2580 O O . ILE A 1 329 ? -7.307 5.405 19.319 1.00 97.75 329 ILE A O 1
ATOM 2584 N N . GLY A 1 330 ? -8.201 6.308 21.182 1.00 98.25 330 GLY A N 1
ATOM 2585 C CA . GLY A 1 330 ? -7.802 5.221 22.078 1.00 98.25 330 GLY A CA 1
ATOM 2586 C C . GLY A 1 330 ? -8.432 3.881 21.690 1.00 98.25 330 GLY A C 1
ATOM 2587 O O . GLY A 1 330 ? -7.728 2.881 21.550 1.00 98.25 330 GLY A O 1
ATOM 2588 N N . VAL A 1 331 ? -9.744 3.866 21.445 1.00 98.25 331 VAL A N 1
ATOM 2589 C CA . VAL A 1 331 ? -10.499 2.684 21.005 1.00 98.25 331 VAL A CA 1
ATOM 2590 C C . VAL A 1 331 ? -9.944 2.159 19.685 1.00 98.25 331 VAL A C 1
ATOM 2592 O O . VAL A 1 331 ? -9.622 0.977 19.603 1.00 98.25 331 VAL A O 1
ATOM 2595 N N . GLY A 1 332 ? -9.758 3.022 18.682 1.00 97.62 332 GLY A N 1
ATOM 2596 C CA . GLY A 1 332 ? -9.186 2.647 17.389 1.00 97.62 332 GLY A CA 1
ATOM 2597 C C . GLY A 1 332 ? -7.779 2.061 17.515 1.00 97.62 332 GLY A C 1
ATOM 2598 O O . GLY A 1 332 ? -7.463 1.068 16.861 1.00 97.62 332 GLY A O 1
ATOM 2599 N N . PHE A 1 333 ? -6.953 2.626 18.398 1.00 98.25 333 PHE A N 1
ATOM 2600 C CA . PHE A 1 333 ? -5.607 2.131 18.677 1.00 98.25 333 PHE A CA 1
ATOM 2601 C C . PHE A 1 333 ? -5.606 0.728 19.295 1.00 98.25 333 PHE A C 1
ATOM 2603 O O . PHE A 1 333 ? -4.960 -0.172 18.760 1.00 98.25 333 PHE A O 1
ATOM 2610 N N . PHE A 1 334 ? -6.359 0.497 20.374 1.00 98.31 334 PHE A N 1
ATOM 2611 C CA . PHE A 1 334 ? -6.428 -0.832 20.996 1.00 98.31 334 PHE A CA 1
ATOM 2612 C C . PHE A 1 334 ? -7.079 -1.873 20.088 1.00 98.31 334 PHE A C 1
ATOM 2614 O O . PHE A 1 334 ? -6.651 -3.026 20.056 1.00 98.31 334 PHE A O 1
ATOM 2621 N N . LEU A 1 335 ? -8.091 -1.458 19.327 1.00 97.62 335 LEU A N 1
ATOM 2622 C CA . LEU A 1 335 ? -8.778 -2.299 18.356 1.00 97.62 335 LEU A CA 1
ATOM 2623 C C . LEU A 1 335 ? -7.804 -2.811 17.304 1.00 97.62 335 LEU A C 1
ATOM 2625 O O . LEU A 1 335 ? -7.786 -4.006 17.018 1.00 97.62 335 LEU A O 1
ATOM 2629 N N . LYS A 1 336 ? -6.958 -1.919 16.783 1.00 97.19 336 LYS A N 1
ATOM 2630 C CA . LYS A 1 336 ? -5.916 -2.255 15.820 1.00 97.19 336 LYS A CA 1
ATOM 2631 C C . LYS A 1 336 ? -4.939 -3.294 16.366 1.00 97.19 336 LYS A C 1
ATOM 2633 O O . LYS A 1 336 ? -4.724 -4.309 15.713 1.00 97.19 336 LYS A O 1
ATOM 2638 N N . LEU A 1 337 ? -4.391 -3.067 17.560 1.00 97.94 337 LEU A N 1
ATOM 2639 C CA . LEU A 1 337 ? -3.459 -4.008 18.194 1.00 97.94 337 LEU A CA 1
ATOM 2640 C C . LEU A 1 337 ? -4.121 -5.375 18.436 1.00 97.94 337 LEU A C 1
ATOM 2642 O O . LEU A 1 337 ? -3.564 -6.422 18.118 1.00 97.94 337 LEU A O 1
ATOM 2646 N N . LEU A 1 338 ? -5.367 -5.388 18.920 1.00 98.31 338 LEU A N 1
ATOM 2647 C CA . LEU A 1 338 ? -6.101 -6.638 19.119 1.00 98.31 338 LEU A CA 1
ATOM 2648 C C . LEU A 1 338 ? -6.367 -7.373 17.795 1.00 98.31 338 LEU A C 1
ATOM 2650 O O . LEU A 1 338 ? -6.218 -8.595 17.726 1.00 98.31 338 LEU A O 1
ATOM 2654 N N . ALA A 1 339 ? -6.744 -6.646 16.743 1.00 97.94 339 ALA A N 1
ATOM 2655 C CA . ALA A 1 339 ? -6.964 -7.224 15.425 1.00 97.94 339 ALA A CA 1
ATOM 2656 C C . ALA A 1 339 ? -5.675 -7.839 14.862 1.00 97.94 339 ALA A C 1
ATOM 2658 O O . ALA A 1 339 ? -5.712 -8.991 14.422 1.00 97.94 339 ALA A O 1
ATOM 2659 N N . CYS A 1 340 ? -4.539 -7.138 14.955 1.00 97.81 340 CYS A N 1
ATOM 2660 C CA . CYS A 1 340 ? -3.228 -7.668 14.576 1.00 97.81 340 CYS A CA 1
ATOM 2661 C C . CYS A 1 340 ? -2.892 -8.948 15.352 1.00 97.81 340 CYS A C 1
ATOM 2663 O O . CYS A 1 340 ? -2.516 -9.955 14.746 1.00 97.81 340 CYS A O 1
ATOM 2665 N N . ALA A 1 341 ? -3.120 -8.963 16.668 1.00 98.50 341 ALA A N 1
ATOM 2666 C CA . ALA A 1 341 ? -2.874 -10.133 17.500 1.00 98.50 341 ALA A CA 1
ATOM 2667 C C . ALA A 1 341 ? -3.724 -11.349 17.100 1.00 98.50 341 ALA A C 1
ATOM 2669 O O . ALA A 1 341 ? -3.200 -12.464 16.985 1.00 98.50 341 ALA A O 1
ATOM 2670 N N . ILE A 1 342 ? -5.021 -11.144 16.841 1.00 98.50 342 ILE A N 1
ATOM 2671 C CA . ILE A 1 342 ? -5.935 -12.200 16.380 1.00 98.50 342 ILE A CA 1
ATOM 2672 C C . ILE A 1 342 ? -5.520 -12.692 14.987 1.00 98.50 342 ILE A C 1
ATOM 2674 O O . ILE A 1 342 ? -5.379 -13.900 14.776 1.00 98.50 342 ILE A O 1
ATOM 2678 N N . GLN A 1 343 ? -5.271 -11.782 14.042 1.00 98.31 343 GLN A N 1
ATOM 2679 C CA . GLN A 1 343 ? -4.817 -12.117 12.688 1.00 98.31 343 GLN A CA 1
ATOM 2680 C C . GLN A 1 343 ? -3.505 -12.908 12.720 1.00 98.31 343 GLN A C 1
ATOM 2682 O O . GLN A 1 343 ? -3.372 -13.901 12.008 1.00 98.31 343 GLN A O 1
ATOM 2687 N N . GLN A 1 344 ? -2.554 -12.522 13.570 1.00 98.31 344 GLN A N 1
ATOM 2688 C CA . GLN A 1 344 ? -1.269 -13.199 13.699 1.00 98.31 344 GLN A CA 1
ATOM 2689 C C . GLN A 1 344 ? -1.416 -14.581 14.344 1.00 98.31 344 GLN A C 1
ATOM 2691 O O . GLN A 1 344 ? -0.936 -15.575 13.797 1.00 98.31 344 GLN A O 1
ATOM 2696 N N . LYS A 1 345 ? -2.062 -14.681 15.511 1.00 98.25 345 LYS A N 1
ATOM 2697 C CA . LYS A 1 345 ? -2.064 -15.927 16.296 1.00 98.25 345 LYS A CA 1
ATOM 2698 C C . LYS A 1 345 ? -3.134 -16.919 15.880 1.00 98.25 345 LYS A C 1
ATOM 2700 O O . LYS A 1 345 ? -2.843 -18.112 15.823 1.00 98.25 345 LYS A O 1
ATOM 2705 N N . ILE A 1 346 ? -4.337 -16.446 15.577 1.00 98.12 346 ILE A N 1
ATOM 2706 C CA . ILE A 1 346 ? -5.453 -17.324 15.227 1.00 98.12 346 ILE A CA 1
ATOM 2707 C C . ILE A 1 346 ? -5.400 -17.639 13.735 1.00 98.12 346 ILE A C 1
ATOM 2709 O O . ILE A 1 346 ? -5.296 -18.803 13.365 1.00 98.12 346 ILE A O 1
ATOM 2713 N N . ILE A 1 347 ? -5.398 -16.626 12.867 1.00 98.00 347 ILE A N 1
ATOM 2714 C CA . ILE A 1 347 ? -5.463 -16.860 11.416 1.00 98.00 347 ILE A CA 1
ATOM 2715 C C . ILE A 1 347 ? -4.098 -17.315 10.885 1.00 98.00 347 ILE A C 1
ATOM 2717 O O . ILE A 1 347 ? -3.962 -18.427 10.373 1.00 98.00 347 ILE A O 1
ATOM 2721 N N . GLY A 1 348 ? -3.065 -16.488 11.044 1.00 98.06 348 GLY A N 1
ATOM 2722 C CA . GLY A 1 348 ? -1.721 -16.754 10.538 1.00 98.06 348 GLY A CA 1
ATOM 2723 C C . GLY A 1 348 ? -1.081 -17.990 11.164 1.00 98.06 348 GLY A C 1
ATOM 2724 O O . GLY A 1 348 ? -0.513 -18.807 10.444 1.00 98.06 348 GLY A O 1
ATOM 2725 N N . GLY A 1 349 ? -1.236 -18.183 12.476 1.00 98.19 349 GLY A N 1
ATOM 2726 C CA . GLY A 1 349 ? -0.730 -19.364 13.180 1.00 98.19 349 GLY A CA 1
ATOM 2727 C C . GLY A 1 349 ? -1.372 -20.677 12.716 1.00 98.19 349 GLY A C 1
ATOM 2728 O O . GLY A 1 349 ? -0.677 -21.686 12.579 1.00 98.19 349 GLY A O 1
ATOM 2729 N N . VAL A 1 350 ? -2.678 -20.680 12.419 1.00 98.25 350 VAL A N 1
ATOM 2730 C CA . VAL A 1 350 ? -3.368 -21.860 11.868 1.00 98.25 350 VAL A CA 1
ATOM 2731 C C . VAL A 1 350 ? -2.966 -22.092 10.411 1.00 98.25 350 VAL A C 1
ATOM 2733 O O . VAL A 1 350 ? -2.581 -23.207 10.053 1.00 98.25 350 VAL A O 1
ATOM 2736 N N . LEU A 1 351 ? -2.974 -21.045 9.581 1.00 97.69 351 LEU A N 1
ATOM 2737 C CA . LEU A 1 351 ? -2.571 -21.121 8.173 1.00 97.69 351 LEU A CA 1
ATOM 2738 C C . LEU A 1 351 ? -1.103 -21.542 8.001 1.00 97.69 351 LEU A C 1
ATOM 2740 O O . LEU A 1 351 ? -0.775 -22.290 7.079 1.00 97.69 351 LEU A O 1
ATOM 2744 N N . GLY A 1 352 ? -0.232 -21.137 8.927 1.00 97.56 352 GLY A N 1
ATOM 2745 C CA . GLY A 1 352 ? 1.182 -21.499 8.968 1.00 97.56 352 GLY A CA 1
ATOM 2746 C C . GLY A 1 352 ? 1.447 -22.993 9.164 1.00 97.56 352 GLY A C 1
ATOM 2747 O O . GLY A 1 352 ? 2.551 -23.451 8.880 1.00 97.56 352 GLY A O 1
ATOM 2748 N N . ARG A 1 353 ? 0.452 -23.787 9.582 1.00 97.94 353 ARG A N 1
ATOM 2749 C CA . ARG A 1 353 ? 0.580 -25.253 9.676 1.00 97.94 353 ARG A CA 1
ATOM 2750 C C . ARG A 1 353 ? 0.466 -25.942 8.314 1.00 97.94 353 ARG A C 1
ATOM 2752 O O . ARG A 1 353 ? 0.974 -27.047 8.146 1.00 97.94 353 ARG A O 1
ATOM 2759 N N . SER A 1 354 ? -0.160 -25.295 7.329 1.00 98.19 354 SER A N 1
ATOM 2760 C CA . SER A 1 354 ? -0.337 -25.855 5.988 1.00 98.19 354 SER A CA 1
ATOM 2761 C C . SER A 1 354 ? 0.889 -25.603 5.108 1.00 98.19 354 SER A C 1
ATOM 2763 O O . SER A 1 354 ? 1.225 -24.461 4.787 1.00 98.19 354 SER A O 1
ATOM 2765 N N . LEU A 1 355 ? 1.543 -26.680 4.657 1.00 97.12 355 LEU A N 1
ATOM 2766 C CA . LEU A 1 355 ? 2.678 -26.594 3.728 1.00 97.12 355 LEU A CA 1
ATOM 2767 C C . LEU A 1 355 ? 2.296 -25.902 2.417 1.00 97.12 355 LEU A C 1
ATOM 2769 O O . LEU A 1 355 ? 3.086 -25.120 1.891 1.00 97.12 355 LEU A O 1
ATOM 2773 N N . TRP A 1 356 ? 1.079 -26.141 1.927 1.00 97.75 356 TRP A N 1
ATOM 2774 C CA . TRP A 1 356 ? 0.579 -25.516 0.707 1.00 97.75 356 TRP A CA 1
ATOM 2775 C C . TRP A 1 356 ? 0.468 -23.995 0.857 1.00 97.75 356 TRP A C 1
ATOM 2777 O O . TRP A 1 356 ? 0.977 -23.256 0.016 1.00 97.75 356 TRP A O 1
ATOM 2787 N N . VAL A 1 357 ? -0.087 -23.513 1.977 1.00 96.88 357 VAL A N 1
ATOM 2788 C CA . VAL A 1 357 ? -0.185 -22.068 2.247 1.00 96.88 357 VAL A CA 1
ATOM 2789 C C . VAL A 1 357 ? 1.205 -21.444 2.371 1.00 96.88 357 VAL A C 1
ATOM 2791 O O . VAL A 1 357 ? 1.484 -20.422 1.748 1.00 96.88 357 VAL A O 1
ATOM 2794 N N . ARG A 1 358 ? 2.128 -22.092 3.092 1.00 96.69 358 ARG A N 1
ATOM 2795 C CA . ARG A 1 358 ? 3.523 -21.627 3.204 1.00 96.69 358 ARG A CA 1
ATOM 2796 C C . ARG A 1 358 ? 4.220 -21.542 1.844 1.00 96.69 358 ARG A C 1
ATOM 2798 O O . ARG A 1 358 ? 4.963 -20.592 1.586 1.00 96.69 358 ARG A O 1
ATOM 2805 N N . GLN A 1 359 ? 3.996 -22.527 0.973 1.00 95.69 359 GLN A N 1
ATOM 2806 C CA . GLN A 1 359 ? 4.537 -22.535 -0.386 1.00 95.69 359 GLN A CA 1
ATOM 2807 C C . GLN A 1 359 ? 3.946 -21.402 -1.231 1.00 95.69 359 GLN A C 1
ATOM 2809 O O . GLN A 1 359 ? 4.712 -20.700 -1.894 1.00 95.69 359 GLN A O 1
ATOM 2814 N N . MET A 1 360 ? 2.632 -21.166 -1.147 1.00 91.69 360 MET A N 1
ATOM 2815 C CA . MET A 1 360 ? 1.957 -20.065 -1.841 1.00 91.69 360 MET A CA 1
ATOM 2816 C C . MET A 1 360 ? 2.423 -18.686 -1.379 1.00 91.69 360 MET A C 1
ATOM 2818 O O . MET A 1 360 ? 2.727 -17.838 -2.215 1.00 91.69 360 MET A O 1
ATOM 2822 N N . CYS A 1 361 ? 2.551 -18.472 -0.066 1.00 93.88 361 CYS A N 1
ATOM 2823 C CA . CYS A 1 361 ? 3.114 -17.240 0.493 1.00 93.88 361 CYS A CA 1
ATOM 2824 C C . CYS A 1 361 ? 4.597 -17.060 0.137 1.00 93.88 361 CYS A C 1
ATOM 2826 O O . CYS A 1 361 ? 5.156 -15.988 0.346 1.00 93.88 361 CYS A O 1
ATOM 2828 N N . GLY A 1 362 ? 5.254 -18.100 -0.389 1.00 93.81 362 GLY A N 1
ATOM 2829 C CA . GLY A 1 362 ? 6.647 -18.033 -0.793 1.00 93.81 362 GLY A CA 1
ATOM 2830 C C . GLY A 1 362 ? 7.581 -17.816 0.391 1.00 93.81 362 GLY A C 1
ATOM 2831 O O . GLY A 1 362 ? 8.568 -17.105 0.242 1.00 93.81 362 GLY A O 1
ATOM 2832 N N . VAL A 1 363 ? 7.314 -18.435 1.550 1.00 96.75 363 VAL A N 1
ATOM 2833 C CA . VAL A 1 363 ? 8.139 -18.254 2.769 1.00 96.75 363 VAL A CA 1
ATOM 2834 C C . VAL A 1 363 ? 9.611 -18.634 2.572 1.00 96.75 363 VAL A C 1
ATOM 2836 O O . VAL A 1 363 ? 10.481 -18.206 3.317 1.00 96.75 363 VAL A O 1
ATOM 2839 N N . HIS A 1 364 ? 9.906 -19.440 1.552 1.00 94.88 364 HIS A N 1
ATOM 2840 C CA . HIS A 1 364 ? 11.257 -19.837 1.159 1.00 94.88 364 HIS A CA 1
ATOM 2841 C C . HIS A 1 364 ? 11.964 -18.801 0.270 1.00 94.88 364 HIS A C 1
ATOM 2843 O O . HIS A 1 364 ? 13.165 -18.913 0.042 1.00 94.88 364 HIS A O 1
ATOM 2849 N N . ARG A 1 365 ? 11.246 -17.803 -0.257 1.00 89.31 365 ARG A N 1
ATOM 2850 C CA . ARG A 1 365 ? 11.808 -16.792 -1.156 1.00 89.31 365 ARG A CA 1
ATOM 2851 C C . ARG A 1 365 ? 12.596 -15.754 -0.366 1.00 89.31 365 ARG A C 1
ATOM 2853 O O . ARG A 1 365 ? 12.188 -15.342 0.718 1.00 89.31 365 ARG A O 1
ATOM 2860 N N . VAL A 1 366 ? 13.685 -15.272 -0.968 1.00 88.06 366 VAL A N 1
ATOM 2861 C CA . VAL A 1 366 ? 14.614 -14.303 -0.361 1.00 88.06 366 VAL A CA 1
ATOM 2862 C C . VAL A 1 366 ? 13.881 -13.070 0.171 1.00 88.06 366 VAL A C 1
ATOM 2864 O O . VAL A 1 366 ? 14.125 -12.669 1.299 1.00 88.06 366 VAL A O 1
ATOM 2867 N N . ALA A 1 367 ? 12.920 -12.524 -0.580 1.00 87.00 367 ALA A N 1
ATOM 2868 C CA . ALA A 1 367 ? 12.150 -11.355 -0.151 1.00 87.00 367 ALA A CA 1
ATOM 2869 C C . ALA A 1 367 ? 11.416 -11.572 1.187 1.00 87.00 367 ALA A C 1
ATOM 2871 O O . ALA A 1 367 ? 11.524 -10.740 2.086 1.00 87.00 367 ALA A O 1
ATOM 2872 N N . ILE A 1 368 ? 10.723 -12.706 1.350 1.00 93.31 368 ILE A N 1
ATOM 2873 C CA . ILE A 1 368 ? 10.011 -13.025 2.597 1.00 93.31 368 ILE A CA 1
ATOM 2874 C C . ILE A 1 368 ? 10.999 -13.315 3.729 1.00 93.31 368 ILE A C 1
ATOM 2876 O O . ILE A 1 368 ? 10.767 -12.890 4.855 1.00 93.31 368 ILE A O 1
ATOM 2880 N N . ARG A 1 369 ? 12.140 -13.954 3.439 1.00 95.19 369 ARG A N 1
ATOM 2881 C CA . ARG A 1 369 ? 13.204 -14.169 4.434 1.00 95.19 369 ARG A CA 1
ATOM 2882 C C . ARG A 1 369 ? 13.859 -12.870 4.900 1.00 95.19 369 ARG A C 1
ATOM 2884 O O . ARG A 1 369 ? 14.197 -12.761 6.072 1.00 95.19 369 ARG A O 1
ATOM 2891 N N . CYS A 1 370 ? 14.001 -11.874 4.027 1.00 92.31 370 CYS A N 1
ATOM 2892 C CA . CYS A 1 370 ? 14.465 -10.542 4.417 1.00 92.31 370 CYS A CA 1
ATOM 2893 C C . CYS A 1 370 ? 13.457 -9.845 5.341 1.00 92.31 370 CYS A C 1
ATOM 2895 O O . CYS A 1 370 ? 13.864 -9.282 6.354 1.00 92.31 370 CYS A O 1
ATOM 2897 N N . ILE A 1 371 ? 12.156 -9.926 5.028 1.00 93.94 371 ILE A N 1
ATOM 2898 C CA . ILE A 1 371 ? 11.084 -9.416 5.900 1.00 93.94 371 ILE A CA 1
ATOM 2899 C C . ILE A 1 371 ? 11.127 -10.125 7.257 1.00 93.94 371 ILE A C 1
ATOM 2901 O O . ILE A 1 371 ? 11.144 -9.469 8.293 1.00 93.94 371 ILE A O 1
ATOM 2905 N N . GLU A 1 372 ? 11.212 -11.456 7.260 1.00 97.38 372 GLU A N 1
ATOM 2906 C CA . GLU A 1 372 ? 11.318 -12.260 8.478 1.00 97.38 372 GLU A CA 1
ATOM 2907 C C . GLU A 1 372 ? 12.530 -11.849 9.324 1.00 97.38 372 GLU A C 1
ATOM 2909 O O . GLU A 1 372 ? 12.394 -11.625 10.525 1.00 97.38 372 GLU A O 1
ATOM 2914 N N . ALA A 1 373 ? 13.704 -11.712 8.703 1.00 96.44 373 ALA A N 1
ATOM 2915 C CA . ALA A 1 373 ? 14.927 -11.312 9.387 1.00 96.44 373 ALA A CA 1
ATOM 2916 C C . ALA A 1 373 ? 14.796 -9.925 10.031 1.00 96.44 373 ALA A C 1
ATOM 2918 O O . ALA A 1 373 ? 15.233 -9.744 11.166 1.00 96.44 373 ALA A O 1
ATOM 2919 N N . GLU A 1 374 ? 14.169 -8.964 9.345 1.00 96.25 374 GLU A N 1
ATOM 2920 C CA . GLU A 1 374 ? 13.938 -7.621 9.883 1.00 96.25 374 GLU A CA 1
ATOM 2921 C C . GLU A 1 374 ? 12.929 -7.635 11.041 1.00 96.25 374 GLU A C 1
ATOM 2923 O O . GLU A 1 374 ? 13.174 -7.025 12.082 1.00 96.25 374 GLU A O 1
ATOM 2928 N N . LEU A 1 375 ? 11.825 -8.378 10.907 1.00 97.12 375 LEU A N 1
ATOM 2929 C CA . LEU A 1 375 ? 10.800 -8.472 11.949 1.00 97.12 375 LEU A CA 1
ATOM 2930 C C . LEU A 1 375 ? 11.274 -9.259 13.187 1.00 97.12 375 LEU A C 1
ATOM 2932 O O . LEU A 1 375 ? 10.826 -8.966 14.298 1.00 97.12 375 LEU A O 1
ATOM 2936 N N . ARG A 1 376 ? 12.204 -10.215 13.028 1.00 97.56 376 ARG A N 1
ATOM 2937 C CA . ARG A 1 376 ? 12.820 -10.963 14.142 1.00 97.56 376 ARG A CA 1
ATOM 2938 C C . ARG A 1 376 ? 13.804 -10.136 14.971 1.00 97.56 376 ARG A C 1
ATOM 2940 O O . ARG A 1 376 ? 14.067 -10.514 16.112 1.00 97.56 376 ARG A O 1
ATOM 2947 N N . ARG A 1 377 ? 14.356 -9.034 14.444 1.00 96.12 377 ARG A N 1
ATOM 2948 C CA . ARG A 1 377 ? 15.282 -8.184 15.213 1.00 96.12 377 ARG A CA 1
ATOM 2949 C C . ARG A 1 377 ? 14.586 -7.650 16.466 1.00 96.12 377 ARG A C 1
ATOM 2951 O O . ARG A 1 377 ? 13.453 -7.196 16.354 1.00 96.12 377 ARG A O 1
ATOM 2958 N N . PRO A 1 378 ? 15.209 -7.670 17.650 1.00 95.00 378 PRO A N 1
ATOM 2959 C CA . PRO A 1 378 ? 14.601 -7.087 18.841 1.00 95.00 378 PRO A CA 1
ATOM 2960 C C . PRO A 1 378 ? 14.513 -5.555 18.728 1.00 95.00 378 PRO A C 1
ATOM 2962 O O . PRO A 1 378 ? 15.412 -4.913 18.188 1.00 95.00 378 PRO A O 1
ATOM 2965 N N . GLY A 1 379 ? 13.440 -4.967 19.265 1.00 90.25 379 GLY A N 1
ATOM 2966 C CA . GLY A 1 379 ? 13.276 -3.514 19.393 1.00 90.25 379 GLY A CA 1
ATOM 2967 C C . GLY A 1 379 ? 12.567 -2.837 18.213 1.00 90.25 379 GLY A C 1
ATOM 2968 O O . GLY A 1 379 ? 11.882 -3.490 17.418 1.00 90.25 379 GLY A O 1
ATOM 2969 N N . TRP A 1 380 ? 12.710 -1.509 18.132 1.00 88.81 380 TRP A N 1
ATOM 2970 C CA . TRP A 1 380 ? 12.123 -0.646 17.099 1.00 88.81 380 TRP A CA 1
ATOM 2971 C C . TRP A 1 380 ? 13.152 -0.327 16.021 1.00 88.81 380 TRP A C 1
ATOM 2973 O O . TRP A 1 380 ? 13.937 0.610 16.148 1.00 88.81 380 TRP A O 1
ATOM 2983 N N . THR A 1 381 ? 13.146 -1.095 14.937 1.00 92.50 381 THR A N 1
ATOM 2984 C CA . THR A 1 381 ? 13.870 -0.701 13.728 1.00 92.50 381 THR A CA 1
ATOM 2985 C C . THR A 1 381 ? 12.925 0.040 12.788 1.00 92.50 381 THR A C 1
ATOM 2987 O O . THR A 1 381 ? 11.737 -0.278 12.696 1.00 92.50 381 THR A O 1
ATOM 2990 N N . ALA A 1 382 ? 13.452 1.014 12.044 1.00 87.75 382 ALA A N 1
ATOM 2991 C CA . ALA A 1 382 ? 12.666 1.728 11.039 1.00 87.75 382 ALA A CA 1
ATOM 2992 C C . ALA A 1 382 ? 12.094 0.771 9.978 1.00 87.75 382 ALA A C 1
ATOM 2994 O O . ALA A 1 382 ? 10.963 0.951 9.539 1.00 87.75 382 ALA A O 1
ATOM 2995 N N . GLY A 1 383 ? 12.841 -0.281 9.613 1.00 86.81 383 GLY A N 1
ATOM 2996 C CA . GLY A 1 383 ? 12.377 -1.319 8.692 1.00 86.81 383 GLY A CA 1
ATOM 2997 C C . GLY A 1 383 ? 11.168 -2.083 9.231 1.00 86.81 383 GLY A C 1
ATOM 2998 O O . GLY A 1 383 ? 10.183 -2.247 8.517 1.00 86.81 383 GLY A O 1
ATOM 2999 N N . LYS A 1 384 ? 11.196 -2.480 10.509 1.00 93.50 384 LYS A N 1
ATOM 3000 C CA . LYS A 1 384 ? 10.070 -3.154 11.162 1.00 93.50 384 LYS A CA 1
ATOM 3001 C C . LYS A 1 384 ? 8.820 -2.274 11.191 1.00 93.50 384 LYS A C 1
ATOM 3003 O O . LYS A 1 384 ? 7.756 -2.736 10.793 1.00 93.50 384 LYS A O 1
ATOM 3008 N N . VAL A 1 385 ? 8.954 -1.014 11.610 1.00 92.06 385 VAL A N 1
ATOM 3009 C CA . VAL A 1 385 ? 7.829 -0.063 11.638 1.00 92.06 385 VAL A CA 1
ATOM 3010 C C . VAL A 1 385 ? 7.285 0.174 10.227 1.00 92.06 385 VAL A C 1
ATOM 3012 O O . VAL A 1 385 ? 6.076 0.161 10.026 1.00 92.06 385 VAL A O 1
ATOM 3015 N N . ALA A 1 386 ? 8.158 0.329 9.228 1.00 88.31 386 ALA A N 1
ATOM 3016 C CA . ALA A 1 386 ? 7.737 0.511 7.840 1.00 88.31 386 ALA A CA 1
ATOM 3017 C C . ALA A 1 386 ? 6.960 -0.700 7.299 1.00 88.31 386 ALA A C 1
ATOM 3019 O O . ALA A 1 386 ? 5.981 -0.520 6.580 1.00 88.31 386 ALA A O 1
ATOM 3020 N N . ILE A 1 387 ? 7.361 -1.924 7.658 1.00 92.56 387 ILE A N 1
ATOM 3021 C CA . ILE A 1 387 ? 6.656 -3.147 7.252 1.00 92.56 387 ILE A CA 1
ATOM 3022 C C . ILE A 1 387 ? 5.292 -3.247 7.947 1.00 92.56 387 ILE A C 1
ATOM 3024 O O . ILE A 1 387 ? 4.291 -3.474 7.272 1.00 92.56 387 ILE A O 1
ATOM 3028 N N . LEU A 1 388 ? 5.248 -3.072 9.272 1.00 94.94 388 LEU A N 1
ATOM 3029 C CA . LEU A 1 388 ? 4.040 -3.289 10.078 1.00 94.94 388 LEU A CA 1
ATOM 3030 C C . LEU A 1 388 ? 3.005 -2.170 9.925 1.00 94.94 388 LEU A C 1
ATOM 3032 O O . LEU A 1 388 ? 1.816 -2.449 9.822 1.00 94.94 388 LEU A O 1
ATOM 3036 N N . CYS A 1 389 ? 3.441 -0.911 9.869 1.00 90.81 389 CYS A N 1
ATOM 3037 C CA . CYS A 1 389 ? 2.536 0.234 9.740 1.00 90.81 389 CYS A CA 1
ATOM 3038 C C . CYS A 1 389 ? 2.290 0.647 8.284 1.00 90.81 389 CYS A C 1
ATOM 3040 O O . CYS A 1 389 ? 1.265 1.258 7.995 1.00 90.81 389 CYS A O 1
ATOM 3042 N N . GLY A 1 390 ? 3.238 0.379 7.380 1.00 81.81 390 GLY A N 1
ATOM 3043 C CA . GLY A 1 390 ? 3.137 0.772 5.971 1.00 81.81 390 GLY A CA 1
ATOM 3044 C C . GLY A 1 390 ? 2.547 -0.307 5.065 1.00 81.81 390 GLY A C 1
ATOM 3045 O O . GLY A 1 390 ? 2.031 0.008 3.993 1.00 81.81 390 GLY A O 1
ATOM 3046 N N . GLY A 1 391 ? 2.629 -1.577 5.466 1.00 86.44 391 GLY A N 1
ATOM 3047 C CA . GLY A 1 391 ? 2.036 -2.673 4.715 1.00 86.44 391 GLY A CA 1
ATOM 3048 C C . GLY A 1 391 ? 0.522 -2.801 4.940 1.00 86.44 391 GLY A C 1
ATOM 3049 O O . GLY A 1 391 ? -0.018 -2.286 5.919 1.00 86.44 391 GLY A O 1
ATOM 3050 N N . PRO A 1 392 ? -0.191 -3.493 4.034 1.00 88.25 392 PRO A N 1
ATOM 3051 C CA . PRO A 1 392 ? -1.596 -3.806 4.240 1.00 88.25 392 PRO A CA 1
ATOM 3052 C C . PRO A 1 392 ? -1.753 -4.703 5.469 1.00 88.25 392 PRO A C 1
ATOM 3054 O O . PRO A 1 392 ? -1.099 -5.736 5.585 1.00 88.25 392 PRO A O 1
ATOM 3057 N N . ASP A 1 393 ? -2.635 -4.298 6.372 1.00 90.19 393 ASP A N 1
ATOM 3058 C CA . ASP A 1 393 ? -2.682 -4.819 7.736 1.00 90.19 393 ASP A CA 1
ATOM 3059 C C . ASP A 1 393 ? -2.883 -6.333 7.821 1.00 90.19 393 ASP A C 1
ATOM 3061 O O . ASP A 1 393 ? -2.052 -7.068 8.351 1.00 90.19 393 ASP A O 1
ATOM 3065 N N . TRP A 1 394 ? -3.964 -6.806 7.199 1.00 94.94 394 TRP A N 1
ATOM 3066 C CA . TRP A 1 394 ? -4.344 -8.210 7.207 1.00 94.94 394 TRP A CA 1
ATOM 3067 C C . TRP A 1 394 ? -3.230 -9.128 6.673 1.00 94.94 394 TRP A C 1
ATOM 3069 O O . TRP A 1 394 ? -2.801 -10.025 7.401 1.00 94.94 394 TRP A O 1
ATOM 3079 N N . PRO A 1 395 ? -2.693 -8.938 5.447 1.00 95.06 395 PRO A N 1
ATOM 3080 C CA . PRO A 1 395 ? -1.658 -9.833 4.936 1.00 95.06 395 PRO A CA 1
ATOM 3081 C C . PRO A 1 395 ? -0.337 -9.731 5.705 1.00 95.06 395 PRO A C 1
ATOM 3083 O O . PRO A 1 395 ? 0.360 -10.740 5.784 1.00 95.06 395 PRO A O 1
ATOM 3086 N N . VAL A 1 396 ? 0.015 -8.578 6.289 1.00 96.62 396 VAL A N 1
ATOM 3087 C CA . VAL A 1 396 ? 1.240 -8.451 7.097 1.00 96.62 396 VAL A CA 1
ATOM 3088 C C . VAL A 1 396 ? 1.110 -9.210 8.417 1.00 96.62 396 VAL A C 1
ATOM 3090 O O . VAL A 1 396 ? 1.980 -10.028 8.726 1.00 96.62 396 VAL A O 1
ATOM 3093 N N . SER A 1 397 ? 0.017 -9.020 9.157 1.00 97.88 397 SER A N 1
ATOM 3094 C CA . SER A 1 397 ? -0.225 -9.707 10.434 1.00 97.88 397 SER A CA 1
ATOM 3095 C C . SER A 1 397 ? -0.395 -11.218 10.250 1.00 97.88 397 SER A C 1
ATOM 3097 O O . SER A 1 397 ? 0.200 -12.014 10.981 1.00 97.88 397 SER A O 1
ATOM 3099 N N . VAL A 1 398 ? -1.125 -11.646 9.213 1.00 98.25 398 VAL A N 1
ATOM 3100 C CA . VAL A 1 398 ? -1.264 -13.071 8.873 1.00 98.25 398 VAL A CA 1
ATOM 3101 C C . VAL A 1 398 ? 0.083 -13.674 8.465 1.00 98.25 398 VAL A C 1
ATOM 3103 O O . VAL A 1 398 ? 0.425 -14.762 8.933 1.00 98.25 398 VAL A O 1
ATOM 3106 N N . LEU A 1 399 ? 0.889 -12.975 7.654 1.00 98.00 399 LEU A N 1
ATOM 3107 C CA . LEU A 1 399 ? 2.237 -13.429 7.296 1.00 98.00 399 LEU A CA 1
ATOM 3108 C C . LEU A 1 399 ? 3.140 -13.549 8.531 1.00 98.00 399 LEU A C 1
ATOM 3110 O O . LEU A 1 399 ? 3.865 -14.537 8.653 1.00 98.00 399 LEU A O 1
ATOM 3114 N N . ALA A 1 400 ? 3.071 -12.598 9.467 1.00 98.19 400 ALA A N 1
ATOM 3115 C CA . ALA A 1 400 ? 3.804 -12.674 10.729 1.00 98.19 400 ALA A CA 1
ATOM 3116 C C . ALA A 1 400 ? 3.426 -13.925 11.542 1.00 98.19 400 ALA A C 1
ATOM 3118 O O . ALA A 1 400 ? 4.287 -14.538 12.176 1.00 98.19 400 ALA A O 1
ATOM 3119 N N . GLY A 1 401 ? 2.158 -14.342 11.473 1.00 98.44 401 GLY A N 1
ATOM 3120 C CA . GLY A 1 401 ? 1.675 -15.587 12.067 1.00 98.44 401 GLY A CA 1
ATOM 3121 C C . GLY A 1 401 ? 2.193 -16.835 11.356 1.00 98.44 401 GLY A C 1
ATOM 3122 O O . GLY A 1 401 ? 2.667 -17.761 12.008 1.00 98.44 401 GLY A O 1
ATOM 3123 N N . ILE A 1 402 ? 2.181 -16.834 10.019 1.00 98.56 402 ILE A N 1
ATOM 3124 C CA . ILE A 1 402 ? 2.703 -17.933 9.186 1.00 98.56 402 ILE A CA 1
ATOM 3125 C C . ILE A 1 402 ? 4.206 -18.159 9.424 1.00 98.56 402 ILE A C 1
ATOM 3127 O O . ILE A 1 402 ? 4.688 -19.291 9.348 1.00 98.56 402 ILE A O 1
ATOM 3131 N N . LEU A 1 403 ? 4.951 -17.085 9.697 1.00 98.12 403 LEU A N 1
ATOM 3132 C CA . LEU A 1 403 ? 6.387 -17.107 9.996 1.00 98.12 403 LEU A CA 1
ATOM 3133 C C . LEU A 1 403 ? 6.705 -17.395 11.476 1.00 98.12 403 LEU A C 1
ATOM 3135 O O . LEU A 1 403 ? 7.882 -17.461 11.837 1.00 98.12 403 LEU A O 1
ATOM 3139 N N . ASP A 1 404 ? 5.679 -17.561 12.315 1.00 98.12 404 ASP A N 1
ATOM 3140 C CA . ASP A 1 404 ? 5.785 -17.746 13.766 1.00 98.12 404 ASP A CA 1
ATOM 3141 C C . ASP A 1 404 ? 6.669 -16.679 14.440 1.00 98.12 404 ASP A C 1
ATOM 3143 O O . ASP A 1 404 ? 7.658 -16.952 15.127 1.00 98.12 404 ASP A O 1
ATOM 3147 N N . LEU A 1 405 ? 6.346 -15.412 14.170 1.00 98.19 405 LEU A N 1
ATOM 3148 C CA . LEU A 1 405 ? 7.022 -14.275 14.785 1.00 98.19 405 LEU A CA 1
ATOM 3149 C C . LEU A 1 405 ? 6.493 -14.010 16.200 1.00 98.19 405 LEU A C 1
ATOM 3151 O O . LEU A 1 405 ? 5.355 -14.339 16.552 1.00 98.19 405 LEU A O 1
ATOM 3155 N N . SER A 1 406 ? 7.328 -13.368 17.023 1.00 97.94 406 SER A N 1
ATOM 3156 C CA . SER A 1 406 ? 6.931 -12.920 18.360 1.00 97.94 406 SER A CA 1
ATOM 3157 C C . SER A 1 406 ? 5.828 -11.868 18.251 1.00 97.94 406 SER A C 1
ATOM 3159 O O . SER A 1 406 ? 6.035 -10.819 17.639 1.00 97.94 406 SER A O 1
ATOM 3161 N N . LEU A 1 407 ? 4.673 -12.143 18.867 1.00 98.19 407 LEU A N 1
ATOM 3162 C CA . LEU A 1 407 ? 3.537 -11.218 18.906 1.00 98.19 407 LEU A CA 1
ATOM 3163 C C . LEU A 1 407 ? 3.954 -9.892 19.536 1.00 98.19 407 LEU A C 1
ATOM 3165 O O . LEU A 1 407 ? 3.760 -8.843 18.940 1.00 98.19 407 LEU A O 1
ATOM 3169 N N . LEU A 1 408 ? 4.628 -9.952 20.687 1.00 97.75 408 LEU A N 1
ATOM 3170 C CA . LEU A 1 408 ? 5.053 -8.760 21.411 1.00 97.75 408 LEU A CA 1
ATOM 3171 C C . LEU A 1 408 ? 5.920 -7.845 20.538 1.00 97.75 408 LEU A C 1
ATOM 3173 O O . LEU A 1 408 ? 5.699 -6.645 20.519 1.00 97.75 408 LEU A O 1
ATOM 3177 N N . GLN A 1 409 ? 6.873 -8.398 19.779 1.00 97.56 409 GLN A N 1
ATOM 3178 C CA . GLN A 1 409 ? 7.727 -7.599 18.891 1.00 97.56 409 GLN A CA 1
ATOM 3179 C C . GLN A 1 409 ? 6.957 -6.982 17.713 1.00 97.56 409 GLN A C 1
ATOM 3181 O O . GLN A 1 409 ? 7.334 -5.901 17.260 1.00 97.56 409 GLN A O 1
ATOM 3186 N N . CYS A 1 410 ? 5.908 -7.650 17.223 1.00 97.75 410 CYS A N 1
ATOM 3187 C CA . CYS A 1 410 ? 5.057 -7.134 16.149 1.00 97.75 410 CYS A CA 1
ATOM 3188 C C . CYS A 1 410 ? 4.115 -6.037 16.669 1.00 97.75 410 CYS A C 1
ATOM 3190 O O . CYS A 1 410 ? 4.050 -4.966 16.076 1.00 97.75 410 CYS A O 1
ATOM 3192 N N . GLU A 1 411 ? 3.476 -6.231 17.824 1.00 97.88 411 GLU A N 1
ATOM 3193 C CA . GLU A 1 411 ? 2.632 -5.204 18.455 1.00 97.88 411 GLU A CA 1
ATOM 3194 C C . GLU A 1 411 ? 3.440 -3.944 18.772 1.00 97.88 411 GLU A C 1
ATOM 3196 O O . GLU A 1 411 ? 3.075 -2.838 18.383 1.00 97.88 411 GLU A O 1
ATOM 3201 N N . ILE A 1 412 ? 4.618 -4.129 19.372 1.00 96.56 412 ILE A N 1
ATOM 3202 C CA . ILE A 1 412 ? 5.578 -3.064 19.673 1.00 96.56 412 ILE A CA 1
ATOM 3203 C C . ILE A 1 412 ? 5.978 -2.297 18.402 1.00 96.56 412 ILE A C 1
ATOM 3205 O O . ILE A 1 412 ? 6.051 -1.072 18.433 1.00 96.56 412 ILE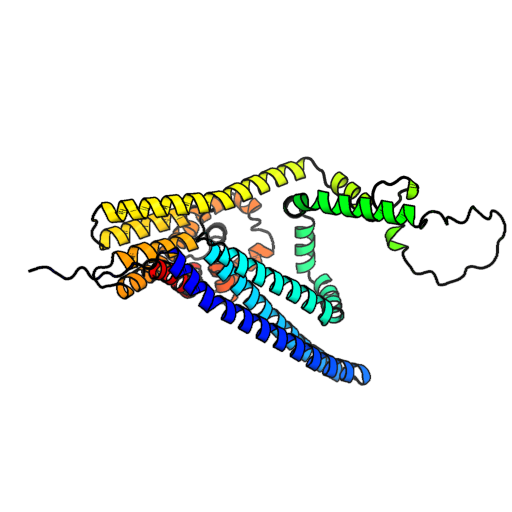 A O 1
ATOM 3209 N N . GLY A 1 413 ? 6.210 -2.987 17.281 1.00 96.12 413 GLY A N 1
ATOM 3210 C CA . GLY A 1 413 ? 6.510 -2.347 15.996 1.00 96.12 413 GLY A CA 1
ATOM 3211 C C . GLY A 1 413 ? 5.305 -1.674 15.324 1.00 96.12 413 GLY A C 1
ATOM 3212 O O . GLY A 1 413 ? 5.506 -0.839 14.445 1.00 96.12 413 GLY A O 1
ATOM 3213 N N . THR A 1 414 ? 4.084 -2.001 15.754 1.00 96.69 414 THR A N 1
ATOM 3214 C CA . THR A 1 414 ? 2.820 -1.448 15.242 1.00 96.69 414 THR A CA 1
ATOM 3215 C C . THR A 1 414 ? 2.377 -0.202 16.012 1.00 96.69 414 THR A C 1
ATOM 3217 O O . THR A 1 414 ? 1.612 0.593 15.479 1.00 96.69 414 THR A O 1
ATOM 3220 N N . LEU A 1 415 ? 2.896 0.050 17.223 1.00 96.44 415 LEU A N 1
ATOM 3221 C CA . LEU A 1 415 ? 2.527 1.213 18.054 1.00 96.44 415 LEU A CA 1
ATOM 3222 C C . LEU A 1 415 ? 2.537 2.573 17.316 1.00 96.44 415 LEU A C 1
ATOM 3224 O O . LEU A 1 415 ? 1.619 3.366 17.541 1.00 96.44 415 LEU A O 1
ATOM 3228 N N . PRO A 1 416 ? 3.476 2.869 16.389 1.00 94.88 416 PRO A N 1
ATOM 3229 C CA . PRO A 1 416 ? 3.449 4.120 15.625 1.00 94.88 416 PRO A CA 1
ATOM 3230 C C . PRO A 1 416 ? 2.210 4.314 14.732 1.00 94.88 416 PRO A C 1
ATOM 3232 O O . PRO A 1 416 ? 1.993 5.417 14.235 1.00 94.88 416 PRO A O 1
ATOM 3235 N N . ILE A 1 417 ? 1.363 3.294 14.544 1.00 94.19 417 ILE A N 1
ATOM 3236 C CA . ILE A 1 417 ? 0.098 3.409 13.805 1.00 94.19 417 ILE A CA 1
ATOM 3237 C C . ILE A 1 417 ? -0.853 4.449 14.414 1.00 94.19 417 ILE A C 1
ATOM 3239 O O . ILE A 1 417 ? -1.722 4.960 13.711 1.00 94.19 417 ILE A O 1
ATOM 3243 N N . ILE A 1 418 ? -0.679 4.827 15.686 1.00 93.75 418 ILE A N 1
ATOM 3244 C CA . ILE A 1 418 ? -1.471 5.888 16.323 1.00 93.75 418 ILE A CA 1
ATOM 3245 C C . ILE A 1 418 ? -1.401 7.218 15.556 1.00 93.75 418 ILE A C 1
ATOM 3247 O O . ILE A 1 418 ? -2.402 7.931 15.476 1.00 93.75 418 ILE A O 1
ATOM 3251 N N . PHE A 1 419 ? -0.264 7.520 14.914 1.00 85.31 419 PHE A N 1
ATOM 3252 C CA . PHE A 1 419 ? -0.110 8.706 14.064 1.00 85.31 419 PHE A CA 1
ATOM 3253 C C . PHE A 1 419 ? -0.973 8.648 12.802 1.00 85.31 419 PHE A C 1
ATOM 3255 O O . PHE A 1 419 ? -1.310 9.688 12.247 1.00 85.31 419 PHE A O 1
ATOM 3262 N N . PHE A 1 420 ? -1.356 7.447 12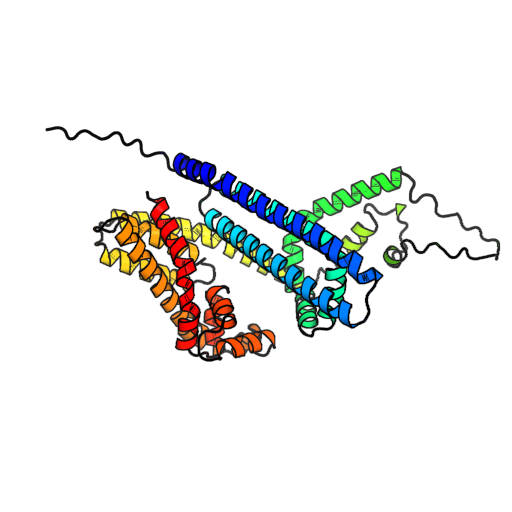.366 1.00 85.19 420 PHE A N 1
ATOM 3263 C CA . PHE A 1 420 ? -2.309 7.246 11.283 1.00 85.19 420 PHE A CA 1
ATOM 3264 C C . PHE A 1 420 ? -3.758 7.232 11.796 1.00 85.19 420 PHE A C 1
ATOM 3266 O O . PHE A 1 420 ? -4.623 7.868 11.205 1.00 85.19 420 PHE A O 1
ATOM 3273 N N . ILE A 1 421 ? -4.029 6.576 12.928 1.00 90.31 421 ILE A N 1
ATOM 3274 C CA . ILE A 1 421 ? -5.380 6.479 13.513 1.00 90.31 421 ILE A CA 1
ATOM 3275 C C . ILE A 1 421 ? -5.908 7.850 13.935 1.00 90.31 421 ILE A C 1
ATOM 3277 O O . ILE A 1 421 ? -7.072 8.158 13.691 1.00 90.31 421 ILE A O 1
ATOM 3281 N N . THR A 1 422 ? -5.052 8.686 14.525 1.00 88.06 422 THR A N 1
ATOM 3282 C CA . THR A 1 422 ? -5.418 10.012 15.042 1.00 88.06 422 THR A CA 1
ATOM 3283 C C . THR A 1 422 ? -6.092 10.900 13.990 1.00 88.06 422 THR A C 1
ATOM 3285 O O . THR A 1 422 ? -7.245 11.275 14.201 1.00 88.06 422 THR A O 1
ATOM 3288 N N . PRO A 1 423 ? -5.461 11.215 12.839 1.00 83.50 423 PRO A N 1
ATOM 3289 C CA . PRO A 1 423 ? -6.099 12.048 11.823 1.00 83.50 423 PRO A CA 1
ATOM 3290 C C . PRO A 1 423 ? -7.352 11.399 11.225 1.00 83.50 423 PRO A C 1
ATOM 3292 O O . PRO A 1 423 ? -8.302 12.110 10.907 1.00 83.50 423 PRO A O 1
ATOM 3295 N N . CYS A 1 424 ? -7.404 10.069 11.115 1.00 84.62 424 CYS A N 1
ATOM 3296 C CA . CYS A 1 424 ? -8.572 9.363 10.582 1.00 84.62 424 CYS A CA 1
ATOM 3297 C C . CYS A 1 424 ? -9.780 9.450 11.523 1.00 84.62 424 CYS A C 1
ATOM 3299 O O . CYS A 1 424 ? -10.883 9.786 11.096 1.00 84.62 424 CYS A O 1
ATOM 3301 N N . SER A 1 425 ? -9.557 9.197 12.814 1.00 89.69 425 SER A N 1
ATOM 3302 C CA . SER A 1 425 ? -10.582 9.322 13.847 1.00 89.69 425 SER A CA 1
ATOM 3303 C C . SER A 1 425 ? -11.059 10.766 13.972 1.00 89.69 425 SER A C 1
ATOM 3305 O O . SER A 1 425 ? -12.260 11.005 14.019 1.00 89.69 425 SER A O 1
ATOM 3307 N N . LEU A 1 426 ? -10.141 11.739 13.973 1.00 84.62 426 LEU A N 1
ATOM 3308 C CA . LEU A 1 426 ? -10.507 13.156 14.016 1.00 84.62 426 LEU A CA 1
ATOM 3309 C C . LEU A 1 426 ? -11.309 13.576 12.782 1.00 84.62 426 LEU A C 1
ATOM 3311 O O . LEU A 1 426 ? -12.284 14.301 12.931 1.00 84.62 426 LEU A O 1
ATOM 3315 N N . SER A 1 427 ? -10.952 13.093 11.587 1.00 82.31 427 SER A N 1
ATOM 3316 C CA . SER A 1 427 ? -11.721 13.370 10.363 1.00 82.31 427 SER A CA 1
ATOM 3317 C C . SER A 1 427 ? -13.172 12.901 10.498 1.00 82.31 427 SER A C 1
ATOM 3319 O O . SER A 1 427 ? -14.090 13.647 10.171 1.00 82.31 427 SER A O 1
ATOM 3321 N N . GLY A 1 428 ? -13.382 11.699 11.048 1.00 84.69 428 GLY A N 1
ATOM 3322 C CA . GLY A 1 428 ? -14.719 11.191 11.355 1.00 84.69 428 GLY A CA 1
ATOM 3323 C C . GLY A 1 428 ? -15.455 12.030 12.397 1.00 84.69 428 GLY A C 1
ATOM 3324 O O . GLY A 1 428 ? -16.631 12.331 12.217 1.00 84.69 428 GLY A O 1
ATOM 3325 N N . SER A 1 429 ? -14.761 12.463 13.452 1.00 88.62 429 SER A N 1
ATOM 3326 C CA . SER A 1 429 ? -15.355 13.317 14.480 1.00 88.62 429 SER A CA 1
ATOM 3327 C C . SER A 1 429 ? -15.788 14.675 13.920 1.00 88.62 429 SER A C 1
ATOM 3329 O O . SER A 1 429 ? -16.934 15.080 14.109 1.00 88.62 429 SER A O 1
ATOM 3331 N N . PHE A 1 430 ? -14.919 15.363 13.173 1.00 81.62 430 PHE A N 1
ATOM 3332 C CA . PHE A 1 430 ? -15.227 16.673 12.587 1.00 81.62 430 PHE A CA 1
ATOM 3333 C C . PHE A 1 430 ? -16.311 16.629 11.510 1.00 81.62 430 PHE A C 1
ATOM 3335 O O . PHE A 1 430 ? -16.960 17.643 11.289 1.00 81.62 430 PHE A O 1
ATOM 3342 N N . TYR A 1 431 ? -16.557 15.476 10.884 1.00 76.75 431 TYR A N 1
ATOM 3343 C CA . TYR A 1 431 ? -17.639 15.319 9.909 1.00 76.75 431 TYR A CA 1
ATOM 3344 C C . TYR A 1 431 ? -19.040 15.593 10.501 1.00 76.75 431 TYR A C 1
ATOM 3346 O O . TYR A 1 431 ? -19.971 15.918 9.763 1.00 76.75 431 TYR A O 1
ATOM 3354 N N . MET A 1 432 ? -19.191 15.469 11.826 1.00 70.81 432 MET A N 1
ATOM 3355 C CA . MET A 1 432 ? -20.444 15.718 12.551 1.00 70.81 432 MET A CA 1
ATOM 3356 C C . MET A 1 432 ? -20.582 17.140 13.118 1.00 70.81 432 MET A C 1
ATOM 3358 O O . MET A 1 432 ? -21.692 17.519 13.495 1.00 70.81 432 MET A O 1
ATOM 3362 N N . MET A 1 433 ? -19.491 17.916 13.203 1.00 62.19 433 MET A N 1
ATOM 3363 C CA . MET A 1 433 ? -19.544 19.341 13.585 1.00 62.19 433 MET A CA 1
ATOM 3364 C C . MET A 1 433 ? -20.134 20.160 12.452 1.00 62.19 433 MET A C 1
ATOM 3366 O O . MET A 1 433 ? -21.019 21.009 12.707 1.00 62.19 433 MET A O 1
#

pLDDT: mean 83.21, std 13.9, range [40.75, 98.56]

Radius of gyration: 28.99 Å; chains: 1; bounding box: 83×58×90 Å